Protein AF-H2UI50-F1 (afdb_monomer_lite)

Radius of gyration: 40.64 Å; chains: 1; bounding box: 106×118×84 Å

Structure (mmCIF, N/CA/C/O backbone):
data_AF-H2UI50-F1
#
_entry.id   AF-H2UI50-F1
#
loop_
_atom_site.group_PDB
_atom_site.id
_atom_site.type_symbol
_atom_site.label_atom_id
_atom_site.label_alt_id
_atom_site.label_comp_id
_atom_site.label_asym_id
_atom_site.label_entity_id
_atom_site.label_seq_id
_atom_site.pdbx_PDB_ins_code
_atom_site.Cartn_x
_atom_site.Cartn_y
_atom_site.Cartn_z
_atom_site.occupancy
_atom_site.B_iso_or_equiv
_atom_site.auth_seq_id
_atom_site.auth_comp_id
_atom_site.auth_asym_id
_atom_site.auth_atom_id
_atom_site.pdbx_PDB_model_num
ATOM 1 N N . MET A 1 1 ? 18.037 31.441 1.763 1.00 70.19 1 MET A N 1
ATOM 2 C CA . MET A 1 1 ? 17.375 32.249 2.813 1.00 70.19 1 MET A CA 1
ATOM 3 C C . MET A 1 1 ? 17.745 33.729 2.710 1.00 70.19 1 MET A C 1
ATOM 5 O O . MET A 1 1 ? 16.862 34.552 2.517 1.00 70.19 1 MET A O 1
ATOM 9 N N . ASP A 1 2 ? 19.029 34.089 2.768 1.00 80.56 2 ASP A N 1
ATOM 10 C CA . ASP A 1 2 ? 19.455 35.487 2.991 1.00 80.56 2 ASP A CA 1
ATOM 11 C C . ASP A 1 2 ? 19.151 36.460 1.846 1.00 80.56 2 ASP A C 1
ATOM 13 O O . ASP A 1 2 ? 19.116 37.669 2.061 1.00 80.56 2 ASP A O 1
ATOM 17 N N . TYR A 1 3 ? 18.939 35.974 0.619 1.00 86.62 3 TYR A N 1
ATOM 18 C CA . TYR A 1 3 ? 18.467 36.820 -0.483 1.00 86.62 3 TYR A CA 1
ATOM 19 C C . TYR A 1 3 ? 17.013 37.271 -0.269 1.00 86.62 3 TYR A C 1
ATOM 21 O O . TYR A 1 3 ? 16.751 38.464 -0.324 1.00 86.62 3 TYR A O 1
ATOM 29 N N . TRP A 1 4 ? 16.105 36.358 0.096 1.00 88.62 4 TRP A N 1
ATOM 30 C CA . TRP A 1 4 ? 14.697 36.667 0.398 1.00 88.62 4 TRP A CA 1
ATOM 31 C C . TRP A 1 4 ? 14.557 37.700 1.524 1.00 88.62 4 TRP A C 1
ATOM 33 O O . TRP A 1 4 ? 13.857 38.699 1.372 1.00 88.62 4 TRP A O 1
ATOM 43 N N . ILE A 1 5 ? 15.293 37.513 2.627 1.00 87.94 5 ILE A N 1
ATOM 44 C CA . ILE A 1 5 ? 15.286 38.450 3.764 1.00 87.94 5 ILE A CA 1
ATOM 45 C C . ILE A 1 5 ? 15.822 39.828 3.350 1.00 87.94 5 ILE A C 1
ATOM 47 O O . ILE A 1 5 ? 15.271 40.847 3.764 1.00 87.94 5 ILE A O 1
ATOM 51 N N . ARG A 1 6 ? 16.892 39.880 2.543 1.00 90.25 6 ARG A N 1
ATOM 52 C CA . ARG A 1 6 ? 17.422 41.148 2.021 1.00 90.25 6 ARG A CA 1
ATOM 53 C C . ARG A 1 6 ? 16.429 41.829 1.083 1.00 90.25 6 ARG A C 1
ATOM 55 O O . ARG A 1 6 ? 16.256 43.031 1.206 1.00 90.25 6 ARG A O 1
ATOM 62 N N . LEU A 1 7 ? 15.748 41.075 0.222 1.00 90.88 7 LEU A N 1
ATOM 63 C CA . LEU A 1 7 ? 14.790 41.606 -0.746 1.00 90.88 7 LEU A CA 1
ATOM 64 C C . LEU A 1 7 ? 13.578 42.261 -0.067 1.00 90.88 7 LEU A C 1
ATOM 66 O O . LEU A 1 7 ? 13.226 43.382 -0.419 1.00 90.88 7 LEU A O 1
ATOM 70 N N . ASN A 1 8 ? 13.019 41.615 0.964 1.00 90.19 8 ASN A N 1
ATOM 71 C CA . ASN A 1 8 ? 11.962 42.197 1.800 1.00 90.19 8 ASN A CA 1
ATOM 72 C C . ASN A 1 8 ? 12.456 43.492 2.481 1.00 90.19 8 ASN A C 1
ATOM 74 O O . ASN A 1 8 ? 11.876 44.553 2.288 1.00 90.19 8 ASN A O 1
ATOM 78 N N . LYS A 1 9 ? 13.617 43.460 3.152 1.00 90.38 9 LYS A N 1
ATOM 79 C CA . LYS A 1 9 ? 14.201 44.670 3.769 1.00 90.38 9 LYS A CA 1
ATOM 80 C C . LYS A 1 9 ? 14.483 45.796 2.765 1.00 90.38 9 LYS A C 1
ATOM 82 O O . LYS A 1 9 ? 14.439 46.968 3.133 1.00 90.38 9 LYS A O 1
ATOM 87 N N . SER A 1 10 ? 14.805 45.456 1.518 1.00 90.38 10 SER A N 1
ATOM 88 C CA . SER A 1 10 ? 15.000 46.425 0.441 1.00 90.38 10 SER A CA 1
ATOM 89 C C . SER A 1 10 ? 13.685 47.042 -0.035 1.00 90.38 10 SER A C 1
ATOM 91 O O . SER A 1 10 ? 13.678 48.253 -0.242 1.00 90.38 10 SER A O 1
ATOM 93 N N . ILE A 1 11 ? 12.585 46.283 -0.166 1.00 89.88 11 ILE A N 1
ATOM 94 C CA . ILE A 1 11 ? 11.289 46.885 -0.528 1.00 89.88 11 ILE A CA 1
ATOM 95 C C . ILE A 1 11 ? 10.764 47.780 0.594 1.00 89.88 11 ILE A C 1
ATOM 97 O O . ILE A 1 11 ? 10.331 48.890 0.305 1.00 89.88 11 ILE A O 1
ATOM 101 N N . ASP A 1 12 ? 10.903 47.364 1.858 1.00 88.94 12 ASP A N 1
ATOM 102 C CA . ASP A 1 12 ? 10.481 48.156 3.021 1.00 88.94 12 ASP A CA 1
ATOM 103 C C . ASP A 1 12 ? 11.197 49.519 3.046 1.00 88.94 12 ASP A C 1
ATOM 105 O O . ASP A 1 12 ? 10.581 50.569 3.239 1.00 88.94 12 ASP A O 1
ATOM 109 N N . ALA A 1 13 ? 12.511 49.519 2.788 1.00 88.75 13 ALA A N 1
ATOM 110 C CA . ALA A 1 13 ? 13.315 50.736 2.711 1.00 88.75 13 ALA A CA 1
ATOM 111 C C . ALA A 1 13 ? 12.975 51.609 1.487 1.00 88.75 13 ALA A C 1
ATOM 113 O O . ALA A 1 13 ? 12.995 52.839 1.587 1.00 88.75 13 ALA A O 1
ATOM 114 N N . VAL A 1 14 ? 12.671 50.997 0.336 1.00 89.19 14 VAL A N 1
ATOM 115 C CA . VAL A 1 14 ? 12.252 51.706 -0.885 1.00 89.19 14 VAL A CA 1
ATOM 116 C C . VAL A 1 14 ? 10.882 52.352 -0.702 1.00 89.19 14 VAL A C 1
ATOM 118 O O . VAL A 1 14 ? 10.738 53.531 -1.023 1.00 89.19 14 VAL A O 1
ATOM 121 N N . ASP A 1 15 ? 9.903 51.636 -0.150 1.00 87.06 15 ASP A N 1
ATOM 122 C CA . ASP A 1 15 ? 8.561 52.164 0.092 1.00 87.06 15 ASP A CA 1
ATOM 123 C C . ASP A 1 15 ? 8.589 53.305 1.121 1.00 87.06 15 ASP A C 1
ATOM 125 O O . ASP A 1 15 ? 8.050 54.378 0.862 1.00 87.06 15 ASP A O 1
ATOM 129 N N . GLU A 1 16 ? 9.345 53.172 2.216 1.00 88.38 16 GLU A N 1
ATOM 130 C CA . GLU A 1 16 ? 9.589 54.270 3.167 1.00 88.38 16 GLU A CA 1
ATOM 131 C C . GLU A 1 16 ? 10.227 55.507 2.493 1.00 88.38 16 GLU A C 1
ATOM 133 O O . GLU A 1 16 ? 9.849 56.651 2.768 1.00 88.38 16 GLU A O 1
ATOM 138 N N . CYS A 1 17 ? 11.152 55.315 1.546 1.00 84.94 17 CYS A N 1
ATOM 139 C CA . CYS A 1 17 ? 11.734 56.420 0.774 1.00 84.94 17 CYS A CA 1
ATOM 140 C C . CYS A 1 17 ? 10.757 57.034 -0.246 1.00 84.94 17 CYS A C 1
ATOM 142 O O . CYS A 1 17 ? 10.857 58.228 -0.547 1.00 84.94 17 CYS A O 1
ATOM 144 N N . LEU A 1 18 ? 9.813 56.252 -0.776 1.00 88.06 18 LEU A N 1
ATOM 145 C CA . LEU A 1 18 ? 8.750 56.731 -1.662 1.00 88.06 18 LEU A CA 1
ATOM 146 C C . LEU A 1 18 ? 7.681 57.511 -0.886 1.00 88.06 18 LEU A C 1
ATOM 148 O O . LEU A 1 18 ? 7.289 58.590 -1.345 1.00 88.06 18 LEU A O 1
ATOM 152 N N . ARG A 1 19 ? 7.292 57.054 0.315 1.00 87.25 19 ARG A N 1
ATOM 153 C CA . ARG A 1 19 ? 6.314 57.728 1.192 1.00 87.25 19 ARG A CA 1
ATOM 154 C C . ARG A 1 19 ? 6.737 59.155 1.518 1.00 87.25 19 ARG A C 1
ATOM 156 O O . ARG A 1 19 ? 5.941 60.082 1.382 1.00 87.25 19 ARG A O 1
ATOM 163 N N . ARG A 1 20 ? 8.026 59.368 1.814 1.00 87.88 20 ARG A N 1
ATOM 164 C CA . ARG A 1 20 ? 8.626 60.707 2.025 1.00 87.88 20 ARG A CA 1
ATOM 165 C C . ARG A 1 20 ? 8.530 61.639 0.809 1.00 87.88 20 ARG A C 1
ATOM 167 O O . ARG A 1 20 ? 8.737 62.840 0.946 1.00 87.88 20 ARG A O 1
ATOM 174 N N . ARG A 1 21 ? 8.234 61.101 -0.378 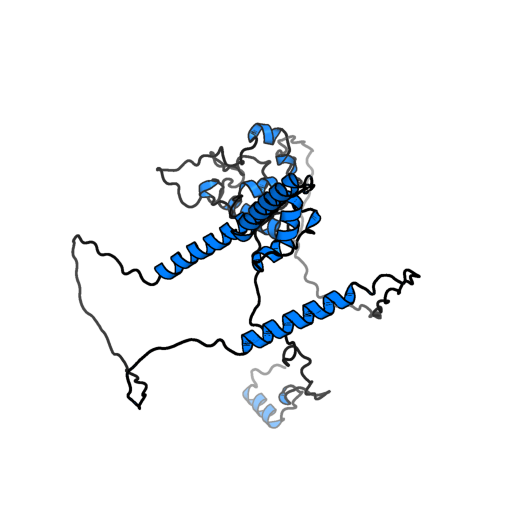1.00 87.94 21 ARG A N 1
ATOM 175 C CA . ARG A 1 21 ? 8.060 61.829 -1.647 1.00 87.94 21 ARG A CA 1
ATOM 176 C C . ARG A 1 21 ? 6.600 61.842 -2.125 1.00 87.94 21 ARG A C 1
ATOM 178 O O . ARG A 1 21 ? 6.355 62.201 -3.275 1.00 87.94 21 ARG A O 1
ATOM 185 N N . GLY A 1 22 ? 5.648 61.440 -1.276 1.00 84.62 22 GLY A N 1
ATOM 186 C CA . GLY A 1 22 ? 4.219 61.392 -1.602 1.00 84.62 22 GLY A CA 1
ATOM 187 C C . GLY A 1 22 ? 3.828 60.278 -2.580 1.00 84.62 22 GLY A C 1
ATOM 188 O O . GLY A 1 22 ? 2.826 60.407 -3.277 1.00 84.62 22 GLY A O 1
ATOM 189 N N . LYS A 1 23 ? 4.627 59.209 -2.673 1.00 86.00 23 LYS A N 1
ATOM 190 C CA . LYS A 1 23 ? 4.353 58.015 -3.491 1.00 86.00 23 LYS A CA 1
ATOM 191 C C . LYS A 1 23 ? 4.354 56.770 -2.601 1.00 86.00 23 LYS A C 1
ATOM 193 O O . LYS A 1 23 ? 4.889 56.813 -1.503 1.00 86.00 23 LYS A O 1
ATOM 198 N N . HIS A 1 24 ? 3.781 55.670 -3.065 1.00 84.12 24 HIS A N 1
ATOM 199 C CA . HIS A 1 24 ? 3.846 54.378 -2.377 1.00 84.12 24 HIS A CA 1
ATOM 200 C C . HIS A 1 24 ? 3.871 53.249 -3.410 1.00 84.12 24 HIS A C 1
ATOM 202 O O . HIS A 1 24 ? 3.593 53.501 -4.585 1.00 84.12 24 HIS A O 1
ATOM 208 N N . VAL A 1 25 ? 4.247 52.047 -2.983 1.00 82.44 25 VAL A N 1
ATOM 209 C CA . VAL A 1 25 ? 4.081 50.814 -3.764 1.00 82.44 25 VAL A CA 1
ATOM 210 C C . VAL A 1 25 ? 2.714 50.216 -3.424 1.00 82.44 25 VAL A C 1
ATOM 212 O O . VAL A 1 25 ? 2.416 50.036 -2.245 1.00 82.44 25 VAL A O 1
ATOM 215 N N . ASP A 1 26 ? 1.885 49.919 -4.431 1.00 74.94 26 ASP A N 1
ATOM 216 C CA . ASP A 1 26 ? 0.502 49.457 -4.214 1.00 74.94 26 ASP A CA 1
ATOM 217 C C . ASP A 1 26 ? 0.432 48.064 -3.545 1.00 74.94 26 ASP A C 1
ATOM 219 O O . ASP A 1 26 ? -0.367 47.860 -2.633 1.00 74.94 26 ASP A O 1
ATOM 223 N N . ASP A 1 27 ? 1.304 47.123 -3.939 1.00 85.44 27 ASP A N 1
ATOM 224 C CA . ASP A 1 27 ? 1.528 45.855 -3.221 1.00 85.44 27 ASP A CA 1
ATOM 225 C C . ASP A 1 27 ? 3.031 45.497 -3.162 1.00 85.44 27 ASP A C 1
ATOM 227 O O . ASP A 1 27 ? 3.554 44.800 -4.039 1.00 85.44 27 ASP A O 1
ATOM 231 N N . PRO A 1 28 ? 3.761 45.930 -2.114 1.00 85.75 28 PRO A N 1
ATOM 232 C CA . PRO A 1 28 ? 5.177 45.597 -1.958 1.00 85.75 28 PRO A CA 1
ATOM 233 C C . PRO A 1 28 ? 5.423 44.099 -1.708 1.00 85.75 28 PRO A C 1
ATOM 235 O O . PRO A 1 28 ? 6.542 43.624 -1.903 1.00 85.75 28 PRO A O 1
ATOM 238 N N . THR A 1 29 ? 4.403 43.336 -1.297 1.00 85.00 29 THR A N 1
ATOM 239 C CA . THR A 1 29 ? 4.532 41.898 -1.026 1.00 85.00 29 THR A CA 1
ATOM 240 C C . THR A 1 29 ? 4.518 41.102 -2.329 1.00 85.00 29 THR A C 1
ATOM 242 O O . THR A 1 29 ? 5.373 40.233 -2.519 1.00 85.00 29 THR A O 1
ATOM 245 N N . ALA A 1 30 ? 3.595 41.414 -3.245 1.00 87.31 30 ALA A N 1
ATOM 246 C CA . ALA A 1 30 ? 3.541 40.796 -4.570 1.00 87.31 30 ALA A CA 1
ATOM 247 C C . ALA A 1 30 ? 4.793 41.113 -5.406 1.00 87.31 30 ALA A C 1
ATOM 249 O O . ALA A 1 30 ? 5.379 40.202 -5.992 1.00 87.31 30 ALA A O 1
ATOM 250 N N . GLU A 1 31 ? 5.266 42.363 -5.391 1.00 87.75 31 GLU A N 1
ATOM 251 C CA . GLU A 1 31 ? 6.494 42.777 -6.090 1.00 87.75 31 GLU A CA 1
ATOM 252 C C . GLU A 1 31 ? 7.729 41.992 -5.612 1.00 87.75 31 GLU A C 1
ATOM 254 O O . GLU A 1 31 ? 8.511 41.478 -6.416 1.00 87.75 31 GLU A O 1
ATOM 259 N N . VAL A 1 32 ? 7.888 41.811 -4.295 1.00 90.62 32 VAL A N 1
ATOM 260 C CA . VAL A 1 32 ? 8.990 41.013 -3.731 1.00 90.62 32 VAL A CA 1
ATOM 261 C C . VAL A 1 32 ? 8.876 39.531 -4.085 1.00 90.62 32 VAL A C 1
ATOM 263 O O . VAL A 1 32 ? 9.896 38.903 -4.376 1.00 90.62 32 VAL A O 1
ATOM 266 N N . VAL A 1 33 ? 7.666 38.964 -4.106 1.00 91.38 33 VAL A N 1
ATOM 267 C CA . VAL A 1 33 ? 7.432 37.584 -4.565 1.00 91.38 33 VAL A CA 1
ATOM 268 C C . VAL A 1 33 ? 7.820 37.424 -6.036 1.00 91.38 33 VAL A C 1
ATOM 270 O O . VAL A 1 33 ? 8.611 36.537 -6.365 1.00 91.38 33 VAL A O 1
ATOM 273 N N . MET A 1 34 ? 7.326 38.305 -6.908 1.00 88.75 34 MET A N 1
ATOM 274 C CA . MET A 1 34 ? 7.579 38.262 -8.348 1.00 88.75 34 MET A CA 1
ATOM 275 C C . MET A 1 34 ? 9.073 38.420 -8.660 1.00 88.75 34 MET A C 1
ATOM 277 O O . MET A 1 34 ? 9.644 37.627 -9.417 1.00 88.75 34 MET A O 1
ATOM 281 N N . MET A 1 35 ? 9.737 39.389 -8.023 1.00 88.06 35 MET A N 1
ATOM 282 C CA . MET A 1 35 ? 11.175 39.626 -8.166 1.00 88.06 35 MET A CA 1
ATOM 283 C C . MET A 1 35 ? 12.012 38.452 -7.630 1.00 88.06 35 MET A C 1
ATOM 285 O O . MET A 1 35 ? 12.991 38.063 -8.266 1.00 88.06 35 MET A O 1
ATOM 289 N N . PHE A 1 36 ? 11.616 37.831 -6.511 1.00 90.81 36 PHE A N 1
ATOM 290 C CA . PHE A 1 36 ? 12.321 36.668 -5.960 1.00 90.81 36 PHE A CA 1
ATOM 291 C C . PHE A 1 36 ? 12.197 35.415 -6.833 1.00 90.81 36 PHE A C 1
ATOM 293 O O . PHE A 1 36 ? 13.172 34.677 -6.967 1.00 90.81 36 PHE A O 1
ATOM 300 N N . ILE A 1 37 ? 11.021 35.159 -7.414 1.00 90.12 37 ILE A N 1
ATOM 301 C CA . ILE A 1 37 ? 10.793 33.990 -8.276 1.00 90.12 37 ILE A CA 1
ATOM 302 C C . ILE A 1 37 ? 11.544 34.146 -9.600 1.00 90.12 37 ILE A C 1
ATOM 304 O O . ILE A 1 37 ? 12.232 33.220 -10.026 1.00 90.12 37 ILE A O 1
ATOM 308 N N . SER A 1 38 ? 11.462 35.325 -10.221 1.00 86.69 38 SER A N 1
ATOM 309 C CA . SER A 1 38 ? 12.140 35.619 -11.491 1.00 86.69 38 SER A CA 1
ATOM 310 C C . SER A 1 38 ? 13.670 35.652 -11.376 1.00 86.69 38 SER A C 1
ATOM 312 O O . SER A 1 38 ? 14.355 35.246 -12.312 1.00 86.69 38 SER A O 1
ATOM 314 N N . HIS A 1 39 ? 14.214 36.078 -10.230 1.00 87.06 39 HIS A N 1
ATOM 315 C CA . HIS A 1 39 ? 15.657 36.236 -10.004 1.00 87.06 39 HIS A CA 1
ATOM 316 C C . HIS A 1 39 ? 16.172 35.360 -8.850 1.00 87.06 39 HIS A C 1
ATOM 318 O O . HIS A 1 39 ? 17.040 35.770 -8.074 1.00 87.06 39 HIS A O 1
ATOM 324 N N . CYS A 1 40 ? 15.635 34.144 -8.708 1.00 87.62 40 CYS A N 1
ATOM 325 C CA . CYS A 1 40 ? 16.033 33.239 -7.633 1.00 87.62 40 CYS A CA 1
ATOM 326 C C . CYS A 1 40 ? 17.516 32.821 -7.792 1.00 87.62 40 CYS A C 1
ATOM 328 O O . CYS A 1 40 ? 17.862 32.199 -8.797 1.00 87.62 40 CYS A O 1
ATOM 330 N N . PRO A 1 41 ? 18.406 33.115 -6.820 1.00 85.44 41 PRO A N 1
ATOM 331 C CA . PRO A 1 41 ? 19.854 32.914 -6.966 1.00 85.44 41 PRO A CA 1
ATOM 332 C C . PRO A 1 41 ? 20.306 31.459 -6.767 1.00 85.44 41 PRO A C 1
ATOM 334 O O . PRO A 1 41 ? 21.489 31.161 -6.904 1.00 85.44 41 PRO A O 1
ATOM 337 N N . ASP A 1 42 ? 19.389 30.566 -6.395 1.00 85.38 42 ASP A N 1
ATOM 338 C CA . ASP A 1 42 ? 19.635 29.139 -6.196 1.00 85.38 42 ASP A CA 1
ATOM 339 C C . ASP A 1 42 ? 18.919 28.360 -7.317 1.00 85.38 42 ASP A C 1
ATOM 341 O O . ASP A 1 42 ? 17.682 28.329 -7.333 1.00 85.38 42 ASP A O 1
ATOM 345 N N . PRO A 1 43 ? 19.656 27.734 -8.258 1.00 83.62 43 PRO A N 1
ATOM 346 C CA . PRO A 1 43 ? 19.059 27.005 -9.376 1.00 83.62 43 PRO A CA 1
ATOM 347 C C . PRO A 1 43 ? 18.150 25.846 -8.947 1.00 83.62 43 PRO A C 1
ATOM 349 O O . PRO A 1 43 ? 17.132 25.601 -9.592 1.00 83.62 43 PRO A O 1
ATOM 352 N N . ALA A 1 44 ? 18.473 25.156 -7.848 1.00 84.19 44 ALA A N 1
ATOM 353 C CA . ALA A 1 44 ? 17.688 24.022 -7.364 1.00 84.19 44 ALA A CA 1
ATOM 354 C C . ALA A 1 44 ? 16.363 24.485 -6.741 1.00 84.19 44 ALA A C 1
ATOM 356 O O . ALA A 1 44 ? 15.313 23.885 -6.979 1.00 84.19 44 ALA A O 1
ATOM 357 N N . LEU A 1 45 ? 16.387 25.596 -5.998 1.00 86.12 45 LEU A N 1
ATOM 358 C CA . LEU A 1 45 ? 15.173 26.213 -5.461 1.00 86.12 45 LEU A CA 1
ATOM 359 C C . LEU A 1 45 ? 14.300 26.829 -6.571 1.00 86.12 45 LEU A C 1
ATOM 361 O O . LEU A 1 45 ? 13.073 26.703 -6.520 1.00 86.12 45 LEU A O 1
ATOM 365 N N . SER A 1 46 ? 14.927 27.448 -7.579 1.00 88.38 46 SER A N 1
ATOM 366 C CA . SER A 1 46 ? 14.268 28.084 -8.732 1.00 88.38 46 SER A CA 1
ATOM 367 C C . SER A 1 46 ? 13.350 27.118 -9.491 1.00 88.38 46 SER A C 1
ATOM 369 O O . SER A 1 46 ? 12.187 27.435 -9.753 1.00 88.38 46 SER A O 1
ATOM 371 N N . LEU A 1 47 ? 13.813 25.885 -9.737 1.00 87.00 47 LEU A N 1
ATOM 372 C CA . LEU A 1 47 ? 13.016 24.818 -10.361 1.00 87.00 47 LEU A CA 1
ATOM 373 C C . LEU A 1 47 ? 11.694 24.550 -9.619 1.00 87.00 47 LEU A C 1
ATOM 375 O O . LEU A 1 47 ? 10.675 24.265 -10.246 1.00 87.00 47 LEU A O 1
ATOM 379 N N . SER A 1 48 ? 11.671 24.696 -8.289 1.00 85.62 48 SER A N 1
ATOM 380 C CA . SER A 1 48 ? 10.461 24.460 -7.493 1.00 85.62 48 SER A CA 1
ATOM 381 C C . SER A 1 48 ? 9.353 25.496 -7.744 1.00 85.62 48 SER A C 1
ATOM 383 O O . SER A 1 48 ? 8.176 25.192 -7.516 1.00 85.62 48 SER A O 1
ATOM 385 N N . PHE A 1 49 ? 9.699 26.693 -8.230 1.00 87.44 49 PHE A N 1
ATOM 386 C CA . PHE A 1 49 ? 8.738 27.759 -8.519 1.00 87.44 49 PHE A CA 1
ATOM 387 C C . PHE A 1 49 ? 8.113 27.656 -9.917 1.00 87.44 49 PHE A C 1
ATOM 389 O O . PHE A 1 49 ? 7.034 28.197 -10.127 1.00 87.44 49 PHE A O 1
ATOM 396 N N . GLN A 1 50 ? 8.691 26.872 -10.836 1.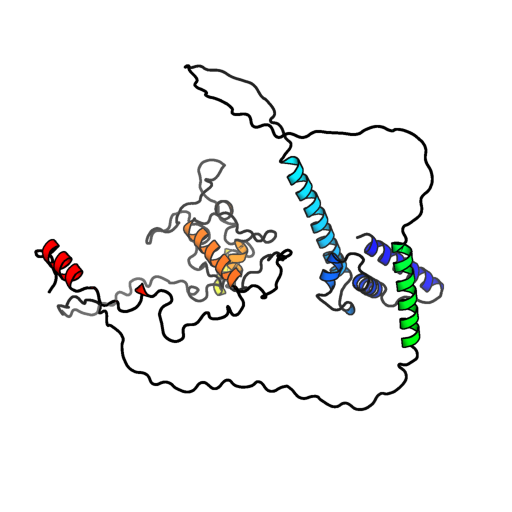00 84.56 50 GLN A N 1
ATOM 397 C CA . GLN A 1 50 ? 8.173 26.681 -12.205 1.00 84.56 50 GLN A CA 1
ATOM 398 C C . GLN A 1 50 ? 6.825 25.935 -12.279 1.00 84.56 50 GLN A C 1
ATOM 400 O O . GLN A 1 50 ? 6.214 25.848 -13.339 1.00 84.56 50 GLN A O 1
ATOM 405 N N . ILE A 1 51 ? 6.341 25.404 -11.152 1.00 84.12 51 ILE A N 1
ATOM 406 C CA . ILE A 1 51 ? 5.068 24.671 -11.035 1.00 84.12 51 ILE A CA 1
ATOM 407 C C . ILE A 1 51 ? 3.849 25.589 -11.273 1.00 84.12 51 ILE A C 1
ATOM 409 O O . ILE A 1 51 ? 2.759 25.099 -11.562 1.00 84.12 51 ILE A O 1
ATOM 413 N N . LYS A 1 52 ? 4.013 26.909 -11.124 1.00 87.19 52 LYS A N 1
ATOM 414 C CA . LYS A 1 52 ? 2.934 27.907 -11.132 1.00 87.19 52 LYS A CA 1
ATOM 415 C C . LYS A 1 52 ? 3.493 29.266 -11.598 1.00 87.19 52 LYS A C 1
ATOM 417 O O . LYS A 1 52 ? 4.606 29.593 -11.184 1.00 87.19 52 LYS A O 1
ATOM 422 N N . PRO A 1 53 ? 2.786 30.046 -12.438 1.00 85.38 53 PRO A N 1
ATOM 423 C CA . PRO A 1 53 ? 3.280 31.341 -12.918 1.00 85.38 53 PRO A CA 1
ATOM 424 C C . PRO A 1 53 ? 3.494 32.338 -11.758 1.00 85.38 53 PRO A C 1
ATOM 426 O O . PRO A 1 53 ? 2.784 32.249 -10.750 1.00 85.38 53 PRO A O 1
ATOM 429 N N . PRO A 1 54 ? 4.496 33.239 -11.846 1.00 81.69 54 PRO A N 1
ATOM 430 C CA . PRO A 1 54 ? 4.981 34.034 -10.712 1.00 81.69 54 PRO A CA 1
ATOM 431 C C . PRO A 1 54 ? 3.920 34.951 -10.086 1.00 81.69 54 PRO A C 1
ATOM 433 O O . PRO A 1 54 ? 3.999 35.225 -8.892 1.00 81.69 54 PRO A O 1
ATOM 436 N N . GLU A 1 55 ? 2.925 35.385 -10.859 1.00 83.50 55 GLU A N 1
ATOM 437 C CA . GLU A 1 55 ? 1.902 36.361 -10.469 1.00 83.50 55 GLU A CA 1
ATOM 438 C C . GLU A 1 55 ? 0.918 35.839 -9.414 1.00 83.50 55 GLU A C 1
ATOM 440 O O . GLU A 1 55 ? 0.371 36.624 -8.645 1.00 83.50 55 GLU A O 1
ATOM 445 N N . GLU A 1 56 ? 0.672 34.527 -9.359 1.00 86.19 56 GLU A N 1
ATOM 446 C CA . GLU A 1 56 ? -0.292 33.942 -8.414 1.00 86.19 56 GLU A CA 1
ATOM 447 C C . GLU A 1 56 ? 0.369 33.349 -7.155 1.00 86.19 56 GLU A C 1
ATOM 449 O O . GLU A 1 56 ? -0.330 32.825 -6.281 1.00 86.19 56 GLU A O 1
ATOM 454 N N . TRP A 1 57 ? 1.700 33.407 -7.019 1.00 89.25 57 TRP A N 1
ATOM 455 C CA . TRP A 1 57 ? 2.390 32.985 -5.793 1.00 89.25 57 TRP A CA 1
ATOM 456 C C . TRP A 1 57 ? 2.154 33.959 -4.637 1.00 89.25 57 TRP A C 1
ATOM 458 O O . TRP A 1 57 ? 2.203 35.173 -4.791 1.00 89.25 57 TRP A O 1
ATOM 468 N N . THR A 1 58 ? 1.984 33.417 -3.432 1.00 90.31 58 THR A N 1
ATOM 469 C CA . THR A 1 58 ? 1.902 34.215 -2.200 1.00 90.31 58 THR A CA 1
ATOM 470 C C . THR A 1 58 ? 3.209 34.165 -1.407 1.00 90.31 58 THR A C 1
ATOM 472 O O . THR A 1 58 ? 3.906 33.147 -1.390 1.00 90.31 58 THR A O 1
ATOM 475 N N . ALA A 1 59 ? 3.525 35.226 -0.655 1.00 87.38 59 ALA A N 1
ATOM 476 C CA . ALA A 1 59 ? 4.722 35.262 0.197 1.00 87.38 59 ALA A CA 1
ATOM 477 C C . ALA A 1 59 ? 4.763 34.108 1.221 1.00 87.38 59 ALA A C 1
ATOM 479 O O . ALA A 1 59 ? 5.830 33.564 1.504 1.00 87.38 59 ALA A O 1
ATOM 480 N N . ALA A 1 60 ? 3.602 33.663 1.715 1.00 87.88 60 ALA A N 1
ATOM 481 C CA . ALA A 1 60 ? 3.496 32.499 2.594 1.00 87.88 60 ALA A CA 1
ATOM 482 C C . ALA A 1 60 ? 3.834 31.171 1.883 1.00 87.88 60 ALA A C 1
ATOM 484 O O . ALA A 1 60 ? 4.409 30.273 2.497 1.00 87.88 60 ALA A O 1
ATOM 485 N N . GLU A 1 61 ? 3.503 31.018 0.597 1.00 89.44 61 GLU A N 1
ATOM 486 C CA . GLU A 1 61 ? 3.908 29.852 -0.202 1.00 89.44 61 GLU A CA 1
ATOM 487 C C . GLU A 1 61 ? 5.410 29.859 -0.494 1.00 89.44 61 GLU A C 1
ATOM 489 O O . GLU A 1 61 ? 6.062 28.825 -0.331 1.00 89.44 61 GLU A O 1
ATOM 494 N N . VAL A 1 62 ? 5.964 31.022 -0.854 1.00 89.75 62 VAL A N 1
ATOM 495 C CA . VAL A 1 62 ? 7.407 31.207 -1.079 1.00 89.75 62 VAL A CA 1
ATOM 496 C C . VAL A 1 62 ? 8.199 30.905 0.195 1.00 89.75 62 VAL A C 1
ATOM 498 O O . VAL A 1 62 ? 9.156 30.130 0.147 1.00 89.75 62 VAL A O 1
ATOM 501 N N . GLN A 1 63 ? 7.753 31.412 1.350 1.00 88.19 63 GLN A N 1
ATOM 502 C CA . GLN A 1 63 ? 8.374 31.125 2.645 1.00 88.19 63 GLN A CA 1
ATOM 503 C C . GLN A 1 63 ? 8.338 29.624 2.977 1.00 88.19 63 GLN A C 1
ATOM 505 O O . GLN A 1 63 ? 9.374 29.050 3.304 1.00 88.19 63 GLN A O 1
ATOM 510 N N . ARG A 1 64 ? 7.197 28.939 2.786 1.00 88.31 64 ARG A N 1
ATOM 511 C CA . ARG A 1 64 ? 7.107 27.479 2.995 1.00 88.31 64 ARG A CA 1
ATOM 512 C C . ARG A 1 64 ? 8.067 26.684 2.101 1.00 88.31 64 ARG A C 1
ATOM 514 O O . ARG A 1 64 ? 8.613 25.675 2.546 1.00 88.31 64 ARG A O 1
ATOM 521 N N . ARG A 1 65 ? 8.285 27.109 0.849 1.00 88.56 65 ARG A N 1
ATOM 522 C CA . ARG A 1 65 ? 9.256 26.464 -0.057 1.00 88.56 65 ARG A CA 1
ATOM 523 C C . ARG A 1 65 ? 10.699 26.718 0.374 1.00 88.56 65 ARG A C 1
ATOM 525 O O . ARG A 1 65 ? 11.484 25.772 0.401 1.00 88.56 65 ARG A O 1
ATOM 532 N N . LEU A 1 66 ? 11.021 27.944 0.785 1.00 88.44 66 LEU A N 1
ATOM 533 C CA . LEU A 1 66 ? 12.313 28.299 1.379 1.00 88.44 66 LEU A CA 1
ATOM 534 C C . LEU A 1 66 ? 12.627 27.462 2.626 1.00 88.44 66 LEU A C 1
ATOM 536 O O . LEU A 1 66 ? 13.715 26.894 2.717 1.00 88.44 66 LEU A O 1
ATOM 540 N N . ASP A 1 67 ? 11.677 27.337 3.551 1.00 86.94 67 ASP A N 1
ATOM 541 C CA . ASP A 1 67 ? 11.860 26.589 4.799 1.00 86.94 67 ASP A CA 1
ATOM 542 C C . ASP A 1 67 ? 12.063 25.088 4.533 1.00 86.94 67 ASP A C 1
ATOM 544 O O . ASP A 1 67 ? 12.950 24.464 5.119 1.00 86.94 67 ASP A O 1
ATOM 548 N N . SER A 1 68 ? 11.303 24.521 3.587 1.00 86.50 68 SER A N 1
ATOM 549 C CA . SER A 1 68 ? 11.460 23.135 3.122 1.00 86.50 68 SER A CA 1
ATOM 550 C C . SER A 1 68 ? 12.846 22.885 2.511 1.00 86.50 68 SER A C 1
ATOM 552 O O . SER A 1 68 ? 13.502 21.900 2.848 1.00 86.50 68 SER A O 1
ATOM 554 N N . HIS A 1 69 ? 13.324 23.791 1.653 1.00 84.75 69 HIS A N 1
ATOM 555 C CA . HIS A 1 69 ? 14.634 23.692 0.994 1.00 84.75 69 HIS A CA 1
ATOM 556 C C . HIS A 1 69 ? 15.802 23.821 1.981 1.00 84.75 69 HIS A C 1
ATOM 558 O O . HIS A 1 69 ? 16.733 23.016 1.974 1.00 84.75 69 HIS A O 1
ATOM 564 N N . VAL A 1 70 ? 15.721 24.775 2.916 1.00 82.50 70 VAL A N 1
ATOM 565 C CA . VAL A 1 70 ? 16.699 24.916 4.011 1.00 82.50 70 VAL A CA 1
ATOM 566 C C . VAL A 1 70 ? 16.684 23.685 4.927 1.00 82.50 70 VAL A C 1
ATOM 568 O O . VAL A 1 70 ? 17.742 23.253 5.389 1.00 82.50 70 VAL A O 1
ATOM 571 N N . GLY A 1 71 ? 15.512 23.089 5.167 1.00 79.62 71 GLY A N 1
ATOM 572 C CA . GLY A 1 71 ? 15.372 21.824 5.890 1.00 79.62 71 GLY A CA 1
ATOM 573 C C . GLY A 1 71 ? 16.072 20.657 5.187 1.00 79.62 71 GLY A C 1
ATOM 574 O O . GLY A 1 71 ? 16.818 19.919 5.831 1.00 79.62 71 GLY A O 1
ATOM 575 N N . GLN A 1 72 ? 15.903 20.527 3.868 1.00 77.94 72 GLN A N 1
ATOM 576 C CA . GLN A 1 72 ? 16.575 19.505 3.057 1.00 77.94 72 GLN A CA 1
ATOM 577 C C . GLN A 1 72 ? 18.102 19.682 3.063 1.00 77.94 72 GLN A C 1
ATOM 579 O O . GLN A 1 72 ? 18.819 18.730 3.368 1.00 77.94 72 GLN A O 1
ATOM 584 N N . MET A 1 73 ? 18.605 20.901 2.840 1.00 71.44 73 MET A N 1
ATOM 585 C CA . MET A 1 73 ? 20.044 21.208 2.893 1.00 71.44 73 MET A CA 1
ATOM 586 C C . MET A 1 73 ? 20.673 20.866 4.257 1.00 71.44 73 MET A C 1
ATOM 588 O O . MET A 1 73 ? 21.743 20.256 4.317 1.00 71.44 73 MET A O 1
ATOM 592 N N . LYS A 1 74 ? 19.993 21.188 5.368 1.00 69.38 74 LYS A N 1
ATOM 593 C CA . LYS A 1 74 ? 20.444 20.821 6.724 1.00 69.38 74 LYS A CA 1
ATOM 594 C C . LYS A 1 74 ? 20.384 19.311 6.977 1.00 69.38 74 LYS A C 1
ATOM 596 O O . LYS A 1 74 ? 21.278 18.772 7.627 1.00 69.38 74 LYS A O 1
ATOM 601 N N . GLY A 1 75 ? 19.367 18.628 6.449 1.00 57.06 75 GLY A N 1
ATOM 602 C CA . GLY A 1 75 ? 19.233 17.172 6.530 1.00 57.06 75 GLY A CA 1
ATOM 603 C C . GLY A 1 75 ? 20.367 16.433 5.818 1.00 57.06 75 GLY A C 1
ATOM 604 O O . GLY A 1 75 ? 20.913 15.483 6.374 1.00 57.06 75 GLY A O 1
ATOM 605 N N . VAL A 1 76 ? 20.781 16.906 4.637 1.00 57.44 76 VAL A N 1
ATOM 606 C CA . VAL A 1 76 ? 21.931 16.349 3.902 1.00 57.44 76 VAL A CA 1
ATOM 607 C C . VAL A 1 76 ? 23.225 16.517 4.704 1.00 57.44 76 VAL A C 1
ATOM 609 O O . VAL A 1 76 ? 23.935 15.535 4.904 1.00 57.44 76 VAL A O 1
ATOM 612 N N . ALA A 1 77 ? 23.496 17.708 5.252 1.00 50.16 77 ALA A N 1
ATOM 613 C CA . ALA A 1 77 ? 24.696 17.957 6.059 1.00 50.16 77 ALA A CA 1
ATOM 614 C C . ALA A 1 77 ? 24.779 17.069 7.320 1.00 50.16 77 ALA A C 1
ATOM 616 O O . ALA A 1 77 ? 25.848 16.546 7.641 1.00 50.16 77 ALA A O 1
ATOM 617 N N . ALA A 1 78 ? 23.652 16.849 8.008 1.00 51.16 78 ALA A N 1
ATOM 618 C CA . ALA A 1 78 ? 23.580 15.940 9.153 1.00 51.16 78 ALA A CA 1
ATOM 619 C C . ALA A 1 78 ? 23.820 14.471 8.756 1.00 51.16 78 ALA A C 1
ATOM 621 O O . ALA A 1 78 ? 24.437 13.721 9.511 1.00 51.16 78 ALA A O 1
ATOM 622 N N . ASN A 1 79 ? 23.372 14.067 7.563 1.00 47.31 79 ASN A N 1
ATOM 623 C CA . ASN A 1 79 ? 23.575 12.714 7.055 1.00 47.31 79 ASN A CA 1
ATOM 624 C C . ASN A 1 79 ? 25.052 12.476 6.689 1.00 47.31 79 ASN A C 1
ATOM 626 O O . ASN A 1 79 ? 25.627 11.475 7.107 1.00 47.31 79 ASN A O 1
ATOM 630 N N . THR A 1 80 ? 25.711 13.429 6.017 1.00 47.31 80 THR A N 1
ATOM 631 C CA . THR A 1 80 ? 27.147 13.345 5.678 1.00 47.31 80 THR A CA 1
ATOM 632 C C . THR A 1 80 ? 28.027 13.150 6.918 1.00 47.31 80 THR A C 1
ATOM 634 O O . THR A 1 80 ? 28.958 12.347 6.888 1.00 47.31 80 THR A O 1
ATOM 637 N N . HIS A 1 81 ? 27.696 13.814 8.031 1.00 41.09 81 HIS A N 1
ATOM 638 C CA . HIS A 1 81 ? 28.446 13.721 9.291 1.00 41.09 81 HIS A CA 1
ATOM 639 C C . HIS A 1 81 ? 28.271 12.375 10.033 1.00 41.09 81 HIS A C 1
ATOM 641 O O . HIS A 1 81 ? 29.054 12.055 10.933 1.00 41.09 81 HIS A O 1
ATOM 647 N N . LEU A 1 82 ? 27.265 11.573 9.661 1.00 47.25 82 LEU A N 1
ATOM 648 C CA . LEU A 1 82 ? 27.096 10.192 10.125 1.00 47.25 82 LEU A CA 1
ATOM 649 C C . LEU A 1 82 ? 27.909 9.197 9.284 1.00 47.25 82 LEU A C 1
ATOM 651 O O . LEU A 1 82 ? 28.414 8.222 9.837 1.00 47.25 82 LEU A O 1
ATOM 655 N N . VAL A 1 83 ? 28.089 9.444 7.978 1.00 42.44 83 VAL A N 1
ATOM 656 C CA . VAL A 1 83 ? 28.847 8.529 7.101 1.00 42.44 83 VAL A CA 1
ATOM 657 C C . VAL A 1 83 ? 30.354 8.584 7.380 1.00 42.44 83 VAL A C 1
ATOM 659 O O . VAL A 1 83 ? 31.010 7.546 7.387 1.00 42.44 83 VAL A O 1
ATOM 662 N N . THR A 1 84 ? 30.917 9.761 7.678 1.00 37.75 84 THR A N 1
ATOM 663 C CA . THR A 1 84 ? 32.353 9.904 8.004 1.00 37.75 84 THR A CA 1
ATOM 664 C C . THR A 1 84 ? 32.744 9.324 9.365 1.00 37.75 84 THR A C 1
ATOM 666 O O . THR A 1 84 ? 33.859 8.826 9.511 1.00 37.75 84 THR A O 1
ATOM 669 N N . ASN A 1 85 ? 31.840 9.321 10.349 1.00 39.97 85 ASN A N 1
ATOM 670 C CA . ASN A 1 85 ? 32.111 8.758 11.680 1.00 39.97 85 ASN A CA 1
ATOM 671 C C . ASN A 1 85 ? 31.960 7.224 11.748 1.00 39.97 85 ASN A C 1
ATOM 673 O O . ASN A 1 85 ? 32.390 6.611 12.723 1.00 39.97 85 ASN A O 1
ATOM 677 N N . ALA A 1 86 ? 31.389 6.583 10.722 1.00 39.94 86 ALA A N 1
ATOM 678 C CA . ALA A 1 86 ? 31.210 5.128 10.669 1.00 39.94 86 ALA A CA 1
ATOM 679 C C . ALA A 1 86 ? 32.475 4.346 10.240 1.00 39.94 86 ALA A C 1
ATOM 681 O O . ALA A 1 86 ? 32.464 3.117 10.259 1.00 39.94 86 ALA A O 1
ATOM 682 N N . LEU A 1 87 ? 33.556 5.038 9.856 1.00 41.44 87 LEU A N 1
ATOM 683 C CA . LEU A 1 87 ? 34.789 4.448 9.305 1.00 41.44 87 LEU A CA 1
ATOM 684 C C . LEU A 1 87 ? 36.049 4.689 10.163 1.00 41.44 87 LEU A C 1
ATOM 686 O O . LEU A 1 87 ? 37.148 4.342 9.738 1.00 41.44 87 LEU A O 1
ATOM 690 N N . SER A 1 88 ? 35.916 5.278 11.358 1.00 41.78 88 SER A N 1
ATOM 691 C CA . SER A 1 88 ? 37.064 5.768 12.149 1.00 41.78 88 SER A CA 1
ATOM 692 C C . SER A 1 88 ? 37.004 5.508 13.666 1.00 41.78 88 SER A C 1
ATOM 694 O O . SER A 1 88 ? 37.933 5.884 14.380 1.00 41.78 88 SER A O 1
ATOM 696 N N . ALA A 1 89 ? 35.967 4.837 14.181 1.00 33.50 89 ALA A N 1
ATOM 697 C CA . ALA A 1 89 ? 35.817 4.571 15.616 1.00 33.50 89 ALA A CA 1
ATOM 698 C C . ALA A 1 89 ? 36.403 3.207 16.035 1.00 33.50 89 ALA A C 1
ATOM 700 O O . ALA A 1 89 ? 35.804 2.154 15.818 1.00 33.50 89 ALA A O 1
ATOM 701 N N . GLN A 1 90 ? 37.574 3.240 16.677 1.00 35.00 90 GLN A N 1
ATOM 702 C CA . GLN A 1 90 ? 38.170 2.091 17.367 1.00 35.00 90 GLN A CA 1
ATOM 703 C C . GLN A 1 90 ? 37.340 1.703 18.606 1.00 35.00 90 GLN A C 1
ATOM 705 O O . GLN A 1 90 ? 36.726 2.554 19.249 1.00 35.00 90 GLN A O 1
ATOM 710 N N . ALA A 1 91 ? 37.320 0.411 18.946 1.00 28.75 91 ALA A N 1
ATOM 711 C CA . ALA A 1 91 ? 36.522 -0.113 20.053 1.00 28.75 91 ALA A CA 1
ATOM 712 C C . ALA A 1 91 ? 37.080 0.302 21.436 1.00 28.75 91 ALA A C 1
ATOM 714 O O . ALA A 1 91 ? 38.280 0.143 21.667 1.00 28.75 91 ALA A O 1
ATOM 715 N N . PRO A 1 92 ? 36.238 0.765 22.382 1.00 33.03 92 PRO A N 1
ATOM 716 C CA . PRO A 1 92 ? 36.643 0.976 23.767 1.00 33.03 92 PRO A CA 1
ATOM 717 C C . PRO A 1 92 ? 36.613 -0.329 24.580 1.00 33.03 92 PRO A C 1
ATOM 719 O O . PRO A 1 92 ? 35.768 -1.202 24.383 1.00 33.03 92 PRO A O 1
ATOM 722 N N . VAL A 1 93 ? 37.552 -0.430 25.519 1.00 28.39 93 VAL A N 1
ATOM 723 C CA . VAL A 1 93 ? 37.834 -1.606 26.358 1.00 28.39 93 VAL A CA 1
ATOM 724 C C . VAL A 1 93 ? 37.056 -1.543 27.675 1.00 28.39 93 VAL A C 1
ATOM 726 O O . VAL A 1 93 ? 37.017 -0.481 28.289 1.00 28.39 93 VAL A O 1
ATOM 729 N N . TYR A 1 94 ? 36.543 -2.679 28.167 1.00 28.23 94 TYR A N 1
ATOM 730 C CA . TYR A 1 94 ? 36.238 -2.882 29.593 1.00 28.23 94 TYR A CA 1
ATOM 731 C C . TYR A 1 94 ? 36.505 -4.337 30.039 1.00 28.23 94 TYR A C 1
ATOM 733 O O . TYR A 1 94 ? 35.973 -5.282 29.460 1.00 28.23 94 TYR A O 1
ATOM 741 N N . SER A 1 95 ? 37.328 -4.484 31.083 1.00 23.69 95 SER A N 1
ATOM 742 C CA . SER A 1 95 ? 37.497 -5.679 31.944 1.00 23.69 95 SER A CA 1
ATOM 743 C C . SER A 1 95 ? 36.304 -5.831 32.909 1.00 23.69 95 SER A C 1
ATOM 745 O O . SER A 1 95 ? 35.584 -4.856 33.107 1.00 23.69 95 SER A O 1
ATOM 747 N N . CYS A 1 96 ? 36.043 -6.945 33.606 1.00 23.56 96 CYS A N 1
ATOM 748 C CA . CYS A 1 96 ? 36.610 -8.306 33.697 1.00 23.56 96 CYS A CA 1
ATOM 749 C C . CYS A 1 96 ? 35.486 -9.224 34.247 1.00 23.56 96 CYS A C 1
ATOM 751 O O . CYS A 1 96 ? 34.610 -8.706 34.932 1.00 23.56 96 CYS A O 1
ATOM 753 N N . ASP A 1 97 ? 35.507 -10.544 34.005 1.00 24.72 97 ASP A N 1
ATOM 754 C CA . ASP A 1 97 ? 35.749 -11.551 35.067 1.00 24.72 97 ASP A CA 1
ATOM 755 C C . ASP A 1 97 ? 35.713 -13.017 34.572 1.00 24.72 97 ASP A C 1
ATOM 757 O O . ASP A 1 97 ? 35.364 -13.307 33.427 1.00 24.72 97 ASP A O 1
ATOM 761 N N . LEU A 1 98 ? 36.195 -13.916 35.433 1.00 26.83 98 LEU A N 1
ATOM 762 C CA . LEU A 1 98 ? 36.792 -15.229 35.142 1.00 26.83 98 LEU A CA 1
ATOM 763 C C . LEU A 1 98 ? 35.806 -16.424 35.236 1.00 26.83 98 LEU A C 1
ATOM 765 O O . LEU A 1 98 ? 34.940 -16.403 36.104 1.00 26.83 98 LEU A O 1
ATOM 769 N N . GLN A 1 99 ? 35.958 -17.469 34.388 1.00 27.17 99 GLN A N 1
ATOM 770 C CA . GLN A 1 99 ? 36.244 -18.873 34.804 1.00 27.17 99 GLN A CA 1
ATOM 771 C C . GLN A 1 99 ? 36.428 -19.875 33.622 1.00 27.17 99 GLN A C 1
ATOM 773 O O . GLN A 1 99 ? 35.473 -20.273 32.965 1.00 27.17 99 GLN A O 1
ATOM 778 N N . ASP A 1 100 ? 37.686 -20.281 33.407 1.00 26.27 100 ASP A N 1
ATOM 779 C CA . ASP A 1 100 ? 38.213 -21.651 33.173 1.00 26.27 100 ASP A CA 1
ATOM 780 C C . ASP A 1 100 ? 37.539 -22.693 32.230 1.00 26.27 100 ASP A C 1
ATOM 782 O O . ASP A 1 100 ? 36.500 -23.266 32.560 1.00 26.27 100 ASP A O 1
ATOM 786 N N . SER A 1 101 ? 38.237 -23.077 31.140 1.00 27.75 101 SER A N 1
ATOM 787 C CA . SER A 1 101 ? 38.687 -24.473 30.845 1.00 27.75 101 SER A CA 1
ATOM 788 C C . SER A 1 101 ? 39.443 -24.588 29.493 1.00 27.75 101 SER A C 1
ATOM 790 O O . SER A 1 101 ? 39.158 -23.846 28.554 1.00 27.75 101 SER A O 1
ATOM 792 N N . ALA A 1 102 ? 40.426 -25.501 29.400 1.00 29.06 102 ALA A N 1
ATOM 793 C CA . ALA A 1 102 ? 41.433 -25.645 28.314 1.00 29.06 102 ALA A CA 1
ATOM 794 C C . ALA A 1 102 ? 40.941 -26.458 27.068 1.00 29.06 102 ALA A C 1
ATOM 796 O O . ALA A 1 102 ? 39.880 -27.066 27.142 1.00 29.06 102 ALA A O 1
ATOM 797 N N . GLU A 1 103 ? 41.567 -26.503 25.870 1.00 30.36 103 GLU A N 1
ATOM 798 C CA . GLU A 1 103 ? 42.975 -26.803 25.508 1.00 30.36 103 GLU A CA 1
ATOM 799 C C . GLU A 1 103 ? 43.401 -26.357 24.066 1.00 30.36 103 GLU A C 1
ATOM 801 O O . GLU A 1 103 ? 42.604 -26.382 23.132 1.00 30.36 103 GLU A O 1
ATOM 806 N N . LEU A 1 104 ? 44.683 -25.956 23.917 1.00 29.20 104 LEU A N 1
ATOM 807 C CA . LEU A 1 104 ? 45.742 -26.353 22.931 1.00 29.20 104 LEU A CA 1
ATOM 808 C C . LEU A 1 104 ? 45.337 -27.131 21.626 1.00 29.20 104 LEU A C 1
ATOM 810 O O . LEU A 1 104 ? 44.510 -28.025 21.699 1.00 29.20 104 LEU A O 1
ATOM 814 N N . ILE A 1 105 ? 45.880 -26.971 20.390 1.00 33.34 105 ILE A N 1
ATOM 815 C CA . ILE A 1 105 ? 47.165 -26.485 19.785 1.00 33.34 105 ILE A CA 1
ATOM 816 C C . ILE A 1 105 ? 46.907 -25.888 18.358 1.00 33.34 105 ILE A C 1
ATOM 818 O O . ILE A 1 105 ? 45.947 -26.303 17.709 1.00 33.34 105 ILE A O 1
ATOM 822 N N . PRO A 1 106 ? 47.736 -24.957 17.813 1.00 35.28 106 PRO A N 1
ATOM 823 C CA . PRO A 1 106 ? 47.501 -24.297 16.513 1.00 35.28 106 PRO A CA 1
ATOM 824 C C . PRO A 1 106 ? 48.187 -24.948 15.288 1.00 35.28 106 PRO A C 1
ATOM 826 O O . PRO A 1 106 ? 49.209 -25.617 15.414 1.00 35.28 106 PRO A O 1
ATOM 829 N N . PHE A 1 107 ? 47.701 -24.626 14.079 1.00 27.56 107 PHE A N 1
ATOM 830 C CA . PHE A 1 107 ? 48.403 -24.854 12.803 1.00 27.56 107 PHE A CA 1
ATOM 831 C C . PHE A 1 107 ? 48.288 -23.642 11.865 1.00 27.56 107 PHE A C 1
ATOM 833 O O . PHE A 1 107 ? 47.210 -23.078 11.694 1.00 27.56 107 PHE A O 1
ATOM 840 N N . CYS A 1 108 ? 49.403 -23.263 11.234 1.00 33.47 108 CYS A N 1
ATOM 841 C CA . CYS A 1 108 ? 49.495 -22.160 10.276 1.00 33.47 108 CYS A CA 1
ATOM 842 C C . CYS A 1 108 ? 50.553 -22.488 9.204 1.00 33.47 108 CYS A C 1
ATOM 844 O O . CYS A 1 108 ? 51.673 -22.850 9.567 1.00 33.47 108 CYS A O 1
ATOM 846 N N . PRO A 1 109 ? 50.226 -22.388 7.904 1.00 39.88 109 PRO A N 1
ATOM 847 C CA . PRO A 1 109 ? 51.218 -22.261 6.828 1.00 39.88 109 PRO A CA 1
ATOM 848 C C . PRO A 1 109 ? 50.886 -21.034 5.917 1.00 39.88 109 PRO A C 1
ATOM 850 O O . PRO A 1 109 ? 49.919 -20.323 6.193 1.00 39.88 109 PRO A O 1
ATOM 853 N N . PRO A 1 110 ? 51.727 -20.625 4.942 1.00 36.44 110 PRO A N 1
ATOM 854 C CA . PRO A 1 110 ? 52.451 -19.361 5.095 1.00 36.44 110 PRO A CA 1
ATOM 855 C C . PRO A 1 110 ? 52.060 -18.264 4.088 1.00 36.44 110 PRO A C 1
ATOM 857 O O . PRO A 1 110 ? 51.352 -18.485 3.108 1.00 36.44 110 PRO A O 1
ATOM 860 N N . LYS A 1 111 ? 52.592 -17.057 4.322 1.00 27.41 111 LYS A N 1
ATOM 861 C CA . LYS A 1 111 ? 52.487 -15.903 3.415 1.00 27.41 111 LYS A CA 1
ATOM 862 C C . LYS A 1 111 ? 53.328 -16.103 2.148 1.00 27.41 111 LYS A C 1
ATOM 864 O O . LYS A 1 111 ? 54.474 -16.535 2.242 1.00 27.41 111 LYS A O 1
ATOM 869 N N . ALA A 1 112 ? 52.809 -15.657 1.006 1.00 28.34 112 ALA A N 1
ATOM 870 C CA . ALA A 1 112 ? 53.597 -15.383 -0.194 1.00 28.34 112 ALA A CA 1
ATOM 871 C C . ALA A 1 112 ? 53.693 -13.862 -0.404 1.00 28.34 112 ALA A C 1
ATOM 873 O O . ALA A 1 112 ? 52.670 -13.179 -0.455 1.00 28.34 112 ALA A O 1
ATOM 874 N N . ASN A 1 113 ? 54.917 -13.340 -0.512 1.00 27.92 113 ASN A N 1
ATOM 875 C CA . ASN A 1 113 ? 55.173 -11.967 -0.950 1.00 27.92 113 ASN A CA 1
ATOM 876 C C . ASN A 1 113 ? 54.977 -11.863 -2.468 1.00 27.92 113 ASN A C 1
ATOM 878 O O . ASN A 1 113 ? 55.433 -12.736 -3.206 1.00 27.92 113 ASN A O 1
ATOM 882 N N . TYR A 1 114 ? 54.434 -10.739 -2.935 1.00 27.69 114 TYR A N 1
ATOM 883 C CA . TYR A 1 114 ? 54.775 -10.215 -4.254 1.00 27.69 114 TYR A CA 1
ATOM 884 C C . TYR A 1 114 ? 55.012 -8.710 -4.145 1.00 27.69 114 TYR A C 1
ATOM 886 O O . TYR A 1 114 ? 54.171 -7.972 -3.633 1.00 27.69 114 TYR A O 1
ATOM 894 N N . GLU A 1 115 ? 56.188 -8.286 -4.587 1.00 28.70 115 GLU A N 1
ATOM 895 C CA . GLU A 1 115 ? 56.700 -6.927 -4.465 1.00 28.70 115 GLU A CA 1
ATOM 896 C C . GLU A 1 115 ? 56.659 -6.266 -5.846 1.00 28.70 115 GLU A C 1
ATOM 898 O O . GLU A 1 115 ? 57.137 -6.842 -6.823 1.00 28.70 115 GLU A O 1
ATOM 903 N N . SER A 1 116 ? 56.052 -5.081 -5.941 1.00 30.30 116 SER A N 1
ATOM 904 C CA . SER A 1 116 ? 55.943 -4.334 -7.199 1.00 30.30 116 SER A CA 1
ATOM 905 C C . SER A 1 116 ? 56.997 -3.220 -7.230 1.00 30.30 116 SER A C 1
ATOM 907 O O . SER A 1 116 ? 56.990 -2.379 -6.327 1.00 30.30 116 SER A O 1
ATOM 909 N N . PRO A 1 117 ? 57.911 -3.185 -8.217 1.00 35.16 117 PRO A N 1
ATOM 910 C CA . PRO A 1 117 ? 59.015 -2.231 -8.219 1.00 35.16 117 PRO A CA 1
ATOM 911 C C . PRO A 1 117 ? 58.648 -0.864 -8.823 1.00 35.16 117 PRO A C 1
ATOM 913 O O . PRO A 1 117 ? 58.090 -0.774 -9.916 1.00 35.16 117 PRO A O 1
ATOM 916 N N . GLN A 1 118 ? 59.103 0.207 -8.165 1.00 38.09 118 GLN A N 1
ATOM 917 C CA . GLN A 1 118 ? 59.410 1.499 -8.793 1.00 38.09 118 GLN A CA 1
ATOM 918 C C . GLN A 1 118 ? 60.813 1.976 -8.388 1.00 38.09 118 GLN A C 1
ATOM 920 O O . GLN A 1 118 ? 61.158 1.968 -7.207 1.00 38.09 118 GLN A O 1
ATOM 925 N N . PRO A 1 119 ? 61.615 2.407 -9.371 1.00 39.34 119 PRO A N 1
ATOM 926 C CA . PRO A 1 119 ? 62.613 3.485 -9.228 1.00 39.34 119 PRO A CA 1
ATOM 927 C C . PRO A 1 119 ? 62.508 4.485 -10.420 1.00 39.34 119 PRO A C 1
ATOM 929 O O . PRO A 1 119 ? 61.809 4.181 -11.380 1.00 39.34 119 PRO A O 1
ATOM 932 N N . LEU A 1 120 ? 63.178 5.643 -10.573 1.00 30.12 120 LEU A N 1
ATOM 933 C CA . LEU A 1 120 ? 63.989 6.637 -9.815 1.00 30.12 120 LEU A CA 1
ATOM 934 C C . LEU A 1 120 ? 64.256 7.786 -10.850 1.00 30.12 120 LEU A C 1
ATOM 936 O O . LEU A 1 120 ? 64.274 7.494 -12.041 1.00 30.12 120 LEU A O 1
ATOM 940 N N . SER A 1 121 ? 64.537 9.068 -10.571 1.00 30.47 121 SER A N 1
ATOM 941 C CA . SER A 1 121 ? 64.494 9.936 -9.376 1.00 30.47 121 SER A CA 1
ATOM 942 C C . SER A 1 121 ? 64.666 11.415 -9.812 1.00 30.47 121 SER A C 1
ATOM 944 O O . SER A 1 121 ? 65.007 11.660 -10.968 1.00 30.47 121 SER A O 1
ATOM 946 N N . GLY A 1 122 ? 64.549 12.383 -8.889 1.00 26.06 122 GLY A N 1
ATOM 947 C CA . GLY A 1 122 ? 65.114 13.739 -9.047 1.00 26.06 122 GLY A CA 1
ATOM 948 C C . GLY A 1 122 ? 64.186 14.907 -8.660 1.00 26.06 122 GLY A C 1
ATOM 949 O O . GLY A 1 122 ? 63.091 14.995 -9.193 1.00 26.06 122 GLY A O 1
ATOM 950 N N . SER A 1 123 ? 64.513 15.923 -7.854 1.00 28.84 123 SER A N 1
ATOM 951 C CA . SER A 1 123 ? 65.496 16.192 -6.783 1.00 28.84 123 SER A CA 1
ATOM 952 C C . SER A 1 123 ? 65.645 17.723 -6.661 1.00 28.84 123 SER A C 1
ATOM 954 O O . SER A 1 123 ? 66.140 18.347 -7.595 1.00 28.84 123 SER A O 1
ATOM 956 N N . GLY A 1 124 ? 65.337 18.300 -5.491 1.00 25.91 124 GLY A N 1
ATOM 957 C CA . GLY A 1 124 ? 65.970 19.541 -5.000 1.00 25.91 124 GLY A CA 1
ATOM 958 C C . GLY A 1 124 ? 65.279 20.893 -5.264 1.00 25.91 124 GLY A C 1
ATOM 959 O O . GLY A 1 124 ? 65.032 21.259 -6.406 1.00 25.91 124 GLY A O 1
ATOM 960 N N . GLY A 1 125 ? 65.093 21.691 -4.196 1.00 25.86 125 GLY A N 1
ATOM 961 C CA . GLY A 1 125 ? 64.956 23.157 -4.293 1.00 25.86 125 GLY A CA 1
ATOM 962 C C . GLY A 1 125 ? 63.874 23.824 -3.424 1.00 25.86 125 GLY A C 1
ATOM 963 O O . GLY A 1 125 ? 62.713 23.894 -3.807 1.00 25.86 125 GLY A O 1
ATOM 964 N N . GLN A 1 126 ? 64.285 24.420 -2.302 1.00 29.28 126 GLN A N 1
ATOM 965 C CA . GLN A 1 126 ? 63.636 25.558 -1.617 1.00 29.28 126 GLN A CA 1
ATOM 966 C C . GLN A 1 126 ? 64.698 26.678 -1.475 1.00 29.28 126 GLN A C 1
ATOM 968 O O . GLN A 1 126 ? 65.875 26.360 -1.675 1.00 29.28 126 GLN A O 1
ATOM 973 N N . PRO A 1 127 ? 64.389 27.918 -1.022 1.00 45.62 127 PRO A N 1
ATOM 974 C CA . PRO A 1 127 ? 63.093 28.608 -0.836 1.00 45.62 127 PRO A CA 1
ATOM 975 C C . PRO A 1 127 ? 63.044 30.014 -1.516 1.00 45.62 127 PRO A C 1
ATOM 977 O O . PRO A 1 127 ? 64.012 30.420 -2.146 1.00 45.62 127 PRO A O 1
ATOM 980 N N . HIS A 1 128 ? 61.938 30.767 -1.329 1.00 25.44 128 HIS A N 1
ATOM 981 C CA . HIS A 1 128 ? 61.873 32.209 -0.944 1.00 25.44 128 HIS A CA 1
ATOM 982 C C . HIS A 1 128 ? 60.797 33.086 -1.640 1.00 25.44 128 HIS A C 1
ATOM 984 O O . HIS A 1 128 ? 60.718 33.183 -2.859 1.00 25.44 128 HIS A O 1
ATOM 990 N N . THR A 1 129 ? 60.119 33.888 -0.801 1.00 25.38 129 THR A N 1
ATOM 991 C CA . THR A 1 129 ? 59.461 35.194 -1.071 1.00 25.38 129 THR A CA 1
ATOM 992 C C . THR A 1 129 ? 58.158 35.283 -1.888 1.00 25.38 129 THR A C 1
ATOM 994 O O . THR A 1 129 ? 57.767 34.401 -2.638 1.00 25.38 129 THR A O 1
ATOM 997 N N . SER A 1 130 ? 57.445 36.385 -1.633 1.00 28.44 130 SER A N 1
ATOM 998 C CA . SER A 1 130 ? 56.022 36.649 -1.880 1.00 28.44 130 SER A CA 1
ATOM 999 C C . SER A 1 130 ? 55.788 37.868 -2.783 1.00 28.44 130 SER A C 1
ATOM 1001 O O . SER A 1 130 ? 56.423 38.887 -2.521 1.00 28.44 130 SER A O 1
ATOM 1003 N N . ALA A 1 131 ? 54.803 37.841 -3.699 1.00 27.45 131 ALA A N 1
ATOM 1004 C CA . ALA A 1 131 ? 54.052 39.038 -4.138 1.00 27.45 131 ALA A CA 1
ATOM 1005 C C . ALA A 1 131 ? 52.837 38.735 -5.054 1.00 27.45 131 ALA A C 1
ATOM 1007 O O . ALA A 1 131 ? 52.911 37.863 -5.908 1.00 27.45 131 ALA A O 1
ATOM 1008 N N . SER A 1 132 ? 51.776 39.541 -4.876 1.00 29.94 132 SER A N 1
ATOM 1009 C CA . SER A 1 132 ? 50.727 39.997 -5.827 1.00 29.94 132 SER A CA 1
ATOM 1010 C C . SER A 1 132 ? 50.054 39.049 -6.840 1.00 29.94 132 SER A C 1
ATOM 1012 O O . SER A 1 132 ? 50.691 38.404 -7.663 1.00 29.94 132 SER A O 1
ATOM 1014 N N . ALA A 1 133 ? 48.719 39.126 -6.882 1.00 38.78 133 ALA A N 1
ATOM 1015 C CA . ALA A 1 133 ? 47.852 38.430 -7.832 1.00 38.78 133 ALA A CA 1
ATOM 1016 C C . ALA A 1 133 ? 47.637 39.178 -9.165 1.00 38.78 133 ALA A C 1
ATOM 1018 O O . ALA A 1 133 ? 47.576 40.407 -9.197 1.00 38.78 133 ALA A O 1
ATOM 1019 N N . THR A 1 134 ? 47.360 38.414 -10.225 1.00 35.44 134 THR A N 1
ATOM 1020 C CA . THR A 1 134 ? 46.671 38.854 -11.453 1.00 35.44 134 THR A CA 1
ATOM 1021 C C . THR A 1 134 ? 45.572 37.843 -11.806 1.00 35.44 134 THR A C 1
ATOM 1023 O O . THR A 1 134 ? 45.838 36.644 -11.722 1.00 35.44 134 THR A O 1
ATOM 1026 N N . PRO A 1 135 ? 44.351 38.271 -12.180 1.00 40.59 135 PRO A N 1
ATOM 1027 C CA . PRO A 1 135 ? 43.274 37.359 -12.562 1.00 40.59 135 PRO A CA 1
ATOM 1028 C C . PRO A 1 135 ? 43.387 36.869 -14.018 1.00 40.59 135 PRO A C 1
ATOM 1030 O O . PRO A 1 135 ? 43.770 37.611 -14.918 1.00 40.59 135 PRO A O 1
ATOM 1033 N N . GLU A 1 136 ? 43.003 35.610 -14.227 1.00 46.59 136 GLU A N 1
ATOM 1034 C CA . GLU A 1 136 ? 43.068 34.865 -15.494 1.00 46.59 136 GLU A CA 1
ATOM 1035 C C . GLU A 1 136 ? 42.178 35.442 -16.628 1.00 46.59 136 GLU A C 1
ATOM 1037 O O . GLU A 1 136 ? 41.067 35.934 -16.367 1.00 46.59 136 GLU A O 1
ATOM 1042 N N . PRO A 1 137 ? 42.589 35.296 -17.911 1.00 53.41 137 PRO A N 1
ATOM 1043 C CA . PRO A 1 137 ? 41.938 35.918 -19.077 1.00 53.41 137 PRO A CA 1
ATOM 1044 C C . PRO A 1 137 ? 40.498 35.447 -19.344 1.00 53.41 137 PRO A C 1
ATOM 1046 O O . PRO A 1 137 ? 39.745 36.119 -20.051 1.00 53.41 137 PRO A O 1
ATOM 1049 N N . VAL A 1 138 ? 40.077 34.326 -18.751 1.00 51.50 138 VAL A N 1
ATOM 1050 C CA . VAL A 1 138 ? 38.706 33.795 -18.864 1.00 51.50 138 VAL A CA 1
ATOM 1051 C C . VAL A 1 138 ? 37.669 34.764 -18.273 1.00 51.50 138 VAL A C 1
ATOM 1053 O O . VAL A 1 138 ? 36.542 34.846 -18.761 1.00 51.50 138 VAL A O 1
ATOM 1056 N N . THR A 1 139 ? 38.047 35.551 -17.259 1.00 52.75 139 THR A N 1
ATOM 1057 C CA . THR A 1 139 ? 37.143 36.523 -16.617 1.00 52.75 139 THR A CA 1
ATOM 1058 C C . THR A 1 139 ? 36.840 37.724 -17.523 1.00 52.75 139 THR A C 1
ATOM 1060 O O . THR A 1 139 ? 35.683 38.134 -17.636 1.00 52.75 139 THR A O 1
ATOM 1063 N N . GLN A 1 140 ? 37.842 38.217 -18.260 1.00 49.47 140 GLN A N 1
ATOM 1064 C CA . GLN A 1 140 ? 37.702 39.300 -19.243 1.00 49.47 140 GLN A CA 1
ATOM 1065 C C . GLN A 1 140 ? 36.740 38.915 -20.384 1.00 49.47 140 GLN A C 1
ATOM 1067 O O . GLN A 1 140 ? 35.932 39.732 -20.830 1.00 49.47 140 GLN A O 1
ATOM 1072 N N . GLN A 1 141 ? 36.795 37.651 -20.826 1.00 55.62 141 GLN A N 1
ATOM 1073 C CA . GLN A 1 141 ? 35.949 37.118 -21.898 1.00 55.62 141 GLN A CA 1
ATOM 1074 C C . GLN A 1 141 ? 34.459 37.128 -21.520 1.00 55.62 141 GLN A C 1
ATOM 1076 O O . GLN A 1 141 ? 33.621 37.444 -22.362 1.00 55.62 141 GLN A O 1
ATOM 1081 N N . MET A 1 142 ? 34.113 36.812 -20.265 1.00 47.12 142 MET A N 1
ATOM 1082 C CA . MET A 1 142 ? 32.714 36.819 -19.816 1.00 47.12 142 MET A CA 1
ATOM 1083 C C . MET A 1 142 ? 32.149 38.240 -19.728 1.00 47.12 142 MET A C 1
ATOM 1085 O O . MET A 1 142 ? 31.059 38.486 -20.242 1.00 47.12 142 MET A O 1
ATOM 1089 N N . VAL A 1 143 ? 32.900 39.192 -19.160 1.00 57.03 143 VAL A N 1
ATOM 1090 C CA . VAL A 1 143 ? 32.477 40.604 -19.065 1.00 57.03 143 VAL A CA 1
ATOM 1091 C C . VAL A 1 143 ? 32.189 41.183 -20.459 1.00 57.03 143 VAL A C 1
ATOM 1093 O O . VAL A 1 143 ? 31.113 41.731 -20.690 1.00 57.03 143 VAL A O 1
ATOM 1096 N N . ALA A 1 144 ? 33.075 40.937 -21.431 1.00 57.34 144 ALA A N 1
ATOM 1097 C CA . ALA A 1 144 ? 32.895 41.382 -22.816 1.00 57.34 144 ALA A CA 1
ATOM 1098 C C . ALA A 1 144 ? 31.717 40.712 -23.564 1.00 57.34 144 ALA A C 1
ATOM 1100 O O . ALA A 1 144 ? 31.279 41.220 -24.602 1.00 57.34 144 ALA A O 1
ATOM 1101 N N . MET A 1 145 ? 31.201 39.577 -23.075 1.00 55.19 145 MET A N 1
ATOM 1102 C CA . MET A 1 145 ? 29.978 38.958 -23.604 1.00 55.19 145 MET A CA 1
ATOM 1103 C C . MET A 1 145 ? 28.712 39.576 -22.996 1.00 55.19 145 MET A C 1
ATOM 1105 O O . MET A 1 145 ? 27.743 39.781 -23.727 1.00 55.19 145 MET A O 1
ATOM 1109 N N . PHE A 1 146 ? 28.722 39.945 -21.710 1.00 52.75 146 PHE A N 1
ATOM 1110 C CA . PHE A 1 146 ? 27.565 40.579 -21.065 1.00 52.75 146 PHE A CA 1
ATOM 1111 C C . PHE A 1 146 ? 27.253 41.975 -21.633 1.00 52.75 146 PHE A C 1
ATOM 1113 O O . PHE A 1 146 ? 26.090 42.248 -21.938 1.00 52.75 146 PHE A O 1
ATOM 1120 N N . ASP A 1 147 ? 28.264 42.811 -21.900 1.00 53.06 147 ASP A N 1
ATOM 1121 C CA . ASP A 1 147 ? 28.053 44.134 -22.519 1.00 53.06 147 ASP A CA 1
ATOM 1122 C C . ASP A 1 147 ? 27.440 44.046 -23.932 1.00 53.06 147 ASP A C 1
ATOM 1124 O O . ASP A 1 147 ? 26.607 44.870 -24.324 1.00 53.06 147 ASP A O 1
ATOM 1128 N N . LYS A 1 148 ? 27.788 43.005 -24.705 1.00 53.31 148 LYS A N 1
ATOM 1129 C CA . LYS A 1 148 ? 27.209 42.769 -26.041 1.00 53.31 148 LYS A CA 1
ATOM 1130 C C . LYS A 1 148 ? 25.736 42.363 -25.983 1.00 53.31 148 LYS A C 1
ATOM 1132 O O . LYS A 1 148 ? 24.964 42.789 -26.840 1.00 53.31 148 LYS A O 1
ATOM 1137 N N . VAL A 1 149 ? 25.334 41.581 -24.981 1.00 60.53 149 VAL A N 1
ATOM 1138 C CA . VAL A 1 149 ? 23.924 41.201 -24.781 1.00 60.53 149 VAL A CA 1
ATOM 1139 C C . VAL A 1 149 ? 23.092 42.416 -24.356 1.00 60.53 149 VAL A C 1
ATOM 1141 O O . VAL A 1 149 ? 22.024 42.650 -24.920 1.00 60.53 149 VAL A O 1
ATOM 1144 N N . LEU A 1 150 ? 23.609 43.253 -23.450 1.00 52.53 150 LEU A N 1
ATOM 1145 C CA . LEU A 1 150 ? 22.916 44.462 -22.987 1.00 52.53 150 LEU A CA 1
ATOM 1146 C C . LEU A 1 150 ? 22.695 45.492 -24.123 1.00 52.53 150 LEU A C 1
ATOM 1148 O O . LEU A 1 150 ? 21.642 46.133 -24.207 1.00 52.53 150 LEU A O 1
ATOM 1152 N N . SER A 1 151 ? 23.652 45.589 -25.052 1.00 50.50 151 SER A N 1
ATOM 1153 C CA . SER A 1 151 ? 23.562 46.422 -26.263 1.00 50.50 151 SER A CA 1
ATOM 1154 C C . SER A 1 151 ? 22.486 45.944 -27.260 1.00 50.50 151 SER A C 1
ATOM 1156 O O . SER A 1 151 ? 21.737 46.747 -27.817 1.00 50.50 151 SER A O 1
ATOM 1158 N N . LEU A 1 152 ? 22.319 44.629 -27.441 1.00 48.69 152 LEU A N 1
ATOM 1159 C CA . LEU A 1 152 ? 21.291 44.074 -28.338 1.00 48.69 152 LEU A CA 1
ATOM 1160 C C . LEU A 1 152 ? 19.863 44.215 -27.776 1.00 48.69 152 LEU A C 1
ATOM 1162 O O . LEU A 1 152 ? 18.911 44.457 -28.528 1.00 48.69 152 LEU A O 1
ATOM 1166 N N . CYS A 1 153 ? 19.699 44.120 -26.454 1.00 45.28 153 CYS A N 1
ATOM 1167 C CA . CYS A 1 153 ? 18.397 44.289 -25.804 1.00 45.28 153 CYS A CA 1
ATOM 1168 C C . CYS A 1 153 ? 17.877 45.733 -25.895 1.00 45.28 153 CYS A C 1
ATOM 1170 O O . CYS A 1 153 ? 16.684 45.942 -26.116 1.00 45.28 153 CYS A O 1
ATOM 1172 N N . THR A 1 154 ? 18.757 46.734 -25.799 1.00 50.72 154 THR A N 1
ATOM 1173 C CA . THR A 1 154 ? 18.373 48.155 -25.904 1.00 50.72 154 THR A CA 1
ATOM 1174 C C . THR A 1 154 ? 17.980 48.571 -27.328 1.00 50.72 154 THR A C 1
ATOM 1176 O O . THR A 1 154 ? 17.062 49.374 -27.492 1.00 50.72 154 THR A O 1
ATOM 1179 N N . ALA A 1 155 ? 18.569 47.960 -28.362 1.00 46.91 155 ALA A N 1
ATOM 1180 C CA . ALA A 1 155 ? 18.172 48.174 -29.759 1.00 46.91 155 ALA A CA 1
ATOM 1181 C C . ALA A 1 155 ? 16.790 47.584 -30.124 1.00 46.91 155 ALA A C 1
ATOM 1183 O O . ALA A 1 155 ? 16.162 48.022 -31.086 1.00 46.91 155 ALA A O 1
ATOM 1184 N N . SER A 1 156 ? 16.294 46.604 -29.360 1.00 44.59 156 SER A N 1
ATOM 1185 C CA . SER A 1 156 ? 15.049 45.884 -29.680 1.00 44.59 156 SER A CA 1
ATOM 1186 C C . SER A 1 156 ? 13.773 46.607 -29.217 1.00 44.59 156 SER A C 1
ATOM 1188 O O . SER A 1 156 ? 12.691 46.362 -29.749 1.00 44.59 156 SER A O 1
ATOM 1190 N N . VAL A 1 157 ? 13.876 47.530 -28.254 1.00 46.06 157 VAL A N 1
ATOM 1191 C CA . VAL A 1 157 ? 12.716 48.211 -27.638 1.00 46.06 157 VAL A CA 1
ATOM 1192 C C . VAL A 1 157 ? 12.122 49.312 -28.534 1.00 46.06 157 VAL A C 1
ATOM 1194 O O . VAL A 1 157 ? 10.952 49.665 -28.391 1.00 46.06 157 VAL A O 1
ATOM 1197 N N . THR A 1 158 ? 12.878 49.838 -29.500 1.00 43.81 158 THR A N 1
ATOM 1198 C CA . THR A 1 158 ? 12.433 50.956 -30.355 1.00 43.81 158 THR A CA 1
ATOM 1199 C C . THR A 1 158 ? 11.616 50.532 -31.580 1.00 43.81 158 THR A C 1
ATOM 1201 O O . THR A 1 158 ? 10.906 51.365 -32.142 1.00 43.81 158 THR A O 1
ATOM 1204 N N . ASN A 1 159 ? 11.663 49.257 -31.989 1.00 43.88 159 ASN A N 1
ATOM 1205 C CA . ASN A 1 159 ? 11.121 48.807 -33.282 1.00 43.88 159 ASN A CA 1
ATOM 1206 C C . ASN A 1 159 ? 9.733 48.128 -33.203 1.00 43.88 159 ASN A C 1
ATOM 1208 O O . ASN A 1 159 ? 9.120 47.829 -34.224 1.00 43.88 159 ASN A O 1
ATOM 1212 N N . SER A 1 160 ? 9.185 47.921 -32.000 1.00 35.44 160 SER A N 1
ATOM 1213 C CA . SER A 1 160 ? 7.898 47.222 -31.795 1.00 35.44 160 SER A CA 1
ATOM 1214 C C . SER A 1 160 ? 6.648 48.105 -31.957 1.00 35.44 160 SER A C 1
ATOM 1216 O O . SER A 1 160 ? 5.529 47.648 -31.730 1.00 35.44 160 SER A O 1
ATOM 1218 N N . ARG A 1 161 ? 6.798 49.377 -32.359 1.00 41.69 161 ARG A N 1
ATOM 1219 C CA . ARG A 1 161 ? 5.684 50.313 -32.617 1.00 41.69 161 ARG A CA 1
ATOM 1220 C C . ARG A 1 161 ? 5.268 50.377 -34.092 1.00 41.69 161 ARG A C 1
ATOM 1222 O O . ARG A 1 161 ? 5.035 51.460 -34.620 1.00 41.69 161 ARG A O 1
ATOM 1229 N N . GLN A 1 162 ? 5.098 49.230 -34.750 1.00 41.84 162 GLN A N 1
ATOM 1230 C CA . GLN A 1 162 ? 4.289 49.142 -35.973 1.00 41.84 162 GLN A CA 1
ATOM 1231 C C . GLN A 1 162 ? 3.855 47.703 -36.288 1.00 41.84 162 GLN A C 1
ATOM 1233 O O . GLN A 1 162 ? 4.538 46.744 -35.949 1.00 41.84 162 GLN A O 1
ATOM 1238 N N . ARG A 1 163 ? 2.735 47.590 -37.021 1.00 32.31 163 ARG A N 1
ATOM 1239 C CA . ARG A 1 163 ? 2.215 46.366 -37.664 1.00 32.31 163 ARG A CA 1
ATOM 1240 C C . ARG A 1 163 ? 1.454 45.357 -36.787 1.00 32.31 163 ARG A C 1
ATOM 1242 O O . ARG A 1 163 ? 1.753 44.168 -36.760 1.00 32.31 163 ARG A O 1
ATOM 1249 N N . ALA A 1 164 ? 0.327 45.808 -36.239 1.00 35.94 164 ALA A N 1
ATOM 1250 C CA . ALA A 1 164 ? -0.844 44.933 -36.154 1.00 35.94 164 ALA A CA 1
ATOM 1251 C C . ALA A 1 164 ? -1.356 44.603 -37.575 1.00 35.94 164 ALA A C 1
ATOM 1253 O O . ALA A 1 164 ? -1.378 45.490 -38.431 1.00 35.94 164 ALA A O 1
ATOM 1254 N N . GLY A 1 165 ? -1.808 43.368 -37.832 1.00 31.14 165 GLY A N 1
ATOM 1255 C CA . GLY A 1 165 ? -2.589 43.061 -39.040 1.00 31.14 165 GLY A CA 1
ATOM 1256 C C . GLY A 1 165 ? -2.514 41.627 -39.581 1.00 31.14 165 GLY A C 1
ATOM 1257 O O . GLY A 1 165 ? -1.469 41.201 -40.054 1.00 31.14 165 GLY A O 1
ATOM 1258 N N . ARG A 1 166 ? -3.694 40.986 -39.654 1.00 32.28 166 ARG A N 1
ATOM 1259 C CA . ARG A 1 166 ? -4.049 39.731 -40.362 1.00 32.28 166 ARG A CA 1
ATOM 1260 C C . ARG A 1 166 ? -3.443 38.418 -39.840 1.00 32.28 166 ARG A C 1
ATOM 1262 O O . ARG A 1 166 ? -2.266 38.137 -40.010 1.00 32.28 166 ARG A O 1
ATOM 1269 N N . GLY A 1 167 ? -4.322 37.555 -39.326 1.00 35.28 167 GLY A N 1
ATOM 1270 C CA . GLY A 1 167 ? -4.028 36.139 -39.099 1.00 35.28 167 GLY A CA 1
ATOM 1271 C C . GLY A 1 167 ? -4.290 35.266 -40.332 1.00 35.28 167 GLY A C 1
ATOM 1272 O O . GLY A 1 167 ? -5.060 35.636 -41.219 1.00 35.28 167 GLY A O 1
ATOM 1273 N N . GLN A 1 168 ? -3.679 34.081 -40.337 1.00 31.80 168 GLN A N 1
ATOM 1274 C CA . GLN A 1 168 ? -4.023 32.918 -41.161 1.00 31.80 168 GLN A CA 1
ATOM 1275 C C . GLN A 1 168 ? -3.706 31.651 -40.351 1.00 31.80 168 GLN A C 1
ATOM 1277 O O . GLN A 1 168 ? -2.661 31.572 -39.709 1.00 31.80 168 GLN A O 1
ATOM 1282 N N . PHE A 1 169 ? -4.616 30.674 -40.362 1.00 36.53 169 PHE A N 1
ATOM 1283 C CA . PHE A 1 169 ? -4.440 29.375 -39.702 1.00 36.53 169 PHE A CA 1
ATOM 1284 C C . PHE A 1 169 ? -3.586 28.425 -40.563 1.00 36.53 169 PHE A C 1
ATOM 1286 O O . PHE A 1 169 ? -3.930 28.222 -41.729 1.00 36.53 169 PHE A O 1
ATOM 1293 N N . PRO A 1 170 ? -2.572 27.742 -40.001 1.00 32.78 170 PRO A N 1
ATOM 1294 C CA . PRO A 1 170 ? -2.003 26.530 -40.589 1.00 32.78 170 PRO A CA 1
ATOM 1295 C C . PRO A 1 170 ? -2.816 25.289 -40.183 1.00 32.78 170 PRO A C 1
ATOM 1297 O O . PRO A 1 170 ? -3.274 25.174 -39.045 1.00 32.78 170 PRO A O 1
ATOM 1300 N N . GLN A 1 171 ? -2.990 24.343 -41.109 1.00 34.78 171 GLN A N 1
ATOM 1301 C CA . GLN A 1 171 ? -3.743 23.109 -40.865 1.00 34.78 171 GLN A CA 1
ATOM 1302 C C . GLN A 1 171 ? -2.916 22.000 -40.190 1.00 34.78 171 GLN A C 1
ATOM 1304 O O . GLN A 1 171 ? -1.687 21.972 -40.225 1.00 34.78 171 GLN A O 1
ATOM 1309 N N . ARG A 1 172 ? -3.643 21.047 -39.602 1.00 34.66 172 ARG A N 1
ATOM 1310 C CA . ARG A 1 172 ? -3.154 19.847 -38.911 1.00 34.66 172 ARG A CA 1
ATOM 1311 C C . ARG A 1 172 ? -2.583 18.819 -39.913 1.00 34.66 172 ARG A C 1
ATOM 1313 O O . ARG A 1 172 ? -3.282 18.507 -40.879 1.00 34.66 172 ARG A O 1
ATOM 1320 N N . PRO A 1 173 ? -1.394 18.223 -39.691 1.00 33.72 173 PRO A N 1
ATOM 1321 C CA . PRO A 1 173 ? -0.913 17.116 -40.518 1.00 33.72 173 PRO A CA 1
ATOM 1322 C C . PRO A 1 173 ? -1.787 15.866 -40.348 1.00 33.72 173 PRO A C 1
ATOM 1324 O O . PRO A 1 173 ? -2.192 15.524 -39.236 1.00 33.72 173 PRO A O 1
ATOM 1327 N N . GLN A 1 174 ? -2.070 15.175 -41.452 1.00 36.28 174 GLN A N 1
ATOM 1328 C CA . GLN A 1 174 ? -2.880 13.954 -41.462 1.00 36.28 174 GLN A CA 1
ATOM 1329 C C . GLN A 1 174 ? -2.021 12.726 -41.128 1.00 36.28 174 GLN A C 1
ATOM 1331 O O . GLN A 1 174 ? -0.969 12.513 -41.732 1.00 36.28 174 GLN A O 1
ATOM 1336 N N . GLY A 1 175 ? -2.484 11.887 -40.199 1.00 32.16 175 GLY A N 1
ATOM 1337 C CA . GLY A 1 175 ? -1.857 10.595 -39.918 1.00 32.16 175 GLY A CA 1
ATOM 1338 C C . GLY A 1 175 ? -2.126 9.590 -41.041 1.00 32.16 175 GLY A C 1
ATOM 1339 O O . GLY A 1 175 ? -3.274 9.398 -41.439 1.00 32.16 175 GLY A O 1
ATOM 1340 N N . ARG A 1 176 ? -1.079 8.925 -41.545 1.00 33.62 176 ARG A N 1
ATOM 1341 C CA . ARG A 1 176 ? -1.230 7.814 -42.497 1.00 33.62 176 ARG A CA 1
ATOM 1342 C C . ARG A 1 176 ? -1.717 6.558 -41.774 1.00 33.62 176 ARG A C 1
ATOM 1344 O O . ARG A 1 176 ? -1.111 6.134 -40.796 1.00 33.62 176 ARG A O 1
ATOM 1351 N N . ALA A 1 177 ? -2.773 5.941 -42.296 1.00 33.06 177 ALA A N 1
ATOM 1352 C CA . ALA A 1 177 ? -3.247 4.641 -41.836 1.00 33.06 177 ALA A CA 1
ATOM 1353 C C . ALA A 1 177 ? -2.398 3.503 -42.428 1.00 33.06 177 ALA A C 1
ATOM 1355 O O . ALA A 1 177 ? -2.198 3.440 -43.643 1.00 33.06 177 ALA A O 1
ATOM 1356 N N . CYS A 1 178 ? -1.950 2.573 -41.584 1.00 32.34 178 CYS A N 1
ATOM 1357 C CA . CYS A 1 178 ? -1.355 1.314 -42.029 1.00 32.34 178 CYS A CA 1
ATOM 1358 C C . CYS A 1 178 ? -2.468 0.315 -42.373 1.00 32.34 178 CYS A C 1
ATOM 1360 O O . CYS A 1 178 ? -3.294 -0.016 -41.523 1.00 32.34 178 CYS A O 1
ATOM 1362 N N . GLN A 1 179 ? -2.490 -0.173 -43.613 1.00 33.66 179 GLN A N 1
ATOM 1363 C CA . GLN A 1 179 ? -3.442 -1.194 -44.050 1.00 33.66 179 GLN A CA 1
ATOM 1364 C C . GLN A 1 179 ? -2.950 -2.588 -43.638 1.00 33.66 179 GLN A C 1
ATOM 1366 O O . GLN A 1 179 ? -1.825 -2.965 -43.962 1.00 33.66 179 GLN A O 1
ATOM 1371 N N . LEU A 1 180 ? -3.805 -3.376 -42.982 1.00 33.72 180 LEU A N 1
ATOM 1372 C CA . LEU A 1 180 ? -3.592 -4.808 -42.764 1.00 33.72 180 LEU A CA 1
ATOM 1373 C C . LEU A 1 180 ? -4.645 -5.599 -43.547 1.00 33.72 180 LEU A C 1
ATOM 1375 O O . LEU A 1 180 ? -5.840 -5.496 -43.278 1.00 33.72 180 LEU A O 1
ATOM 1379 N N . GLY A 1 181 ? -4.187 -6.375 -44.532 1.00 31.23 181 GLY A N 1
ATOM 1380 C CA . GLY A 1 181 ? -5.026 -7.285 -45.313 1.00 31.23 181 GLY A CA 1
ATOM 1381 C C . GLY A 1 181 ? -5.328 -8.600 -44.572 1.00 31.23 181 GLY A C 1
ATOM 1382 O O . GLY A 1 181 ? -4.580 -8.989 -43.672 1.00 31.23 181 GLY A O 1
ATOM 1383 N N . PRO A 1 182 ? -6.408 -9.313 -44.936 1.00 39.25 182 PRO A N 1
ATOM 1384 C CA . PRO A 1 182 ? -6.915 -10.442 -44.161 1.00 39.25 182 PRO A CA 1
ATOM 1385 C C . PRO A 1 182 ? -6.159 -11.750 -44.440 1.00 39.25 182 PRO A C 1
ATOM 1387 O O . PRO A 1 182 ? -5.830 -12.064 -45.586 1.00 39.25 182 PRO A O 1
ATOM 1390 N N . ARG A 1 183 ? -5.986 -12.590 -43.410 1.00 31.36 183 ARG A N 1
ATOM 1391 C CA . ARG A 1 183 ? -5.628 -14.011 -43.571 1.00 31.36 183 ARG A CA 1
ATOM 1392 C C . ARG A 1 183 ? -6.669 -14.920 -42.923 1.00 31.36 183 ARG A C 1
ATOM 1394 O O . ARG A 1 183 ? -7.188 -14.634 -41.849 1.00 31.36 183 ARG A O 1
ATOM 1401 N N . ARG A 1 184 ? -6.998 -15.998 -43.640 1.00 32.22 184 ARG A N 1
ATOM 1402 C CA . ARG A 1 184 ? -8.057 -16.959 -43.304 1.00 32.22 184 ARG A CA 1
ATOM 1403 C C . ARG A 1 184 ? -7.634 -17.855 -42.139 1.00 32.22 184 ARG A C 1
ATOM 1405 O O . ARG A 1 184 ? -6.478 -18.258 -42.055 1.00 32.22 184 ARG A O 1
ATOM 1412 N N . LEU A 1 185 ? -8.602 -18.210 -41.299 1.00 31.97 185 LEU A N 1
ATOM 1413 C CA . LEU A 1 185 ? -8.467 -19.218 -40.250 1.00 31.97 185 LEU A CA 1
ATOM 1414 C C . LEU A 1 185 ? -8.530 -20.628 -40.850 1.00 31.97 185 LEU A C 1
ATOM 1416 O O . LEU A 1 185 ? -9.462 -20.915 -41.595 1.00 31.97 185 LEU A O 1
ATOM 1420 N N . HIS A 1 186 ? -7.620 -21.517 -40.446 1.00 30.61 186 HIS A N 1
ATOM 1421 C CA . HIS A 1 186 ? -7.839 -22.966 -40.495 1.00 30.61 186 HIS A CA 1
ATOM 1422 C C . HIS A 1 186 ? -7.149 -23.677 -39.315 1.00 30.61 186 HIS A C 1
ATOM 1424 O O . HIS A 1 186 ? -5.930 -23.772 -39.254 1.00 30.61 186 HIS A O 1
ATOM 1430 N N . THR A 1 187 ? -7.988 -24.164 -38.392 1.00 33.09 187 THR A N 1
ATOM 1431 C CA . THR A 1 187 ? -7.921 -25.475 -37.703 1.00 33.09 187 THR A CA 1
ATOM 1432 C C . THR A 1 187 ? -6.585 -26.004 -37.148 1.00 33.09 187 THR A C 1
ATOM 1434 O O . THR A 1 187 ? -5.728 -26.429 -37.917 1.00 33.09 187 THR A O 1
ATOM 1437 N N . GLY A 1 188 ? -6.496 -26.195 -35.817 1.00 29.94 188 GLY A N 1
ATOM 1438 C CA . GLY A 1 188 ? -5.466 -27.071 -35.226 1.00 29.94 188 GLY A CA 1
ATOM 1439 C C . GLY A 1 188 ? -5.190 -26.971 -33.714 1.00 29.94 188 GLY A C 1
ATOM 1440 O O . G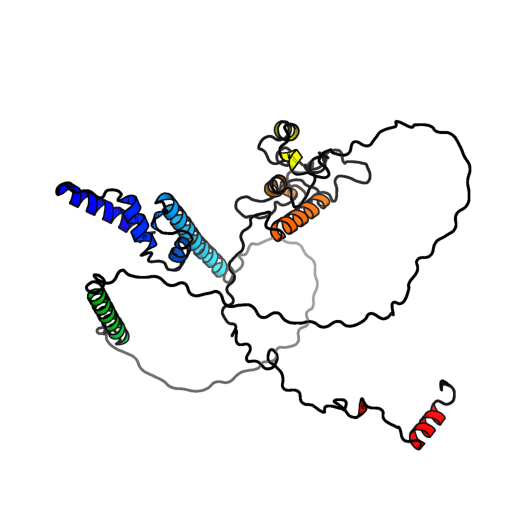LY A 1 188 ? -4.035 -26.807 -33.342 1.00 29.94 188 GLY A O 1
ATOM 1441 N N . CYS A 1 189 ? -6.188 -27.094 -32.825 1.00 31.89 189 CYS A N 1
ATOM 1442 C CA . CYS A 1 189 ? -5.934 -27.213 -31.373 1.00 31.89 189 CYS A CA 1
ATOM 1443 C C . CYS A 1 189 ? -5.948 -28.681 -30.896 1.00 31.89 189 CYS A C 1
ATOM 1445 O O . CYS A 1 189 ? -6.943 -29.369 -31.138 1.00 31.89 189 CYS A O 1
ATOM 1447 N N . PRO A 1 190 ? -4.926 -29.160 -30.157 1.00 37.50 190 PRO A N 1
ATOM 1448 C CA . PRO A 1 190 ? -4.990 -30.441 -29.460 1.00 37.50 190 PRO A CA 1
ATOM 1449 C C . PRO A 1 190 ? -5.849 -30.333 -28.190 1.00 37.50 190 PRO A C 1
ATOM 1451 O O . PRO A 1 190 ? -5.817 -29.341 -27.463 1.00 37.50 190 PRO A O 1
ATOM 1454 N N . ARG A 1 191 ? -6.639 -31.378 -27.929 1.00 30.36 191 ARG A N 1
ATOM 1455 C CA . ARG A 1 191 ? -7.661 -31.435 -26.876 1.00 30.36 191 ARG A CA 1
ATOM 1456 C C . ARG A 1 191 ? -7.142 -32.207 -25.661 1.00 30.36 191 ARG A C 1
ATOM 1458 O O . ARG A 1 191 ? -6.886 -33.402 -25.775 1.00 30.36 191 ARG A O 1
ATOM 1465 N N . TRP A 1 192 ? -7.102 -31.573 -24.491 1.00 30.59 192 TRP A N 1
ATOM 1466 C CA . TRP A 1 192 ? -7.011 -32.274 -23.205 1.00 30.59 192 TRP A CA 1
ATOM 1467 C C . TRP A 1 192 ? -8.361 -32.200 -22.490 1.00 30.59 192 TRP A C 1
ATOM 1469 O O . TRP A 1 192 ? -8.943 -31.126 -22.359 1.00 30.59 192 TRP A O 1
ATOM 1479 N N . ALA A 1 193 ? -8.889 -33.358 -22.090 1.00 35.38 193 ALA A N 1
ATOM 1480 C CA . ALA A 1 193 ? -10.209 -33.496 -21.481 1.00 35.38 193 ALA A CA 1
ATOM 1481 C C . ALA A 1 193 ? -10.091 -33.841 -19.984 1.00 35.38 193 ALA A C 1
ATOM 1483 O O . ALA A 1 193 ? -9.230 -34.647 -19.626 1.00 35.38 193 ALA A O 1
ATOM 1484 N N . PRO A 1 194 ? -10.951 -33.284 -19.111 1.00 36.50 194 PRO A N 1
ATOM 1485 C CA . PRO A 1 194 ? -11.042 -33.702 -17.717 1.00 36.50 194 PRO A CA 1
ATOM 1486 C C . PRO A 1 194 ? -11.872 -34.988 -17.571 1.00 36.50 194 PRO A C 1
ATOM 1488 O O . PRO A 1 194 ? -12.830 -35.219 -18.310 1.00 36.50 194 PRO A O 1
ATOM 1491 N N . ILE A 1 195 ? -11.508 -35.816 -16.591 1.00 31.89 195 ILE A N 1
ATOM 1492 C CA . ILE A 1 195 ? -12.193 -37.073 -16.257 1.00 31.89 195 ILE A CA 1
ATOM 1493 C C . ILE A 1 195 ? -13.373 -36.787 -15.315 1.00 31.89 195 ILE A C 1
ATOM 1495 O O . ILE A 1 195 ? -13.217 -36.075 -14.325 1.00 31.89 195 ILE A O 1
ATOM 1499 N N . ILE A 1 196 ? -14.534 -37.382 -15.603 1.00 35.38 196 ILE A N 1
ATOM 1500 C CA . ILE A 1 196 ? -15.749 -37.338 -14.773 1.00 35.38 196 ILE A CA 1
ATOM 1501 C C . ILE A 1 196 ? -15.990 -38.736 -14.169 1.00 35.38 196 ILE A C 1
ATOM 1503 O O . ILE A 1 196 ? -16.038 -39.700 -14.936 1.00 35.38 196 ILE A O 1
ATOM 1507 N N . PRO A 1 197 ? -16.185 -38.884 -12.844 1.00 38.09 197 PRO A N 1
ATOM 1508 C CA . PRO A 1 197 ? -16.738 -40.100 -12.246 1.00 38.09 197 PRO A CA 1
ATOM 1509 C C . PRO A 1 197 ? -18.288 -40.087 -12.261 1.00 38.09 197 PRO A C 1
ATOM 1511 O O . PRO A 1 197 ? -18.892 -39.013 -12.237 1.00 38.09 197 PRO A O 1
ATOM 1514 N N . PRO A 1 198 ? -18.957 -41.256 -12.322 1.00 41.94 198 PRO A N 1
ATOM 1515 C CA . PRO A 1 198 ? -20.380 -41.349 -12.655 1.00 41.94 198 PRO A CA 1
ATOM 1516 C C . PRO A 1 198 ? -21.336 -41.149 -11.469 1.00 41.94 198 PRO A C 1
ATOM 1518 O O . PRO A 1 198 ? -20.990 -41.351 -10.308 1.00 41.94 198 PRO A O 1
ATOM 1521 N N . ASN A 1 199 ? -22.584 -40.817 -11.806 1.00 35.03 199 ASN A N 1
ATOM 1522 C CA . ASN A 1 199 ? -23.678 -40.528 -10.882 1.00 35.03 199 ASN A CA 1
ATOM 1523 C C . ASN A 1 199 ? -24.604 -41.751 -10.672 1.00 35.03 199 ASN A C 1
ATOM 1525 O O . ASN A 1 199 ? -25.023 -42.379 -11.646 1.00 35.03 199 ASN A O 1
ATOM 1529 N N . LYS A 1 200 ? -24.953 -42.048 -9.414 1.00 33.66 200 LYS A N 1
ATOM 1530 C CA . LYS A 1 200 ? -26.089 -42.869 -8.938 1.00 33.66 200 LYS A CA 1
ATOM 1531 C C . LYS A 1 200 ? -26.401 -42.399 -7.506 1.00 33.66 200 LYS A C 1
ATOM 1533 O O . LYS A 1 200 ? -25.461 -42.184 -6.753 1.00 33.66 200 LYS A O 1
ATOM 1538 N N . GLY A 1 201 ? -27.640 -42.262 -7.048 1.00 28.03 201 GLY A N 1
ATOM 1539 C CA . GLY A 1 201 ? -28.945 -42.365 -7.703 1.00 28.03 201 GLY A CA 1
ATOM 1540 C C . GLY A 1 201 ? -29.983 -41.612 -6.856 1.00 28.03 201 GLY A C 1
ATOM 1541 O O . GLY A 1 201 ? -29.672 -41.164 -5.755 1.00 28.03 201 GLY A O 1
ATOM 1542 N N . SER A 1 202 ? -31.186 -41.417 -7.388 1.00 35.94 202 SER A N 1
ATOM 1543 C CA . SER A 1 202 ? -32.268 -40.658 -6.747 1.00 35.94 202 SER A CA 1
ATOM 1544 C C . SER A 1 202 ? -32.863 -41.348 -5.520 1.00 35.94 202 SER A C 1
ATOM 1546 O O . SER A 1 202 ? -33.116 -42.544 -5.596 1.00 35.94 202 SER A O 1
ATOM 1548 N N . ASP A 1 203 ? -33.265 -40.558 -4.521 1.00 27.97 203 ASP A N 1
ATOM 1549 C CA . ASP A 1 203 ? -34.519 -40.767 -3.787 1.00 27.97 203 ASP A CA 1
ATOM 1550 C C . ASP A 1 203 ? -35.111 -39.412 -3.355 1.00 27.97 203 ASP A C 1
ATOM 1552 O O . ASP A 1 203 ? -34.387 -38.487 -2.983 1.00 27.97 203 ASP A O 1
ATOM 1556 N N . ASN A 1 204 ? -36.437 -39.278 -3.454 1.00 37.78 204 ASN A N 1
ATOM 1557 C CA . ASN A 1 204 ? -37.182 -38.073 -3.076 1.00 37.78 204 ASN A CA 1
ATOM 1558 C C . ASN A 1 204 ? -37.544 -38.111 -1.585 1.00 37.78 204 ASN A C 1
ATOM 1560 O O . ASN A 1 204 ? -38.219 -39.044 -1.154 1.00 37.78 204 ASN A O 1
ATOM 1564 N N . ALA A 1 205 ? -37.246 -37.047 -0.834 1.00 27.84 205 ALA A N 1
ATOM 1565 C CA . ALA A 1 205 ? -37.880 -36.805 0.462 1.00 27.84 205 ALA A CA 1
ATOM 1566 C C . ALA A 1 205 ? -38.044 -35.303 0.755 1.00 27.84 205 ALA A C 1
ATOM 1568 O O . ALA A 1 205 ? -37.070 -34.565 0.834 1.00 27.84 205 ALA A O 1
ATOM 1569 N N . ALA A 1 206 ? -39.311 -34.909 0.897 1.00 28.42 206 ALA A N 1
ATOM 1570 C CA . ALA A 1 206 ? -39.877 -33.744 1.584 1.00 28.42 206 ALA A CA 1
ATOM 1571 C C . ALA A 1 206 ? -39.016 -32.485 1.846 1.00 28.42 206 ALA A C 1
ATOM 1573 O O . ALA A 1 206 ? -38.059 -32.480 2.614 1.00 28.42 206 ALA A O 1
ATOM 1574 N N . SER A 1 207 ? -39.543 -31.359 1.357 1.00 41.78 207 SER A N 1
ATOM 1575 C CA . SER A 1 207 ? -39.297 -30.012 1.882 1.00 41.78 207 SER A CA 1
ATOM 1576 C C . SER A 1 207 ? -39.350 -29.954 3.416 1.00 41.78 207 SER A C 1
ATOM 1578 O O . SER A 1 207 ? -40.426 -30.090 4.000 1.00 41.78 207 SER A O 1
ATOM 1580 N N . VAL A 1 208 ? -38.228 -29.596 4.040 1.00 34.22 208 VAL A N 1
ATOM 1581 C CA . VAL A 1 208 ? -38.205 -28.893 5.327 1.00 34.22 208 VAL A CA 1
ATOM 1582 C C . VAL A 1 208 ? -37.424 -27.601 5.120 1.00 34.22 208 VAL A C 1
ATOM 1584 O O . VAL A 1 208 ? -36.253 -27.624 4.748 1.00 34.22 208 VAL A O 1
ATOM 1587 N N . GLN A 1 209 ? -38.098 -26.472 5.326 1.00 38.31 209 GLN A N 1
ATOM 1588 C CA . GLN A 1 209 ? -37.466 -25.159 5.381 1.00 38.31 209 GLN A CA 1
ATOM 1589 C C . GLN A 1 209 ? -36.755 -25.043 6.731 1.00 38.31 209 GLN A C 1
ATOM 1591 O O . GLN A 1 209 ? -37.409 -24.842 7.752 1.00 38.31 209 GLN A O 1
ATOM 1596 N N . ASP A 1 210 ? -35.431 -25.191 6.743 1.00 31.23 210 ASP A N 1
ATOM 1597 C CA . ASP A 1 210 ? -34.622 -24.836 7.909 1.00 31.23 210 ASP A CA 1
ATOM 1598 C C . ASP A 1 210 ? -34.245 -23.351 7.819 1.00 31.23 210 ASP A C 1
ATOM 1600 O O . ASP A 1 210 ? -33.204 -22.973 7.276 1.00 31.23 210 ASP A O 1
ATOM 1604 N N . GLU A 1 211 ? -35.131 -22.495 8.333 1.00 42.38 211 GLU A N 1
ATOM 1605 C CA . GLU A 1 211 ? -34.857 -21.084 8.645 1.00 42.38 211 GLU A CA 1
ATOM 1606 C C . GLU A 1 211 ? -33.880 -21.014 9.843 1.00 42.38 211 GLU A C 1
ATOM 1608 O O . GLU A 1 211 ? -34.211 -20.591 10.951 1.00 42.38 211 GLU A O 1
ATOM 1613 N N . GLY A 1 212 ? -32.659 -21.508 9.611 1.00 36.50 212 GLY A N 1
ATOM 1614 C CA . GLY A 1 212 ? -31.694 -21.945 10.624 1.00 36.50 212 GLY A CA 1
ATOM 1615 C C . GLY A 1 212 ? -30.375 -21.169 10.615 1.00 36.50 212 GLY A C 1
ATOM 1616 O O . GLY A 1 212 ? -29.301 -21.748 10.757 1.00 36.50 212 GLY A O 1
ATOM 1617 N N . GLY A 1 213 ? -30.433 -19.843 10.456 1.00 32.91 213 GLY A N 1
ATOM 1618 C CA . GLY A 1 213 ? -29.271 -18.967 10.642 1.00 32.91 213 GLY A CA 1
ATOM 1619 C C . GLY A 1 213 ? -28.513 -18.616 9.363 1.00 32.91 213 GLY A C 1
ATOM 1620 O O . GLY A 1 213 ? -27.376 -19.043 9.149 1.00 32.91 213 GLY A O 1
ATOM 1621 N N . ALA A 1 214 ? -29.092 -17.715 8.564 1.00 38.91 214 ALA A N 1
ATOM 1622 C CA . ALA A 1 214 ? -28.340 -16.966 7.565 1.00 38.91 214 ALA A CA 1
ATOM 1623 C C . ALA A 1 214 ? -27.158 -16.250 8.245 1.00 38.91 214 ALA A C 1
ATOM 1625 O O . ALA A 1 214 ? -27.335 -15.290 8.998 1.00 38.91 214 ALA A O 1
ATOM 1626 N N . ALA A 1 215 ? -25.937 -16.735 8.002 1.00 48.88 215 ALA A N 1
ATOM 1627 C CA . ALA A 1 215 ? -24.730 -16.143 8.558 1.00 48.88 215 ALA A CA 1
ATOM 1628 C C . ALA A 1 215 ? -24.614 -14.695 8.068 1.00 48.88 215 ALA A C 1
ATOM 1630 O O . ALA A 1 215 ? -24.281 -14.474 6.905 1.00 48.88 215 ALA A O 1
ATOM 1631 N N . VAL A 1 216 ? -24.895 -13.728 8.953 1.00 57.97 216 VAL A N 1
ATOM 1632 C CA . VAL A 1 216 ? -24.948 -12.294 8.630 1.00 57.97 216 VAL A CA 1
ATOM 1633 C C . VAL A 1 216 ? -23.627 -11.863 7.995 1.00 57.97 216 VAL A C 1
ATOM 1635 O O . VAL A 1 216 ? -22.610 -11.654 8.670 1.00 57.97 216 VAL A O 1
ATOM 1638 N N . LEU A 1 217 ? -23.643 -11.780 6.665 1.00 66.69 217 LEU A N 1
ATOM 1639 C CA . LEU A 1 217 ? -22.568 -11.215 5.872 1.00 66.69 217 LEU A CA 1
ATOM 1640 C C . LEU A 1 217 ? -22.584 -9.707 6.106 1.00 66.69 217 LEU A C 1
ATOM 1642 O O . LEU A 1 217 ? -23.646 -9.092 6.136 1.00 66.69 217 LEU A O 1
ATOM 1646 N N . SER A 1 218 ? -21.402 -9.114 6.277 1.00 75.94 218 SER A N 1
ATOM 1647 C CA . SER A 1 218 ? -21.287 -7.658 6.378 1.00 75.94 218 SER A CA 1
ATOM 1648 C C . SER A 1 218 ? -21.912 -7.011 5.133 1.00 75.94 218 SER A C 1
ATOM 1650 O O . SER A 1 218 ? -21.471 -7.350 4.028 1.00 75.94 218 SER A O 1
ATOM 1652 N N . PRO A 1 219 ? -22.864 -6.066 5.274 1.00 85.62 219 PRO A N 1
ATOM 1653 C CA . PRO A 1 219 ? -23.422 -5.323 4.138 1.00 85.62 219 PRO A CA 1
ATOM 1654 C C . PRO A 1 219 ? -22.345 -4.603 3.315 1.00 85.62 219 PRO A C 1
ATOM 1656 O O . PRO A 1 219 ? -22.489 -4.391 2.116 1.00 85.62 219 PRO A O 1
ATOM 1659 N N . TYR A 1 220 ? -21.219 -4.281 3.953 1.00 89.06 220 TYR A N 1
ATOM 1660 C CA . TYR A 1 220 ? -20.104 -3.534 3.381 1.00 89.06 220 TYR A CA 1
ATOM 1661 C C . TYR A 1 220 ? -19.056 -4.422 2.688 1.00 89.06 220 TYR A C 1
ATOM 1663 O O . TYR A 1 220 ? -17.981 -3.941 2.340 1.00 89.06 220 TYR A O 1
ATOM 1671 N N . LYS A 1 221 ? -19.318 -5.722 2.488 1.00 85.25 221 LYS A N 1
ATOM 1672 C CA . LYS A 1 221 ? -18.334 -6.663 1.923 1.00 85.25 221 LYS A CA 1
ATOM 1673 C C . LYS A 1 221 ? -17.854 -6.268 0.520 1.00 85.25 221 LYS A C 1
ATOM 1675 O O . LYS A 1 221 ? -16.659 -6.378 0.249 1.00 85.25 221 LYS A O 1
ATOM 1680 N N . ASP A 1 222 ? -18.765 -5.796 -0.330 1.00 88.69 222 ASP A N 1
ATOM 1681 C CA . ASP A 1 222 ? -18.467 -5.437 -1.724 1.00 88.69 222 ASP A CA 1
ATOM 1682 C C . ASP A 1 222 ? -17.990 -3.982 -1.865 1.00 88.69 222 ASP A C 1
ATOM 1684 O O . ASP A 1 222 ? -17.186 -3.667 -2.743 1.00 88.69 222 ASP A O 1
ATOM 1688 N N . ARG A 1 223 ? -18.437 -3.096 -0.962 1.00 91.94 223 ARG A N 1
ATOM 1689 C CA . ARG A 1 223 ? -18.064 -1.671 -0.911 1.00 91.94 223 ARG A CA 1
ATOM 1690 C C . ARG A 1 223 ? -17.525 -1.265 0.475 1.00 91.94 223 ARG A C 1
ATOM 1692 O O . ARG A 1 223 ? -18.126 -0.452 1.176 1.00 91.94 223 ARG A O 1
ATOM 1699 N N . PRO A 1 224 ? -16.365 -1.800 0.900 1.00 92.75 224 PRO A N 1
ATOM 1700 C CA . PRO A 1 224 ? -15.878 -1.665 2.279 1.00 92.75 224 PRO A CA 1
ATOM 1701 C C . PRO A 1 224 ? -15.389 -0.269 2.677 1.00 92.75 224 PRO A C 1
ATOM 1703 O O . PRO A 1 224 ? -15.089 -0.028 3.846 1.00 92.75 224 PRO A O 1
ATOM 1706 N N . TRP A 1 225 ? -15.278 0.656 1.724 1.00 93.69 225 TRP A N 1
ATOM 1707 C CA . TRP A 1 225 ? -14.988 2.064 1.997 1.00 93.69 225 TRP A CA 1
ATOM 1708 C C . TRP A 1 225 ? -16.213 2.828 2.521 1.00 93.69 225 TRP A C 1
ATOM 1710 O O . TRP A 1 225 ? -16.023 3.781 3.274 1.00 93.69 225 TRP A O 1
ATOM 1720 N N . ASP A 1 226 ? -17.439 2.395 2.195 1.00 94.88 226 ASP A N 1
ATOM 1721 C CA . ASP A 1 226 ? -18.668 3.063 2.648 1.00 94.88 226 ASP A CA 1
ATOM 1722 C C . ASP A 1 226 ? -18.857 2.916 4.173 1.00 94.88 226 ASP A C 1
ATOM 1724 O O . ASP A 1 226 ? -19.353 3.836 4.825 1.00 94.88 226 ASP A O 1
ATOM 1728 N N . TYR A 1 227 ? -18.367 1.819 4.773 1.00 95.00 227 TYR A N 1
ATOM 1729 C CA . TYR A 1 227 ? -18.385 1.623 6.230 1.00 95.00 227 TYR A CA 1
ATOM 1730 C C . TYR A 1 227 ? -17.602 2.707 6.982 1.00 95.00 227 TYR A C 1
ATOM 1732 O O . TYR A 1 227 ? -18.029 3.160 8.032 1.00 95.00 227 TYR A O 1
ATOM 1740 N N . LEU A 1 228 ? -16.478 3.196 6.444 1.00 94.25 228 LEU A N 1
ATOM 1741 C CA . LEU A 1 228 ? -15.692 4.251 7.107 1.00 94.25 228 LEU A CA 1
ATOM 1742 C C . LEU A 1 228 ? -16.341 5.642 7.018 1.00 94.25 228 LEU A C 1
ATOM 1744 O O . LEU A 1 228 ? -15.802 6.612 7.550 1.00 94.25 228 LEU A O 1
ATOM 1748 N N . THR A 1 229 ? -17.466 5.751 6.314 1.00 93.25 229 THR A N 1
ATOM 1749 C CA . THR A 1 229 ? -18.325 6.940 6.270 1.00 93.25 229 THR A CA 1
ATOM 1750 C C . THR A 1 229 ? -19.662 6.742 6.978 1.00 93.25 229 THR A C 1
ATOM 1752 O O . THR A 1 229 ? -20.426 7.700 7.042 1.00 93.25 229 THR A O 1
ATOM 1755 N N . SER A 1 230 ? -19.956 5.546 7.501 1.00 95.12 230 SER A N 1
ATOM 1756 C CA . SER A 1 230 ? -21.199 5.298 8.230 1.00 95.12 230 SER A CA 1
ATOM 1757 C C . SER A 1 230 ? -21.157 5.892 9.639 1.00 95.12 230 SER A C 1
ATOM 1759 O O . SER A 1 230 ? -20.096 6.020 10.260 1.00 95.12 230 SER A O 1
ATOM 1761 N N . GLU A 1 231 ? -22.336 6.219 10.162 1.00 94.44 231 GLU A N 1
ATOM 1762 C CA . GLU A 1 231 ? -22.519 6.660 11.547 1.00 94.44 231 GLU A CA 1
ATOM 1763 C C . GLU A 1 231 ? -22.018 5.610 12.552 1.00 94.44 231 GLU A C 1
ATOM 1765 O O . GLU A 1 231 ? -21.267 5.960 13.459 1.00 94.44 231 GLU A O 1
ATOM 1770 N N . GLU A 1 232 ? -22.275 4.315 12.309 1.00 93.94 232 GLU A N 1
ATOM 1771 C CA . GLU A 1 232 ? -21.777 3.195 13.128 1.00 93.94 232 GLU A CA 1
ATOM 1772 C C . GLU A 1 232 ? -20.257 3.254 13.373 1.00 93.94 232 GLU A C 1
ATOM 1774 O O . GLU A 1 232 ? -19.771 2.963 14.469 1.00 93.94 232 GLU A O 1
ATOM 1779 N N . TYR A 1 233 ? -19.476 3.593 12.339 1.00 95.31 233 TYR A N 1
ATOM 1780 C CA . TYR A 1 233 ? -18.023 3.699 12.453 1.00 95.31 233 TYR A CA 1
ATOM 1781 C C . TYR A 1 233 ? -17.620 4.942 13.256 1.00 95.31 233 TYR A C 1
ATOM 1783 O O . TYR A 1 233 ? -16.706 4.878 14.085 1.00 95.31 233 TYR A O 1
ATOM 1791 N N . ILE A 1 234 ? -18.306 6.066 13.030 1.00 94.94 234 ILE A N 1
ATOM 1792 C CA . ILE A 1 234 ? -18.033 7.346 13.693 1.00 94.94 234 ILE A CA 1
ATOM 1793 C C . ILE A 1 234 ? -18.364 7.260 15.188 1.00 94.94 234 ILE A C 1
ATOM 1795 O O . ILE A 1 234 ? -17.552 7.689 16.002 1.00 94.94 234 ILE A O 1
ATOM 1799 N N . GLU A 1 235 ? -19.474 6.635 15.577 1.00 95.38 235 GLU A N 1
ATOM 1800 C CA . GLU A 1 235 ? 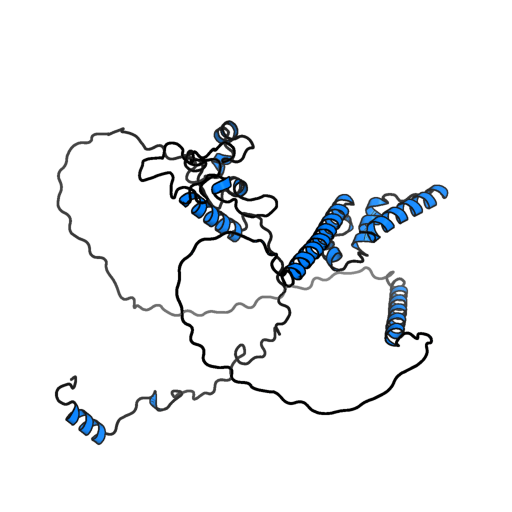-19.806 6.403 16.989 1.00 95.38 235 GLU A CA 1
ATOM 1801 C C . GLU A 1 235 ? -18.806 5.458 17.675 1.00 95.38 235 GLU A C 1
ATOM 1803 O O . GLU A 1 235 ? -18.419 5.669 18.826 1.00 95.38 235 GLU A O 1
ATOM 1808 N N . ARG A 1 236 ? -18.343 4.418 16.967 1.00 94.31 236 ARG A N 1
ATOM 1809 C CA . ARG A 1 236 ? -17.466 3.379 17.533 1.00 94.31 236 ARG A CA 1
ATOM 1810 C C . ARG A 1 236 ? -15.994 3.784 17.652 1.00 94.31 236 ARG A C 1
ATOM 1812 O O . ARG A 1 236 ? -15.311 3.328 18.574 1.00 94.31 236 ARG A O 1
ATOM 1819 N N . TYR A 1 237 ? -15.483 4.564 16.700 1.00 95.00 237 TYR A N 1
ATOM 1820 C CA . TYR A 1 237 ? -14.058 4.911 16.586 1.00 95.00 237 TYR A CA 1
ATOM 1821 C C . TYR A 1 237 ? -13.788 6.422 16.610 1.00 95.00 237 TYR A C 1
ATOM 1823 O O . TYR A 1 237 ? -12.687 6.843 16.983 1.00 95.00 237 TYR A O 1
ATOM 1831 N N . GLY A 1 238 ? -14.770 7.241 16.229 1.00 92.88 238 GLY A N 1
ATOM 1832 C CA . GLY A 1 238 ? -14.621 8.683 16.073 1.00 92.88 238 GLY A CA 1
ATOM 1833 C C . GLY A 1 238 ? -13.512 9.050 15.088 1.00 92.88 238 GLY A C 1
ATOM 1834 O O . GLY A 1 238 ? -13.301 8.397 14.067 1.00 92.88 238 GLY A O 1
ATOM 1835 N N . ALA A 1 239 ? -12.760 10.096 15.429 1.00 92.44 239 ALA A N 1
ATOM 1836 C CA . ALA A 1 239 ? -11.599 10.543 14.661 1.00 92.44 239 ALA A CA 1
ATOM 1837 C C . ALA A 1 239 ? -10.321 9.709 14.908 1.00 92.44 239 ALA A C 1
ATOM 1839 O O . ALA A 1 239 ? -9.286 9.979 14.297 1.00 92.44 239 ALA A O 1
ATOM 1840 N N . MET A 1 240 ? -10.342 8.724 15.816 1.00 94.12 240 MET A N 1
ATOM 1841 C CA . MET A 1 240 ? -9.145 7.950 16.156 1.00 94.12 240 MET A CA 1
ATOM 1842 C C . MET A 1 240 ? -8.916 6.774 15.190 1.00 94.12 240 MET A C 1
ATOM 1844 O O . MET A 1 240 ? -9.872 6.130 14.758 1.00 94.12 240 MET A O 1
ATOM 1848 N N . PRO A 1 241 ? -7.649 6.402 14.913 1.00 95.69 241 PRO A N 1
ATOM 1849 C CA . PRO A 1 241 ? -7.332 5.161 14.212 1.00 95.69 241 PRO A CA 1
ATOM 1850 C C . PRO A 1 241 ? -7.952 3.921 14.874 1.00 95.69 241 PRO A C 1
ATOM 1852 O O . PRO A 1 241 ? -7.928 3.778 16.099 1.00 95.69 241 PRO A O 1
ATOM 1855 N N . VAL A 1 242 ? -8.408 2.955 14.066 1.00 96.56 242 VAL A N 1
ATOM 1856 C CA . VAL A 1 242 ? -9.093 1.727 14.535 1.00 96.56 242 VAL A CA 1
ATOM 1857 C C . VAL A 1 242 ? -8.295 0.897 15.548 1.00 96.56 242 VAL A C 1
ATOM 1859 O O . VAL A 1 242 ? -8.867 0.073 16.269 1.00 96.56 242 VAL A O 1
ATOM 1862 N N . TRP A 1 243 ? -6.972 1.076 15.589 1.00 95.81 243 TRP A N 1
ATOM 1863 C CA . TRP A 1 243 ? -6.045 0.363 16.465 1.00 95.81 243 TRP A CA 1
ATOM 1864 C C . TRP A 1 243 ? -5.725 1.091 17.780 1.00 95.81 243 TRP A C 1
ATOM 1866 O O . TRP A 1 243 ? -5.175 0.460 18.677 1.00 95.81 243 TRP A O 1
ATOM 1876 N N . THR A 1 244 ? -6.114 2.359 17.955 1.00 95.56 244 THR A N 1
ATOM 1877 C CA . THR A 1 244 ? -5.786 3.150 19.159 1.00 95.56 244 THR A CA 1
ATOM 1878 C C . THR A 1 244 ? -6.396 2.568 20.437 1.00 95.56 244 THR A C 1
ATOM 1880 O O . THR A 1 244 ? -5.735 2.519 21.469 1.00 95.56 244 THR A O 1
ATOM 1883 N N . SER A 1 245 ? -7.629 2.048 20.378 1.00 92.88 245 SER A N 1
ATOM 1884 C CA . SER A 1 245 ? -8.305 1.440 21.541 1.00 92.88 245 SER A CA 1
ATOM 1885 C C . SER A 1 245 ? -7.866 -0.000 21.854 1.00 92.88 245 SER A C 1
ATOM 1887 O O . SER A 1 245 ? -8.546 -0.707 22.598 1.00 92.88 245 SER A O 1
ATOM 1889 N N . TYR A 1 246 ? -6.772 -0.486 21.257 1.00 96.19 246 TYR A N 1
ATOM 1890 C CA . TYR A 1 246 ? -6.367 -1.888 21.337 1.00 96.19 246 TYR A CA 1
ATOM 1891 C C . TYR A 1 246 ? -5.111 -2.113 22.179 1.00 96.19 246 TYR A C 1
ATOM 1893 O O . TYR A 1 246 ? -4.031 -1.625 21.858 1.00 96.19 246 TYR A O 1
ATOM 1901 N N . ARG A 1 247 ? -5.226 -2.960 23.210 1.00 95.81 247 ARG A N 1
ATOM 1902 C CA . ARG A 1 247 ? -4.100 -3.385 24.052 1.00 95.81 247 ARG A CA 1
ATOM 1903 C C . ARG A 1 247 ? -3.869 -4.895 23.943 1.00 95.81 247 ARG A C 1
ATOM 1905 O O . ARG A 1 247 ? -4.784 -5.703 24.111 1.00 95.81 247 ARG A O 1
ATOM 1912 N N . ARG A 1 248 ? -2.620 -5.286 23.666 1.00 95.31 248 ARG A N 1
ATOM 1913 C CA . ARG A 1 248 ? -2.192 -6.694 23.599 1.00 95.31 248 ARG A CA 1
ATOM 1914 C C . ARG A 1 248 ? -1.876 -7.240 24.987 1.00 95.31 248 ARG A C 1
ATOM 1916 O O . ARG A 1 248 ? -0.960 -6.750 25.641 1.00 95.31 248 ARG A O 1
ATOM 1923 N N . ASN A 1 249 ? -2.514 -8.345 25.356 1.00 95.00 249 ASN A N 1
ATOM 1924 C CA . ASN A 1 249 ? -2.135 -9.116 26.540 1.00 95.00 249 ASN A CA 1
ATOM 1925 C C . ASN A 1 249 ? -0.847 -9.907 26.240 1.00 95.00 249 ASN A C 1
ATOM 1927 O O . ASN A 1 249 ? -0.793 -10.658 25.262 1.00 95.00 249 ASN A O 1
ATOM 1931 N N . HIS A 1 250 ? 0.191 -9.712 27.051 1.00 94.69 250 HIS A N 1
ATOM 1932 C CA . HIS A 1 250 ? 1.485 -10.394 26.967 1.00 94.69 250 HIS A CA 1
ATOM 1933 C C . HIS A 1 250 ? 2.141 -10.453 28.358 1.00 94.69 250 HIS A C 1
ATOM 1935 O O . HIS A 1 250 ? 1.708 -9.752 29.269 1.00 94.69 250 HIS A O 1
ATOM 1941 N N . LYS A 1 251 ? 3.148 -11.318 28.535 1.00 96.25 251 LYS A N 1
ATOM 1942 C CA . LYS A 1 251 ? 3.892 -11.457 29.796 1.00 96.25 251 LYS A CA 1
ATOM 1943 C C . LYS A 1 251 ? 5.047 -10.449 29.833 1.00 96.25 251 LYS A C 1
ATOM 1945 O O . LYS A 1 251 ? 5.800 -10.375 28.868 1.00 96.25 251 LYS A O 1
ATOM 1950 N N . GLY A 1 252 ? 5.214 -9.754 30.960 1.00 95.62 252 GLY A N 1
ATOM 1951 C CA . GLY A 1 252 ? 6.259 -8.741 31.151 1.00 95.62 252 GLY A CA 1
ATOM 1952 C C . GLY A 1 252 ? 5.932 -7.392 30.498 1.00 95.62 252 GLY A C 1
ATOM 1953 O O . GLY A 1 252 ? 4.881 -7.234 29.883 1.00 95.62 252 GLY A O 1
ATOM 1954 N N . GLY A 1 253 ? 6.831 -6.415 30.656 1.00 95.75 253 GLY A N 1
ATOM 1955 C CA . GLY A 1 253 ? 6.662 -5.064 30.099 1.00 95.75 253 GLY A CA 1
ATOM 1956 C C . GLY A 1 253 ? 7.056 -4.919 28.623 1.00 95.75 253 GLY A C 1
ATOM 1957 O O . GLY A 1 253 ? 6.626 -3.970 27.974 1.00 95.75 253 GLY A O 1
ATOM 1958 N N . ILE A 1 254 ? 7.856 -5.847 28.085 1.00 94.88 254 ILE A N 1
ATOM 1959 C CA . ILE A 1 254 ? 8.305 -5.828 26.685 1.00 94.88 254 ILE A CA 1
ATOM 1960 C C . ILE A 1 254 ? 7.457 -6.823 25.874 1.00 94.88 254 ILE A C 1
ATOM 1962 O O . ILE A 1 254 ? 7.470 -8.022 26.174 1.00 94.88 254 ILE A O 1
ATOM 1966 N N . PRO A 1 255 ? 6.734 -6.382 24.828 1.00 95.19 255 PRO A N 1
ATOM 1967 C CA . PRO A 1 255 ? 5.941 -7.278 24.001 1.00 95.19 255 PRO A CA 1
ATOM 1968 C C . PRO A 1 255 ? 6.819 -8.172 23.113 1.00 95.19 255 PRO A C 1
ATOM 1970 O O . PRO A 1 255 ? 7.869 -7.742 22.631 1.00 95.19 255 PRO A O 1
ATOM 1973 N N . PRO A 1 256 ? 6.356 -9.393 22.777 1.00 95.50 256 PRO A N 1
ATOM 1974 C CA . PRO A 1 256 ? 6.973 -10.189 21.727 1.00 95.50 256 PRO A CA 1
ATOM 1975 C C . PRO A 1 256 ? 6.994 -9.423 20.398 1.00 95.50 256 PRO A C 1
ATOM 1977 O O . PRO A 1 256 ? 5.940 -8.968 19.927 1.00 95.50 256 PRO A O 1
ATOM 1980 N N . GLN A 1 257 ? 8.185 -9.360 19.792 1.00 93.62 257 GLN A N 1
ATOM 1981 C CA . GLN A 1 257 ? 8.510 -8.622 18.558 1.00 93.62 257 GLN A CA 1
ATOM 1982 C C . GLN A 1 257 ? 7.770 -9.125 17.306 1.00 93.62 257 GLN A C 1
ATOM 1984 O O . GLN A 1 257 ? 7.810 -8.503 16.254 1.00 93.62 257 GLN A O 1
ATOM 1989 N N . LYS A 1 258 ? 7.066 -10.258 17.403 1.00 94.69 258 LYS A N 1
ATOM 1990 C CA . LYS A 1 258 ? 6.138 -10.741 16.376 1.00 94.69 258 LYS A CA 1
ATOM 1991 C C . LYS A 1 258 ? 4.764 -10.935 17.004 1.00 94.69 258 LYS A C 1
ATOM 1993 O O . LYS A 1 258 ? 4.637 -11.466 18.111 1.00 94.69 258 LYS A O 1
ATOM 1998 N N . THR A 1 259 ? 3.714 -10.506 16.308 1.00 96.25 259 THR A N 1
ATOM 1999 C CA . THR A 1 259 ? 2.337 -10.789 16.729 1.00 96.25 259 THR A CA 1
ATOM 2000 C C . THR A 1 259 ? 1.948 -12.226 16.377 1.00 96.25 259 THR A C 1
ATOM 2002 O O . THR A 1 259 ? 2.656 -12.948 15.671 1.00 96.25 259 THR A O 1
ATOM 2005 N N . ARG A 1 260 ? 0.799 -12.687 16.886 1.00 95.56 260 ARG A N 1
ATOM 2006 C CA . ARG A 1 260 ? 0.267 -14.018 16.548 1.00 95.56 260 ARG A CA 1
ATOM 2007 C C . ARG A 1 260 ? 0.038 -14.159 15.037 1.00 95.56 260 ARG A C 1
ATOM 2009 O O . ARG A 1 260 ? -0.349 -13.201 14.371 1.00 95.56 260 ARG A O 1
ATOM 2016 N N . LYS A 1 261 ? 0.174 -15.385 14.515 1.00 97.06 261 LYS A N 1
ATOM 2017 C CA . LYS A 1 261 ? -0.016 -15.697 13.084 1.00 97.06 261 LYS A CA 1
ATOM 2018 C C . LYS A 1 261 ? -1.404 -15.279 12.558 1.00 97.06 261 LYS A C 1
ATOM 2020 O O . LYS A 1 261 ? -1.494 -14.607 11.538 1.00 97.06 261 LYS A O 1
ATOM 2025 N N . THR A 1 262 ? -2.479 -15.635 13.266 1.00 97.06 262 THR A N 1
ATOM 2026 C CA . THR A 1 262 ? -3.875 -15.291 12.925 1.00 97.06 262 THR A CA 1
ATOM 2027 C C . THR A 1 262 ? -4.718 -15.114 14.194 1.00 97.06 262 THR A C 1
ATOM 2029 O O . THR A 1 262 ? -4.387 -15.689 15.232 1.00 97.06 262 THR A O 1
ATOM 2032 N N . CYS A 1 263 ? -5.795 -14.324 14.115 1.00 96.44 263 CYS A N 1
ATOM 2033 C CA . CYS A 1 263 ? -6.822 -14.206 15.165 1.00 96.44 263 CYS A CA 1
ATOM 2034 C C . CYS A 1 263 ? -7.954 -15.230 15.004 1.00 96.44 263 CYS A C 1
ATOM 2036 O O . CYS A 1 263 ? -8.586 -15.605 15.984 1.00 96.44 263 CYS A O 1
ATOM 2038 N N . ILE A 1 264 ? -8.216 -15.641 13.762 1.00 95.38 264 ILE A N 1
ATOM 2039 C CA . ILE A 1 264 ? -9.341 -16.492 13.370 1.00 95.38 264 ILE A CA 1
ATOM 2040 C C . ILE A 1 264 ? -8.761 -17.837 12.914 1.00 95.38 264 ILE A C 1
ATOM 2042 O O . ILE A 1 264 ? -7.793 -17.854 12.139 1.00 95.38 264 ILE A O 1
ATOM 2046 N N . ARG A 1 265 ? -9.299 -18.945 13.433 1.00 94.50 265 ARG A N 1
ATOM 2047 C CA . ARG A 1 265 ? -8.870 -20.325 13.148 1.00 94.50 265 ARG A CA 1
ATOM 2048 C C . ARG A 1 265 ? -10.108 -21.178 12.866 1.00 94.50 265 ARG A C 1
ATOM 2050 O O . ARG A 1 265 ? -10.845 -21.507 13.792 1.00 94.50 265 ARG A O 1
ATOM 2057 N N . GLY A 1 266 ? -10.337 -21.510 11.594 1.00 91.06 266 GLY A N 1
ATOM 2058 C CA . GLY A 1 266 ? -11.655 -21.979 11.161 1.00 91.06 266 GLY A CA 1
ATOM 2059 C C . GLY A 1 266 ? -12.697 -20.908 11.483 1.00 91.06 266 GLY A C 1
ATOM 2060 O O . GLY A 1 266 ? -12.443 -19.729 11.244 1.00 91.06 266 GLY A O 1
ATOM 2061 N N . ASP A 1 267 ? -13.800 -21.310 12.104 1.00 90.31 267 ASP A N 1
ATOM 2062 C CA . ASP A 1 267 ? -14.872 -20.406 12.538 1.00 90.31 267 ASP A CA 1
ATOM 2063 C C . ASP A 1 267 ? -14.612 -19.745 13.915 1.00 90.31 267 ASP A C 1
ATOM 2065 O O . ASP A 1 267 ? -15.265 -18.785 14.316 1.00 90.31 267 ASP A O 1
ATOM 2069 N N . LYS A 1 268 ? -13.603 -20.213 14.667 1.00 93.56 268 LYS A N 1
ATOM 2070 C CA . LYS A 1 268 ? -13.342 -19.738 16.036 1.00 93.56 268 LYS A CA 1
ATOM 2071 C C . LYS A 1 268 ? -12.438 -18.500 16.046 1.00 93.56 268 LYS A C 1
ATOM 2073 O O . LYS A 1 268 ? -11.304 -18.522 15.552 1.00 93.56 268 LYS A O 1
ATOM 2078 N N . ILE A 1 269 ? -12.924 -17.427 16.671 1.00 94.50 269 ILE A N 1
ATOM 2079 C CA . ILE A 1 269 ? -12.185 -16.182 16.928 1.00 94.50 269 ILE A CA 1
ATOM 2080 C C . ILE A 1 269 ? -11.493 -16.278 18.300 1.00 94.50 269 ILE A C 1
ATOM 2082 O O . ILE A 1 269 ? -12.071 -16.758 19.270 1.00 94.50 269 ILE A O 1
ATOM 2086 N N . CYS A 1 270 ? -10.237 -15.835 18.408 1.00 92.75 270 CYS A N 1
ATOM 2087 C CA . CYS A 1 270 ? -9.536 -15.769 19.694 1.00 92.75 270 CYS A CA 1
ATOM 2088 C C . CYS A 1 270 ? -10.121 -14.684 20.623 1.00 92.75 270 CYS A C 1
ATOM 2090 O O . CYS A 1 270 ? -10.438 -13.600 20.147 1.00 92.75 270 CYS A O 1
ATOM 2092 N N . GL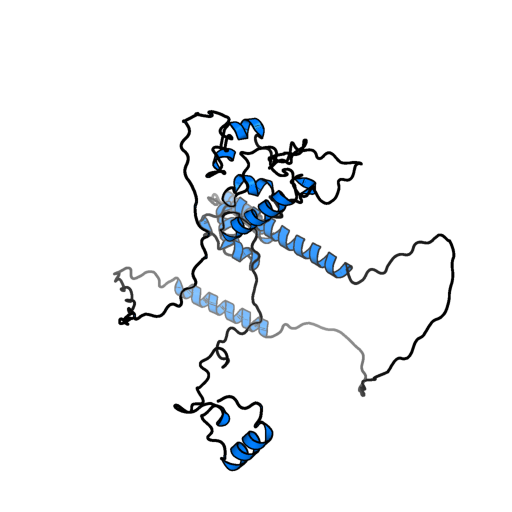Y A 1 271 ? -10.142 -14.915 21.943 1.00 94.06 271 GLY A N 1
ATOM 2093 C CA . GLY A 1 271 ? -10.845 -14.046 22.909 1.00 94.06 271 GLY A CA 1
ATOM 2094 C C . GLY A 1 271 ? -10.422 -12.567 22.976 1.00 94.06 271 GLY A C 1
ATOM 2095 O O . GLY A 1 271 ? -11.241 -11.724 23.309 1.00 94.06 271 GLY A O 1
ATOM 2096 N N . ASN A 1 272 ? -9.183 -12.218 22.609 1.00 95.75 272 ASN A N 1
ATOM 2097 C CA . ASN A 1 272 ? -8.756 -10.820 22.421 1.00 95.75 272 ASN A CA 1
ATOM 2098 C C . ASN A 1 272 ? -8.313 -10.615 20.951 1.00 95.75 272 ASN A C 1
ATOM 2100 O O . ASN A 1 272 ? -7.107 -10.672 20.674 1.00 95.75 272 ASN A O 1
ATOM 2104 N N . PRO A 1 273 ? -9.246 -10.480 19.984 1.00 96.75 273 PRO A N 1
ATOM 2105 C CA . PRO A 1 273 ? -8.949 -10.353 18.554 1.00 96.75 273 PRO A CA 1
ATOM 2106 C C . PRO A 1 273 ? -8.359 -8.979 18.208 1.00 96.75 273 PRO A C 1
ATOM 2108 O O . PRO A 1 273 ? -8.571 -8.006 18.915 1.00 96.75 273 PRO A O 1
ATOM 2111 N N . CYS A 1 274 ? -7.567 -8.892 17.134 1.00 96.75 274 CYS A N 1
ATOM 2112 C CA . CYS A 1 274 ? -6.887 -7.639 16.774 1.00 96.75 274 CYS A CA 1
ATOM 2113 C C . CYS A 1 274 ? -7.860 -6.612 16.157 1.00 96.75 274 CYS A C 1
ATOM 2115 O O . CYS A 1 274 ? -8.943 -7.020 15.740 1.00 96.75 274 CYS A O 1
ATOM 2117 N N . PRO A 1 275 ? -7.475 -5.329 15.996 1.00 96.19 275 PRO A N 1
ATOM 2118 C CA . PRO A 1 275 ? -8.370 -4.251 15.550 1.00 96.19 275 PRO A CA 1
ATOM 2119 C C . PRO A 1 275 ? -9.194 -4.547 14.293 1.00 96.19 275 PRO A C 1
ATOM 2121 O O . PRO A 1 275 ? -10.361 -4.188 14.240 1.00 96.19 275 PRO A O 1
ATOM 2124 N N . ILE A 1 276 ? -8.596 -5.256 13.331 1.00 96.44 276 ILE A N 1
ATOM 2125 C CA . ILE A 1 276 ? -9.212 -5.655 12.053 1.00 96.44 276 ILE A CA 1
ATOM 2126 C C . ILE A 1 276 ? -10.000 -6.977 12.153 1.00 96.44 276 ILE A C 1
ATOM 2128 O O . ILE A 1 276 ? -10.852 -7.252 11.329 1.00 96.44 276 ILE A O 1
ATOM 2132 N N . CYS A 1 277 ? -9.713 -7.839 13.135 1.00 95.38 277 CYS A N 1
ATOM 2133 C CA . CYS A 1 277 ? -10.400 -9.134 13.284 1.00 95.38 277 CYS A CA 1
ATOM 2134 C C . CYS A 1 277 ? -11.500 -9.130 14.353 1.00 95.38 277 CYS A C 1
ATOM 2136 O O . CYS A 1 277 ? -12.178 -10.143 14.501 1.00 95.38 277 CYS A O 1
ATOM 2138 N N . ARG A 1 278 ? -11.619 -8.055 15.145 1.00 94.12 278 ARG A N 1
ATOM 2139 C CA . ARG A 1 278 ? -12.718 -7.864 16.108 1.00 94.12 278 ARG A CA 1
ATOM 2140 C C . ARG A 1 278 ? -14.002 -7.378 15.439 1.00 94.12 278 ARG A C 1
ATOM 2142 O O . ARG A 1 278 ? -15.077 -7.587 15.982 1.00 94.12 278 ARG A O 1
ATOM 2149 N N . ASP A 1 279 ? -13.864 -6.739 14.284 1.00 93.06 279 ASP A N 1
ATOM 2150 C CA . ASP A 1 279 ? -14.952 -6.179 13.498 1.00 93.06 279 ASP A CA 1
ATOM 2151 C C . ASP A 1 279 ? -14.993 -6.882 12.134 1.00 93.06 279 ASP A C 1
ATOM 2153 O O . ASP A 1 279 ? -13.947 -7.096 11.521 1.00 93.06 279 ASP A O 1
ATOM 2157 N N . ARG A 1 280 ? -16.184 -7.286 11.678 1.00 91.38 280 ARG A N 1
ATOM 2158 C CA . ARG A 1 280 ? -16.375 -7.931 10.367 1.00 91.38 280 ARG A CA 1
ATOM 2159 C C . ARG A 1 280 ? -16.547 -6.913 9.234 1.00 91.38 280 ARG A C 1
ATOM 2161 O O . ARG A 1 280 ? -16.325 -7.282 8.084 1.00 91.38 280 ARG A O 1
ATOM 2168 N N . ASN A 1 281 ? -16.901 -5.667 9.550 1.00 93.12 281 ASN A N 1
ATOM 2169 C CA . ASN A 1 281 ? -17.125 -4.595 8.578 1.00 93.12 281 ASN A CA 1
ATOM 2170 C C . ASN A 1 281 ? -15.804 -3.936 8.131 1.00 93.12 281 ASN A C 1
ATOM 2172 O O . ASN A 1 281 ? -15.716 -3.388 7.034 1.00 93.12 281 ASN A O 1
ATOM 2176 N N . ILE A 1 282 ? -14.732 -4.050 8.929 1.00 94.50 282 ILE A N 1
ATOM 2177 C CA . ILE A 1 282 ? -13.387 -3.569 8.569 1.00 94.50 282 ILE A CA 1
ATOM 2178 C C . ILE A 1 282 ? -12.708 -4.561 7.609 1.00 94.50 282 ILE A C 1
ATOM 2180 O O . ILE A 1 282 ? -11.900 -5.408 8.001 1.00 94.50 282 ILE A O 1
ATOM 2184 N N . VAL A 1 283 ? -13.014 -4.439 6.317 1.00 94.50 283 VAL A N 1
ATOM 2185 C CA . VAL A 1 283 ? -12.373 -5.228 5.255 1.00 94.50 283 VAL A CA 1
ATOM 2186 C C . VAL A 1 283 ? -11.171 -4.474 4.676 1.00 94.50 283 VAL A C 1
ATOM 2188 O O . VAL A 1 283 ? -11.281 -3.341 4.204 1.00 94.50 283 VAL A O 1
ATOM 2191 N N . ILE A 1 284 ? -10.004 -5.127 4.670 1.00 96.44 284 ILE A N 1
ATOM 2192 C CA . ILE A 1 284 ? -8.802 -4.621 3.993 1.00 96.44 284 ILE A CA 1
ATOM 2193 C C . ILE A 1 284 ? -9.011 -4.721 2.478 1.00 96.44 284 ILE A C 1
ATOM 2195 O O . ILE A 1 284 ? -9.087 -5.826 1.940 1.00 96.44 284 ILE A O 1
ATOM 2199 N N . HIS A 1 285 ? -9.043 -3.577 1.795 1.00 96.44 285 HIS A N 1
ATOM 2200 C CA . HIS A 1 285 ? -9.113 -3.488 0.337 1.00 96.44 285 HIS A CA 1
ATOM 2201 C C . HIS A 1 285 ? -8.253 -2.324 -0.173 1.00 96.44 285 HIS A C 1
ATOM 2203 O O . HIS A 1 285 ? -8.144 -1.304 0.504 1.00 96.44 285 HIS A O 1
ATOM 2209 N N . HIS A 1 286 ? -7.668 -2.449 -1.369 1.00 96.56 286 HIS A N 1
ATOM 2210 C CA . HIS A 1 286 ? -6.769 -1.432 -1.938 1.00 96.56 286 HIS A CA 1
ATOM 2211 C C . HIS A 1 286 ? -7.479 -0.092 -2.220 1.00 96.56 286 HIS A C 1
ATOM 2213 O O . HIS A 1 286 ? -6.869 0.964 -2.109 1.00 96.56 286 HIS A O 1
ATOM 2219 N N . GLN A 1 287 ? -8.786 -0.120 -2.509 1.00 96.12 287 GLN A N 1
ATOM 2220 C CA . GLN A 1 287 ? -9.600 1.092 -2.702 1.00 96.12 287 GLN A CA 1
ATOM 2221 C C . GLN A 1 287 ? -9.972 1.790 -1.383 1.00 96.12 287 GLN A C 1
ATOM 2223 O O . GLN A 1 287 ? -10.388 2.945 -1.394 1.00 96.12 287 GLN A O 1
ATOM 2228 N N . ASN A 1 288 ? -9.815 1.127 -0.231 1.00 95.94 288 ASN A N 1
ATOM 2229 C CA . ASN A 1 288 ? -10.169 1.700 1.067 1.00 95.94 288 ASN A CA 1
ATOM 2230 C C . ASN A 1 288 ? -9.030 2.578 1.618 1.00 95.94 288 ASN A C 1
ATOM 2232 O O . ASN A 1 288 ? -8.422 2.282 2.649 1.00 95.94 288 ASN A O 1
ATOM 2236 N N . VAL A 1 289 ? -8.731 3.666 0.902 1.00 95.44 289 VAL A N 1
ATOM 2237 C CA . VAL A 1 289 ? -7.641 4.607 1.213 1.00 95.44 289 VAL A CA 1
ATOM 2238 C C . VAL A 1 289 ? -7.751 5.132 2.650 1.00 95.44 289 VAL A C 1
ATOM 2240 O O . VAL A 1 289 ? -6.760 5.119 3.379 1.00 95.44 289 VAL A O 1
ATOM 2243 N N . LYS A 1 290 ? -8.969 5.482 3.095 1.00 95.44 290 LYS A N 1
ATOM 2244 C CA . LYS A 1 290 ? -9.260 5.957 4.462 1.00 95.44 290 LYS A CA 1
ATOM 2245 C C . LYS A 1 290 ? -8.859 4.955 5.549 1.00 95.44 290 LYS A C 1
ATOM 2247 O O . LYS A 1 290 ? -8.409 5.372 6.613 1.00 95.44 290 LYS A O 1
ATOM 2252 N N . LEU A 1 291 ? -9.000 3.649 5.300 1.00 96.56 291 LEU A N 1
ATOM 2253 C CA . LEU A 1 291 ? -8.549 2.611 6.229 1.00 96.56 291 LEU A CA 1
ATOM 2254 C C . LEU A 1 291 ? -7.030 2.451 6.167 1.00 96.56 291 LEU A C 1
ATOM 2256 O O . LEU A 1 291 ? -6.368 2.458 7.201 1.00 96.56 291 LEU A O 1
ATOM 2260 N N . LEU A 1 292 ? -6.474 2.309 4.960 1.00 97.12 292 LEU A N 1
ATOM 2261 C CA . LEU A 1 292 ? -5.050 2.028 4.766 1.00 97.12 292 LEU A CA 1
ATOM 2262 C C . LEU A 1 292 ? -4.157 3.151 5.311 1.00 97.12 292 LEU A C 1
ATOM 2264 O O . LEU A 1 292 ? -3.131 2.867 5.929 1.00 97.12 292 LEU A O 1
ATOM 2268 N N . GLN A 1 293 ? -4.573 4.410 5.160 1.00 96.44 293 GLN A N 1
ATOM 2269 C CA . GLN A 1 293 ? -3.842 5.580 5.649 1.00 96.44 293 GLN A CA 1
ATOM 2270 C C . GLN A 1 293 ? -3.658 5.575 7.179 1.00 96.44 293 GLN A C 1
ATOM 2272 O O . GLN A 1 293 ? -2.632 6.039 7.665 1.00 96.44 293 GLN A O 1
ATOM 2277 N N . GLN A 1 294 ? -4.569 4.961 7.947 1.00 96.38 294 GLN A N 1
ATOM 2278 C CA . GLN A 1 294 ? -4.436 4.817 9.409 1.00 96.38 294 GLN A CA 1
ATOM 2279 C C . GLN A 1 294 ? -3.289 3.884 9.836 1.00 96.38 294 GLN A C 1
ATOM 2281 O O . GLN A 1 294 ? -2.851 3.924 10.989 1.00 96.38 294 GLN A O 1
ATOM 2286 N N . PHE A 1 295 ? -2.820 3.020 8.932 1.00 97.19 295 PHE A N 1
ATOM 2287 C CA . PHE A 1 295 ? -1.705 2.094 9.156 1.00 97.19 295 PHE A CA 1
ATOM 2288 C C . PHE A 1 295 ? -0.376 2.624 8.594 1.00 97.19 295 PHE A C 1
ATOM 2290 O O . PHE A 1 295 ? 0.629 1.914 8.642 1.00 97.19 295 PHE A O 1
ATOM 2297 N N . ILE A 1 296 ? -0.356 3.856 8.080 1.00 97.12 296 ILE A N 1
ATOM 2298 C CA . ILE A 1 296 ? 0.811 4.512 7.485 1.00 97.12 296 ILE A CA 1
ATOM 2299 C C . ILE A 1 296 ? 1.189 5.729 8.339 1.00 97.12 296 ILE A C 1
ATOM 2301 O O . ILE A 1 296 ? 0.333 6.452 8.845 1.00 97.12 296 ILE A O 1
ATOM 2305 N N . SER A 1 297 ? 2.489 5.964 8.505 1.00 95.00 297 SER A N 1
ATOM 2306 C CA . SER A 1 297 ? 3.021 7.182 9.116 1.00 95.00 297 SER A CA 1
ATOM 2307 C C . SER A 1 297 ? 2.755 8.404 8.226 1.00 95.00 297 SER A C 1
ATOM 2309 O O . SER A 1 297 ? 3.269 8.424 7.105 1.00 95.00 297 SER A O 1
ATOM 2311 N N . PRO A 1 298 ? 2.033 9.446 8.693 1.00 92.81 298 PRO A N 1
ATOM 2312 C CA . PRO A 1 298 ? 1.764 10.640 7.886 1.00 92.81 298 PRO A CA 1
ATOM 2313 C C . PRO A 1 298 ? 3.026 11.401 7.461 1.00 92.81 298 PRO A C 1
ATOM 2315 O O . PRO A 1 298 ? 3.019 12.059 6.430 1.00 92.81 298 PRO A O 1
ATOM 2318 N N . GLN A 1 299 ? 4.102 11.312 8.251 1.00 91.75 299 GLN A N 1
ATOM 2319 C CA . GLN A 1 299 ? 5.355 12.033 8.006 1.00 91.75 299 GLN A CA 1
ATOM 2320 C C . GLN A 1 299 ? 6.344 11.236 7.149 1.00 91.75 299 GLN A C 1
ATOM 2322 O O . GLN A 1 299 ? 6.970 11.797 6.258 1.00 91.75 299 GLN A O 1
ATOM 2327 N N . SER A 1 300 ? 6.503 9.934 7.413 1.00 92.94 300 SER A N 1
ATOM 2328 C CA . SER A 1 300 ? 7.522 9.111 6.741 1.00 92.94 300 SER A CA 1
ATOM 2329 C C . SER A 1 300 ? 6.979 8.215 5.626 1.00 92.94 300 SER A C 1
ATOM 2331 O O . SER A 1 300 ? 7.761 7.594 4.914 1.00 92.94 300 SER A O 1
ATOM 2333 N N . GLY A 1 301 ? 5.657 8.071 5.484 1.00 92.75 301 GLY A N 1
ATOM 2334 C CA . GLY A 1 301 ? 5.048 7.150 4.515 1.00 92.75 301 GLY A CA 1
ATOM 2335 C C . GLY A 1 301 ? 5.318 5.661 4.794 1.00 92.75 301 GLY A C 1
ATOM 2336 O O . GLY A 1 301 ? 4.942 4.801 3.994 1.00 92.75 301 GLY A O 1
ATOM 2337 N N . ILE A 1 302 ? 5.957 5.327 5.919 1.00 94.69 302 ILE A N 1
ATOM 2338 C CA . ILE A 1 302 ? 6.283 3.952 6.318 1.00 94.69 302 ILE A CA 1
ATOM 2339 C C . ILE A 1 302 ? 5.050 3.297 6.956 1.00 94.69 302 ILE A C 1
ATOM 2341 O O . ILE A 1 302 ? 4.352 3.917 7.760 1.00 94.69 302 ILE A O 1
ATOM 2345 N N . VAL A 1 303 ? 4.781 2.037 6.603 1.00 97.00 303 VAL A N 1
ATOM 2346 C CA . VAL A 1 303 ? 3.708 1.229 7.207 1.00 97.00 303 VAL A CA 1
ATOM 2347 C C . VAL A 1 303 ? 4.092 0.867 8.641 1.00 97.00 303 VAL A C 1
ATOM 2349 O O . VAL A 1 303 ? 5.207 0.411 8.886 1.00 97.00 303 VAL A O 1
ATOM 2352 N N . TYR A 1 304 ? 3.181 1.042 9.596 1.00 97.06 304 TYR A N 1
ATOM 2353 C CA . TYR A 1 304 ? 3.456 0.725 10.994 1.00 97.06 304 TYR A CA 1
ATOM 2354 C C . TYR A 1 304 ? 3.669 -0.778 11.228 1.00 97.06 304 TYR A C 1
ATOM 2356 O O . TYR A 1 304 ? 2.953 -1.631 10.693 1.00 97.06 304 TYR A O 1
ATOM 2364 N N . ASP A 1 305 ? 4.630 -1.086 12.099 1.00 96.31 305 ASP A N 1
ATOM 2365 C CA . ASP A 1 305 ? 4.920 -2.446 12.547 1.00 96.31 305 ASP A CA 1
ATOM 2366 C C . ASP A 1 305 ? 3.741 -3.044 13.356 1.00 96.31 305 ASP A C 1
ATOM 2368 O O . ASP A 1 305 ? 3.095 -2.329 14.139 1.00 96.31 305 ASP A O 1
ATOM 2372 N N . PRO A 1 306 ? 3.435 -4.351 13.218 1.00 96.50 306 PRO A N 1
ATOM 2373 C CA . PRO A 1 306 ? 2.345 -4.997 13.947 1.00 96.50 306 PRO A CA 1
ATOM 2374 C C . PRO A 1 306 ? 2.519 -5.003 15.477 1.00 96.50 306 PRO A C 1
ATOM 2376 O O . PRO A 1 306 ? 1.535 -5.206 16.190 1.00 96.50 306 PRO A O 1
ATOM 2379 N N . THR A 1 307 ? 3.713 -4.759 16.026 1.00 95.12 307 THR A N 1
ATOM 2380 C CA . THR A 1 307 ? 3.896 -4.518 17.469 1.00 95.12 307 THR A CA 1
ATOM 2381 C C . THR A 1 307 ? 3.196 -3.240 17.936 1.00 95.12 307 THR A C 1
ATOM 2383 O O . THR A 1 307 ? 2.593 -3.270 19.009 1.00 95.12 307 THR A O 1
ATOM 2386 N N . ARG A 1 308 ? 3.190 -2.177 17.112 1.00 94.69 308 ARG A N 1
ATOM 2387 C CA . ARG A 1 308 ? 2.527 -0.886 17.374 1.00 94.69 308 ARG A CA 1
ATOM 2388 C C . ARG A 1 308 ? 1.018 -0.942 17.139 1.00 94.69 308 ARG A C 1
ATOM 2390 O O . ARG A 1 308 ? 0.257 -0.457 17.966 1.00 94.69 308 ARG A O 1
ATOM 2397 N N . THR A 1 309 ? 0.573 -1.526 16.026 1.00 96.75 309 THR A N 1
ATOM 2398 C CA . THR A 1 309 ? -0.861 -1.561 15.647 1.00 96.75 309 THR A CA 1
ATOM 2399 C C . THR A 1 309 ? -1.615 -2.762 16.223 1.00 96.75 309 THR A C 1
ATOM 2401 O O . THR A 1 309 ? -2.843 -2.826 16.187 1.00 96.75 309 THR A O 1
ATOM 2404 N N . GLY A 1 310 ? -0.892 -3.762 16.730 1.00 96.25 310 GLY A N 1
ATOM 2405 C CA . GLY A 1 310 ? -1.445 -4.964 17.346 1.00 96.25 310 GLY A CA 1
ATOM 2406 C C . GLY A 1 310 ? -2.136 -5.946 16.393 1.00 96.25 310 GLY A C 1
ATOM 2407 O O . GLY A 1 310 ? -2.739 -6.920 16.858 1.00 96.25 310 GLY A O 1
ATOM 2408 N N . VAL A 1 311 ? -2.062 -5.736 15.075 1.00 97.69 311 VAL A N 1
ATOM 2409 C CA . VAL A 1 311 ? -2.662 -6.637 14.076 1.00 97.69 311 VAL A CA 1
ATOM 2410 C C . VAL A 1 311 ? -1.935 -7.984 14.014 1.00 97.69 311 VAL A C 1
ATOM 2412 O O . VAL A 1 311 ? -0.734 -8.081 14.261 1.00 97.69 311 VAL A O 1
ATOM 2415 N N . CYS A 1 312 ? -2.653 -9.067 13.698 1.00 97.38 312 CYS A N 1
ATOM 2416 C CA . CYS A 1 312 ? -2.014 -10.373 13.502 1.00 97.38 312 CYS A CA 1
ATOM 2417 C C . CYS A 1 312 ? -1.270 -10.438 12.162 1.00 97.38 312 CYS A C 1
ATOM 2419 O O . CYS A 1 312 ? -1.662 -9.779 11.199 1.00 97.38 312 CYS A O 1
ATOM 2421 N N . MET A 1 313 ? -0.235 -11.278 12.074 1.00 97.56 313 MET A N 1
ATOM 2422 C CA . MET A 1 313 ? 0.647 -11.342 10.898 1.00 97.56 313 MET A CA 1
ATOM 2423 C C . MET A 1 313 ? -0.101 -11.616 9.581 1.00 97.56 313 MET A C 1
ATOM 2425 O O . MET A 1 313 ? 0.264 -11.060 8.548 1.00 97.56 313 MET A O 1
ATOM 2429 N N . LYS A 1 314 ? -1.183 -12.413 9.605 1.00 97.50 314 LYS A N 1
ATOM 2430 C CA . LYS A 1 314 ? -2.056 -12.642 8.437 1.00 97.50 314 LYS A CA 1
ATOM 2431 C C . LYS A 1 314 ? -2.686 -11.345 7.913 1.00 97.50 314 LYS A C 1
ATOM 2433 O O . LYS A 1 314 ? -2.748 -11.164 6.702 1.00 97.50 314 LYS A O 1
ATOM 2438 N N . GLN A 1 315 ? -3.139 -10.459 8.804 1.00 97.50 315 GLN A N 1
ATOM 2439 C CA . GLN A 1 315 ? -3.703 -9.166 8.405 1.00 97.50 315 GLN A CA 1
ATOM 2440 C C . GLN A 1 315 ? -2.612 -8.139 8.092 1.00 97.50 315 GLN A C 1
ATOM 2442 O O . GLN A 1 315 ? -2.796 -7.372 7.158 1.00 97.50 315 GLN A O 1
ATOM 2447 N N . GLN A 1 316 ? -1.454 -8.170 8.770 1.00 98.06 316 GLN A N 1
ATOM 2448 C CA . GLN A 1 316 ? -0.306 -7.334 8.389 1.00 98.06 316 GLN A CA 1
ATOM 2449 C C . GLN A 1 316 ? 0.115 -7.608 6.940 1.00 98.06 316 GLN A C 1
ATOM 2451 O O . GLN A 1 316 ? 0.252 -6.669 6.168 1.00 98.06 316 GLN A O 1
ATOM 2456 N N . LYS A 1 317 ? 0.247 -8.885 6.540 1.00 98.25 317 LYS A N 1
ATOM 2457 C CA . LYS A 1 317 ? 0.584 -9.239 5.152 1.00 98.25 317 LYS A CA 1
ATOM 2458 C C . LYS A 1 317 ? -0.439 -8.664 4.164 1.00 98.25 317 LYS A C 1
ATOM 2460 O O . LYS A 1 317 ? -0.040 -8.038 3.190 1.00 98.25 317 LYS A O 1
ATOM 2465 N N . LYS A 1 318 ? -1.738 -8.815 4.454 1.00 98.00 318 LYS A N 1
ATOM 2466 C CA . LYS A 1 318 ? -2.825 -8.251 3.636 1.00 98.00 318 LYS A CA 1
ATOM 2467 C C . LYS A 1 318 ? -2.812 -6.721 3.579 1.00 98.00 318 LYS A C 1
ATOM 2469 O O . LYS A 1 318 ? -3.096 -6.172 2.523 1.00 98.00 318 LYS A O 1
ATOM 2474 N N . LEU A 1 319 ? -2.489 -6.035 4.679 1.00 97.94 319 LEU A N 1
ATOM 2475 C CA . LEU A 1 319 ? -2.315 -4.578 4.696 1.00 97.94 319 LEU A CA 1
ATOM 2476 C C . LEU A 1 319 ? -1.156 -4.164 3.789 1.00 97.94 319 LEU A C 1
ATOM 2478 O O . LEU A 1 319 ? -1.343 -3.310 2.935 1.00 97.94 319 LEU A O 1
ATOM 2482 N N . THR A 1 320 ? 0.022 -4.777 3.939 1.00 97.88 320 THR A N 1
ATOM 2483 C CA . THR A 1 320 ? 1.199 -4.465 3.113 1.00 97.88 320 THR A CA 1
ATOM 2484 C C . THR A 1 320 ? 0.928 -4.707 1.627 1.00 97.88 320 THR A C 1
ATOM 2486 O O . THR A 1 320 ? 1.270 -3.865 0.802 1.00 97.88 320 THR A O 1
ATOM 2489 N N . GLU A 1 321 ? 0.265 -5.814 1.291 1.00 98.31 321 GLU A N 1
ATOM 2490 C CA . GLU A 1 321 ? -0.168 -6.144 -0.070 1.00 98.31 321 GLU A CA 1
ATOM 2491 C C . GLU A 1 321 ? -1.153 -5.098 -0.618 1.00 98.31 321 GLU A C 1
ATOM 2493 O O . GLU A 1 321 ? -0.876 -4.483 -1.643 1.00 98.31 321 GLU A O 1
ATOM 2498 N N . ALA A 1 322 ? -2.235 -4.794 0.109 1.00 98.06 322 ALA A N 1
ATOM 2499 C CA . ALA A 1 322 ? -3.228 -3.802 -0.308 1.00 98.06 322 ALA A CA 1
ATOM 2500 C C . ALA A 1 322 ? -2.660 -2.374 -0.417 1.00 98.06 322 ALA A C 1
ATOM 2502 O O . ALA A 1 322 ? -3.059 -1.637 -1.314 1.00 98.06 322 ALA A O 1
ATOM 2503 N N . ILE A 1 323 ? -1.720 -1.989 0.455 1.00 98.00 323 ILE A N 1
ATOM 2504 C CA . ILE A 1 323 ? -0.997 -0.707 0.382 1.00 98.00 323 ILE A CA 1
ATOM 2505 C C . ILE A 1 323 ? -0.097 -0.672 -0.856 1.00 98.00 323 ILE A C 1
ATOM 2507 O O . ILE A 1 323 ? -0.067 0.345 -1.543 1.00 98.00 323 ILE A O 1
ATOM 2511 N N . SER A 1 324 ? 0.598 -1.770 -1.172 1.00 97.19 324 SER A N 1
ATOM 2512 C CA . SER A 1 324 ? 1.406 -1.883 -2.392 1.00 97.19 324 SER A CA 1
ATOM 2513 C C . SER A 1 324 ? 0.535 -1.751 -3.647 1.00 97.19 324 SER A C 1
ATOM 2515 O O . SER A 1 324 ? 0.795 -0.898 -4.490 1.00 97.19 324 SER A O 1
ATOM 2517 N N . THR A 1 325 ? -0.579 -2.489 -3.727 1.00 98.06 325 THR A N 1
ATOM 2518 C CA . THR A 1 325 ? -1.551 -2.372 -4.828 1.00 98.06 325 THR A CA 1
ATOM 2519 C C . THR A 1 325 ? -2.123 -0.956 -4.941 1.00 98.06 325 THR A C 1
ATOM 2521 O O . THR A 1 325 ? -2.183 -0.407 -6.036 1.00 98.06 325 THR A O 1
ATOM 2524 N N . ALA A 1 326 ? -2.495 -0.326 -3.824 1.00 97.88 326 ALA A N 1
ATOM 2525 C CA . ALA A 1 326 ? -3.026 1.037 -3.815 1.00 97.88 326 ALA A CA 1
ATOM 2526 C C . ALA A 1 326 ? -1.995 2.087 -4.269 1.00 97.88 326 ALA A C 1
ATOM 2528 O O . ALA A 1 326 ? -2.372 3.041 -4.945 1.00 97.88 326 ALA A O 1
ATOM 2529 N N . ARG A 1 327 ? -0.705 1.907 -3.951 1.00 96.56 327 ARG A N 1
ATOM 2530 C CA . ARG A 1 327 ? 0.391 2.740 -4.481 1.00 96.56 327 ARG A CA 1
ATOM 2531 C C . ARG A 1 327 ? 0.586 2.525 -5.979 1.00 96.56 327 ARG A C 1
ATOM 2533 O O . ARG A 1 327 ? 0.640 3.500 -6.718 1.00 96.56 327 ARG A O 1
ATOM 2540 N N . ASN A 1 328 ? 0.602 1.271 -6.432 1.00 97.12 328 ASN A N 1
ATOM 2541 C CA . ASN A 1 328 ? 0.736 0.924 -7.851 1.00 97.12 328 ASN A CA 1
ATOM 2542 C C . ASN A 1 328 ? -0.434 1.457 -8.698 1.00 97.12 328 ASN A C 1
ATOM 2544 O O . ASN A 1 328 ? -0.245 1.799 -9.858 1.00 97.12 328 ASN A O 1
ATOM 2548 N N . HIS A 1 329 ? -1.637 1.548 -8.120 1.00 97.25 329 HIS A N 1
ATOM 2549 C CA . HIS A 1 329 ? -2.823 2.128 -8.763 1.00 97.25 329 HIS A CA 1
ATOM 2550 C C . HIS A 1 329 ? -2.916 3.663 -8.610 1.00 97.25 329 HIS A C 1
ATOM 2552 O O . HIS A 1 329 ? -3.900 4.251 -9.050 1.00 97.25 329 HIS A O 1
ATOM 2558 N N . GLY A 1 330 ? -1.957 4.322 -7.946 1.00 96.12 330 GLY A N 1
ATOM 2559 C CA . GLY A 1 330 ? -1.982 5.771 -7.698 1.00 96.12 330 GLY A CA 1
ATOM 2560 C C . GLY A 1 330 ? -3.040 6.255 -6.692 1.00 96.12 330 GLY A C 1
ATOM 2561 O O . GLY A 1 330 ? -3.252 7.456 -6.563 1.00 96.12 330 GLY A O 1
ATOM 2562 N N . LEU A 1 331 ? -3.699 5.348 -5.961 1.00 96.56 331 LEU A N 1
ATOM 2563 C CA . LEU A 1 331 ? -4.744 5.670 -4.974 1.00 96.56 331 LEU A CA 1
ATOM 2564 C C . LEU A 1 331 ? -4.176 6.167 -3.635 1.00 96.56 331 LEU A C 1
ATOM 2566 O O . LEU A 1 331 ? -4.854 6.881 -2.898 1.00 96.56 331 LEU A O 1
ATOM 2570 N N . LEU A 1 332 ? -2.947 5.766 -3.298 1.00 95.50 332 LEU A N 1
ATOM 2571 C CA . LEU A 1 332 ? -2.214 6.250 -2.129 1.00 95.50 332 LEU A CA 1
ATOM 2572 C C . LEU A 1 332 ? -1.023 7.094 -2.572 1.00 95.50 332 LEU A C 1
ATOM 2574 O O . LEU A 1 332 ? -0.123 6.587 -3.238 1.00 95.50 332 LEU A O 1
ATOM 2578 N N . LEU A 1 333 ? -0.980 8.347 -2.117 1.00 92.00 333 LEU A N 1
ATOM 2579 C CA . LEU A 1 333 ? 0.180 9.218 -2.283 1.00 92.00 333 LEU A CA 1
ATOM 2580 C C . LEU A 1 333 ? 1.364 8.707 -1.445 1.00 92.00 333 LEU A C 1
ATOM 2582 O O . LEU A 1 333 ? 1.211 8.338 -0.278 1.00 92.00 333 LEU A O 1
ATOM 2586 N N . PHE A 1 334 ? 2.555 8.706 -2.037 1.00 93.56 334 PHE A N 1
ATOM 2587 C CA . PHE A 1 334 ? 3.822 8.410 -1.371 1.00 93.56 334 PHE A CA 1
ATOM 2588 C C . PHE A 1 334 ? 4.956 9.195 -2.040 1.00 93.56 334 PHE A C 1
ATOM 2590 O O . PHE A 1 334 ? 4.809 9.671 -3.163 1.00 93.56 334 PHE A O 1
ATOM 2597 N N . HIS A 1 335 ? 6.084 9.346 -1.345 1.00 91.50 335 HIS A N 1
ATOM 2598 C CA . HIS A 1 335 ? 7.255 10.017 -1.902 1.00 91.50 335 HIS A CA 1
ATOM 2599 C C . HIS A 1 335 ? 7.937 9.126 -2.948 1.00 91.50 335 HIS A C 1
ATOM 2601 O O . HIS A 1 335 ? 8.443 8.052 -2.612 1.00 91.50 335 HIS A O 1
ATOM 2607 N N . ILE A 1 336 ? 7.983 9.595 -4.193 1.00 93.19 336 ILE A N 1
ATOM 2608 C CA . ILE A 1 336 ? 8.759 8.994 -5.279 1.00 93.19 336 ILE A CA 1
ATOM 2609 C C . ILE A 1 336 ? 10.019 9.855 -5.441 1.00 93.19 336 ILE A C 1
ATOM 2611 O O . ILE A 1 336 ? 9.886 11.026 -5.799 1.00 93.19 336 ILE A O 1
ATOM 2615 N N . PRO A 1 337 ? 11.226 9.342 -5.137 1.00 93.19 337 PRO A N 1
ATOM 2616 C CA . PRO A 1 337 ? 12.449 10.091 -5.390 1.00 93.19 337 PRO A CA 1
ATOM 2617 C C . PRO A 1 337 ? 12.650 10.256 -6.898 1.00 93.19 337 PRO A C 1
ATOM 2619 O O . PRO A 1 337 ? 12.425 9.318 -7.664 1.00 93.19 337 PRO A O 1
ATOM 2622 N N . PHE A 1 338 ? 13.110 11.433 -7.317 1.00 94.19 338 PHE A N 1
ATOM 2623 C CA . PHE A 1 338 ? 13.684 11.584 -8.648 1.00 94.19 338 PHE A CA 1
ATOM 2624 C C . PHE A 1 338 ? 14.990 10.783 -8.707 1.00 94.19 338 PHE A C 1
ATOM 2626 O O . PHE A 1 338 ? 15.814 10.878 -7.797 1.00 94.19 338 PHE A O 1
ATOM 2633 N N . VAL A 1 339 ? 15.152 9.980 -9.756 1.00 92.88 339 VAL A N 1
ATOM 2634 C CA . VAL A 1 339 ? 16.366 9.204 -10.023 1.00 92.88 339 VAL A CA 1
ATOM 2635 C C . VAL A 1 339 ? 16.947 9.735 -11.321 1.00 92.88 339 VAL A C 1
ATOM 2637 O O . VAL A 1 339 ? 16.287 9.691 -12.358 1.00 92.88 339 VAL A O 1
ATOM 2640 N N . GLU A 1 340 ? 18.161 10.267 -11.244 1.00 90.50 340 GLU A N 1
ATOM 2641 C CA . GLU A 1 340 ? 18.911 10.710 -12.411 1.00 90.50 340 GLU A CA 1
ATOM 2642 C C . GLU A 1 340 ? 19.729 9.541 -12.969 1.00 90.50 340 GLU A C 1
ATOM 2644 O O . GLU A 1 340 ? 20.361 8.799 -12.219 1.00 90.50 340 GLU A O 1
ATOM 2649 N N . PHE A 1 341 ? 19.714 9.392 -14.290 1.00 85.88 341 PHE A N 1
ATOM 2650 C CA . PHE A 1 341 ? 20.441 8.358 -15.026 1.00 85.88 341 PHE A CA 1
ATOM 2651 C C . PHE A 1 341 ? 21.648 8.993 -15.744 1.00 85.88 341 PHE A C 1
ATOM 2653 O O . PHE A 1 341 ? 21.784 8.938 -16.968 1.00 85.88 341 PHE A O 1
ATOM 2660 N N . SER A 1 342 ? 22.486 9.701 -14.985 1.00 80.44 342 SER A N 1
ATOM 2661 C CA . SER A 1 342 ? 23.684 10.366 -15.500 1.00 80.44 342 SER A CA 1
ATOM 2662 C C . SER A 1 342 ? 24.854 9.377 -15.585 1.00 80.44 342 SER A C 1
ATOM 2664 O O . SER A 1 342 ? 25.210 8.728 -14.605 1.00 80.44 342 SER A O 1
ATOM 2666 N N . GLY A 1 343 ? 25.447 9.255 -16.779 1.00 75.19 343 GLY A N 1
ATOM 2667 C CA . GLY A 1 343 ? 26.558 8.333 -17.064 1.00 75.19 343 GLY A CA 1
ATOM 2668 C C . GLY A 1 343 ? 26.297 7.304 -18.172 1.00 75.19 343 GLY A C 1
ATOM 2669 O O . GLY A 1 343 ? 27.218 6.575 -18.527 1.00 75.19 343 GLY A O 1
ATOM 2670 N N . GLU A 1 344 ? 25.087 7.252 -18.736 1.00 81.00 344 GLU A N 1
ATOM 2671 C CA . GLU A 1 344 ? 24.764 6.408 -19.895 1.00 81.00 344 GLU A CA 1
ATOM 2672 C C . GLU A 1 344 ? 24.741 7.231 -21.193 1.00 81.00 344 GLU A C 1
ATOM 2674 O O . GLU A 1 344 ? 24.058 8.254 -21.285 1.00 81.00 344 GLU A O 1
ATOM 2679 N N . ASP A 1 345 ? 25.458 6.767 -22.219 1.00 85.38 345 ASP A N 1
ATOM 2680 C CA . ASP A 1 345 ? 25.339 7.301 -23.575 1.00 85.38 345 ASP A CA 1
ATOM 2681 C C . ASP A 1 345 ? 24.055 6.754 -24.218 1.00 85.38 345 ASP A C 1
ATOM 2683 O O . ASP A 1 345 ? 24.013 5.615 -24.683 1.00 85.38 345 ASP A O 1
ATOM 2687 N N . TYR A 1 346 ? 23.008 7.578 -24.309 1.00 84.12 346 TYR A N 1
ATOM 2688 C CA . TYR A 1 346 ? 21.709 7.233 -24.923 1.00 84.12 346 TYR A CA 1
ATOM 2689 C C . TYR A 1 346 ? 21.752 7.054 -26.458 1.00 84.12 346 TYR A C 1
ATOM 2691 O O . TYR A 1 346 ? 20.757 7.265 -27.158 1.00 84.12 346 TYR A O 1
ATOM 2699 N N . SER A 1 347 ? 22.910 6.693 -27.012 1.00 88.00 347 SER A N 1
ATOM 2700 C CA . SER A 1 347 ? 23.105 6.483 -28.440 1.00 88.00 347 SER A CA 1
ATOM 2701 C C . SER A 1 347 ? 22.753 5.052 -28.835 1.00 88.00 347 SER A C 1
ATOM 2703 O O . SER A 1 347 ? 23.490 4.107 -28.558 1.00 88.00 347 SER A O 1
ATOM 2705 N N . ASN A 1 348 ? 21.680 4.890 -29.611 1.00 89.06 348 ASN A N 1
ATOM 2706 C CA . ASN A 1 348 ? 21.320 3.614 -30.243 1.00 89.06 348 ASN A CA 1
ATOM 2707 C C . ASN A 1 348 ? 22.225 3.260 -31.450 1.00 89.06 348 ASN A C 1
ATOM 2709 O O . ASN A 1 348 ? 21.779 2.618 -32.397 1.00 89.06 348 ASN A O 1
ATOM 2713 N N . SER A 1 349 ? 23.486 3.705 -31.446 1.00 86.69 349 SER A N 1
ATOM 2714 C CA . SER A 1 349 ? 24.470 3.468 -32.512 1.00 86.69 349 SER A CA 1
ATOM 2715 C C . SER A 1 349 ? 25.213 2.135 -32.390 1.00 86.69 349 SER A C 1
ATOM 2717 O O . SER A 1 349 ? 26.014 1.815 -33.259 1.00 86.69 349 SER A O 1
ATOM 2719 N N . HIS A 1 350 ? 25.003 1.378 -31.311 1.00 88.88 350 HIS A N 1
ATOM 2720 C CA . HIS A 1 350 ? 25.645 0.082 -31.107 1.00 88.88 350 HIS A CA 1
ATOM 2721 C C . HIS A 1 350 ? 24.916 -1.029 -31.886 1.00 88.88 350 HIS A C 1
ATOM 2723 O O . HIS A 1 350 ? 23.695 -1.164 -31.786 1.00 88.88 350 HIS A O 1
ATOM 2729 N N . ASP A 1 351 ? 25.655 -1.882 -32.603 1.00 88.50 351 ASP A N 1
ATOM 2730 C CA . ASP A 1 351 ? 25.100 -2.891 -33.530 1.00 88.50 351 ASP A CA 1
ATOM 2731 C C . ASP A 1 351 ? 24.161 -3.932 -32.888 1.00 88.50 351 ASP A C 1
ATOM 2733 O O . ASP A 1 351 ? 23.416 -4.609 -33.597 1.00 88.50 351 ASP A O 1
ATOM 2737 N N . ALA A 1 352 ? 24.176 -4.055 -31.555 1.00 89.44 352 ALA A N 1
ATOM 2738 C CA . ALA A 1 352 ? 23.263 -4.921 -30.800 1.00 89.44 352 ALA A CA 1
ATOM 2739 C C . ALA A 1 352 ? 21.839 -4.347 -30.632 1.00 89.44 352 ALA A C 1
ATOM 2741 O O . ALA A 1 352 ? 20.915 -5.105 -30.346 1.00 89.44 352 ALA A O 1
ATOM 2742 N N . VAL A 1 353 ? 21.661 -3.027 -30.782 1.00 90.75 353 VAL A N 1
ATOM 2743 C CA . VAL A 1 353 ? 20.341 -2.359 -30.817 1.00 90.75 353 VAL A CA 1
ATOM 2744 C C . VAL A 1 353 ? 19.992 -1.831 -32.211 1.00 90.75 353 VAL A C 1
ATOM 2746 O O . VAL A 1 353 ? 18.818 -1.610 -32.509 1.00 90.75 353 VAL A O 1
ATOM 2749 N N . GLY A 1 354 ? 20.996 -1.647 -33.073 1.00 86.50 354 GLY A N 1
ATOM 2750 C CA . GLY A 1 354 ? 20.818 -1.341 -34.487 1.00 86.50 354 GLY A CA 1
ATOM 2751 C C . GLY A 1 354 ? 20.380 -2.546 -35.328 1.00 86.50 354 GLY A C 1
ATOM 2752 O O . GLY A 1 354 ? 20.237 -3.672 -34.855 1.00 86.50 354 GLY A O 1
ATOM 2753 N N . LEU A 1 355 ? 20.186 -2.307 -36.627 1.00 83.62 355 LEU A N 1
ATOM 2754 C CA . LEU A 1 355 ? 19.986 -3.380 -37.598 1.00 83.62 355 LEU A CA 1
ATOM 2755 C C . LEU A 1 355 ? 21.330 -4.055 -37.888 1.00 83.62 355 LEU A C 1
ATOM 2757 O O . LEU A 1 355 ? 22.077 -3.598 -38.753 1.00 83.62 355 LEU A O 1
ATOM 2761 N N . THR A 1 356 ? 21.625 -5.158 -37.198 1.00 85.75 356 THR A N 1
ATOM 2762 C CA . THR A 1 356 ? 22.776 -6.000 -37.536 1.00 85.75 356 THR A CA 1
ATOM 2763 C C . THR A 1 356 ? 22.655 -6.464 -38.990 1.00 85.75 356 THR A C 1
ATOM 2765 O O . THR A 1 356 ? 21.665 -7.099 -39.369 1.00 85.75 356 THR A O 1
ATOM 2768 N N . ALA A 1 357 ? 23.647 -6.140 -39.822 1.00 82.69 357 ALA A N 1
ATOM 2769 C CA . ALA A 1 357 ? 23.634 -6.509 -41.232 1.00 82.69 357 ALA A CA 1
ATOM 2770 C C . ALA A 1 357 ? 23.549 -8.037 -41.386 1.00 82.69 357 ALA A C 1
ATOM 2772 O O . ALA A 1 357 ? 24.364 -8.779 -40.834 1.00 82.69 357 ALA A O 1
ATOM 2773 N N . SER A 1 358 ? 22.556 -8.521 -42.136 1.00 73.12 358 SER A N 1
ATOM 2774 C CA . SER A 1 358 ? 22.372 -9.958 -42.332 1.00 73.12 358 SER A CA 1
ATOM 2775 C C . SER A 1 358 ? 23.486 -10.518 -43.216 1.00 73.12 358 SER A C 1
ATOM 2777 O O . SER A 1 358 ? 23.502 -10.303 -44.428 1.00 73.12 358 SER A O 1
ATOM 2779 N N . LEU A 1 359 ? 24.392 -11.282 -42.604 1.00 69.19 359 LEU A N 1
ATOM 2780 C CA . LEU A 1 359 ? 25.290 -12.197 -43.302 1.00 69.19 359 LEU A CA 1
ATOM 2781 C C . LEU A 1 359 ? 24.458 -13.361 -43.867 1.00 69.19 359 LEU A C 1
ATOM 2783 O O . LEU A 1 359 ? 24.381 -14.434 -43.270 1.00 69.19 359 LEU A O 1
ATOM 2787 N N . GLN A 1 360 ? 23.776 -13.136 -44.991 1.00 69.06 360 GLN A N 1
ATOM 2788 C CA . GLN A 1 360 ? 23.058 -14.204 -45.684 1.00 69.06 360 GLN A CA 1
ATOM 2789 C C . GLN A 1 360 ? 24.038 -15.253 -46.232 1.00 69.06 360 GLN A C 1
ATOM 2791 O O . GLN A 1 360 ? 25.123 -14.925 -46.714 1.00 69.06 360 GLN A O 1
ATOM 2796 N N . PRO A 1 361 ? 23.628 -16.528 -46.200 1.00 59.41 361 PRO A N 1
ATOM 2797 C CA . PRO A 1 361 ? 23.070 -17.090 -47.431 1.00 59.41 361 PRO A CA 1
ATOM 2798 C C . PRO A 1 361 ? 21.532 -17.074 -47.432 1.00 59.41 361 PRO A C 1
ATOM 2800 O O . PRO A 1 361 ? 20.930 -17.437 -46.424 1.00 59.41 361 PRO A O 1
ATOM 2803 N N . PRO A 1 362 ? 20.856 -16.731 -48.547 1.00 64.62 362 PRO A N 1
ATOM 2804 C CA . PRO A 1 362 ? 19.389 -16.683 -48.584 1.00 64.62 362 PRO A CA 1
ATOM 2805 C C . PRO A 1 362 ? 18.695 -18.057 -48.518 1.00 64.62 362 PRO A C 1
ATOM 2807 O O . PRO A 1 362 ? 17.467 -18.106 -48.528 1.00 64.62 362 PRO A O 1
ATOM 2810 N N . ALA A 1 363 ? 19.451 -19.163 -48.531 1.00 68.81 363 ALA A N 1
ATOM 2811 C CA . ALA A 1 363 ? 18.925 -20.502 -48.819 1.00 68.81 363 ALA A CA 1
ATOM 2812 C C . ALA A 1 363 ? 19.605 -21.676 -48.078 1.00 68.81 363 ALA A C 1
ATOM 2814 O O . ALA A 1 363 ? 19.222 -22.819 -48.318 1.00 68.81 363 ALA A O 1
ATOM 2815 N N . SER A 1 364 ? 20.593 -21.453 -47.200 1.00 72.31 364 SER A N 1
ATOM 2816 C CA . SER A 1 364 ? 21.310 -22.548 -46.516 1.00 72.31 364 SER A CA 1
ATOM 2817 C C . SER A 1 364 ? 21.512 -22.293 -45.016 1.00 72.31 364 SER A C 1
ATOM 2819 O O . SER A 1 364 ? 21.677 -21.138 -44.621 1.00 72.31 364 SER A O 1
ATOM 2821 N N . PRO A 1 365 ? 21.556 -23.344 -44.170 1.00 82.00 365 PRO A N 1
ATOM 2822 C CA . PRO A 1 365 ? 21.892 -23.207 -42.753 1.00 82.00 365 PRO A CA 1
ATOM 2823 C C . PRO A 1 365 ? 23.278 -22.584 -42.525 1.00 82.00 365 PRO A C 1
ATOM 2825 O O . PRO A 1 365 ? 24.178 -22.742 -43.348 1.00 82.00 365 PRO A O 1
ATOM 2828 N N . TYR A 1 366 ? 23.464 -21.925 -41.375 1.00 80.25 366 TYR A N 1
ATOM 2829 C CA . TYR A 1 366 ? 24.710 -21.220 -41.025 1.00 80.25 366 TYR A CA 1
ATOM 2830 C C . TYR A 1 366 ? 25.945 -22.141 -40.971 1.00 80.25 366 TYR A C 1
ATOM 2832 O O . TYR A 1 366 ? 27.049 -21.725 -41.312 1.00 80.25 366 TYR A O 1
ATOM 2840 N N . TYR A 1 367 ? 25.757 -23.406 -40.582 1.00 85.25 367 TYR A N 1
ATOM 2841 C CA . TYR A 1 367 ? 26.771 -24.453 -40.700 1.00 85.25 367 TYR A CA 1
ATOM 2842 C C . TYR A 1 367 ? 26.262 -25.580 -41.599 1.00 85.25 367 TYR A C 1
ATOM 2844 O O . TYR A 1 367 ? 25.109 -25.995 -41.490 1.00 85.25 367 TYR A O 1
ATOM 2852 N N . SER A 1 368 ? 27.143 -26.122 -42.442 1.00 81.75 368 SER A N 1
ATOM 2853 C CA . SER A 1 368 ? 26.823 -27.178 -43.415 1.00 81.75 368 SER A CA 1
ATOM 2854 C C . SER A 1 368 ? 26.205 -28.433 -42.789 1.00 81.75 368 SER A C 1
ATOM 2856 O O . SER A 1 368 ? 25.330 -29.051 -43.388 1.00 81.75 368 SER A O 1
ATOM 2858 N N . TRP A 1 369 ? 26.608 -28.782 -41.566 1.00 85.06 369 TRP A N 1
ATOM 2859 C CA . TRP A 1 369 ? 26.144 -29.975 -40.854 1.00 85.06 369 TRP A CA 1
ATOM 2860 C C . TRP A 1 369 ? 24.746 -29.848 -40.220 1.00 85.06 369 TRP A C 1
ATOM 2862 O O . TRP A 1 369 ? 24.249 -30.820 -39.659 1.00 85.06 369 TRP A O 1
ATOM 2872 N N . TYR A 1 370 ? 24.095 -28.682 -40.326 1.00 85.88 370 TYR A N 1
ATOM 2873 C CA . TYR A 1 370 ? 22.665 -28.525 -40.025 1.00 85.88 370 TYR A CA 1
ATOM 2874 C C . TYR A 1 370 ? 21.751 -28.853 -41.222 1.00 85.88 370 TYR A C 1
ATOM 2876 O O . TYR A 1 370 ? 20.533 -28.884 -41.057 1.00 85.88 370 TYR A O 1
ATOM 2884 N N . GLY A 1 371 ? 22.305 -29.051 -42.425 1.00 84.19 371 GLY A N 1
ATOM 2885 C CA . GLY A 1 371 ? 21.551 -29.534 -43.584 1.00 84.19 371 GLY A CA 1
ATOM 2886 C C . GLY A 1 371 ? 21.347 -31.052 -43.560 1.00 84.19 371 GLY A C 1
ATOM 2887 O O . GLY A 1 371 ? 21.907 -31.754 -42.718 1.00 84.19 371 GLY A O 1
ATOM 2888 N N . GLU A 1 372 ? 20.577 -31.577 -44.515 1.00 83.69 372 GLU A N 1
ATOM 2889 C CA . GLU A 1 372 ? 20.515 -33.025 -44.737 1.00 83.69 372 GLU A CA 1
ATOM 2890 C C . GLU A 1 372 ? 21.875 -33.532 -45.240 1.00 83.69 372 GLU A C 1
ATOM 2892 O O . GLU A 1 372 ? 22.302 -33.230 -46.354 1.00 83.69 372 GLU A O 1
ATOM 2897 N N . ILE A 1 373 ? 22.564 -34.308 -44.402 1.00 88.25 373 ILE A N 1
ATOM 2898 C CA . ILE A 1 373 ? 23.791 -35.014 -44.770 1.00 88.25 373 ILE A CA 1
ATOM 2899 C C . ILE A 1 373 ? 23.399 -36.435 -45.167 1.00 88.25 373 ILE A C 1
ATOM 2901 O O . ILE A 1 373 ? 22.836 -37.165 -44.352 1.00 88.25 373 ILE A O 1
ATOM 2905 N N . ILE A 1 374 ? 23.738 -36.851 -46.387 1.00 87.31 374 ILE A N 1
ATOM 2906 C CA . ILE A 1 374 ? 23.669 -38.260 -46.788 1.00 87.31 374 ILE A CA 1
ATOM 2907 C C . ILE A 1 374 ? 24.963 -38.928 -46.294 1.00 87.31 374 ILE A C 1
ATOM 2909 O O . ILE A 1 374 ? 26.036 -38.590 -46.799 1.00 87.31 374 ILE A O 1
ATOM 2913 N N . PRO A 1 375 ? 24.915 -39.815 -45.282 1.00 87.94 375 PRO A N 1
ATOM 2914 C CA . PRO A 1 375 ? 26.111 -40.472 -44.765 1.00 87.94 375 PRO A CA 1
ATOM 2915 C C . PRO A 1 375 ? 26.620 -41.538 -45.743 1.00 87.94 375 PRO A C 1
ATOM 2917 O O . PRO A 1 375 ? 25.828 -42.191 -46.422 1.00 87.94 375 PRO A O 1
ATOM 2920 N N . ASP A 1 376 ? 27.937 -41.752 -45.763 1.00 93.12 376 ASP A N 1
ATOM 2921 C CA . ASP A 1 376 ? 28.551 -42.807 -46.571 1.00 93.12 376 ASP A CA 1
ATOM 2922 C C . ASP A 1 376 ? 28.038 -44.203 -46.175 1.00 93.12 376 ASP A C 1
ATOM 2924 O O . ASP A 1 376 ? 27.964 -44.565 -44.994 1.00 93.12 376 ASP A O 1
ATOM 2928 N N . GLU A 1 377 ? 27.691 -45.005 -47.180 1.00 91.38 377 GLU A N 1
ATOM 2929 C CA . GLU A 1 377 ? 27.020 -46.286 -46.989 1.00 91.38 377 GLU A CA 1
ATOM 2930 C C . GLU A 1 377 ? 27.936 -47.329 -46.326 1.00 91.38 377 GLU A C 1
ATOM 2932 O O . GLU A 1 377 ? 27.448 -48.175 -45.570 1.00 91.38 377 GLU A O 1
ATOM 2937 N N . ALA A 1 378 ? 29.260 -47.234 -46.507 1.00 92.44 378 ALA A N 1
ATOM 2938 C CA . ALA A 1 378 ? 30.215 -48.126 -45.849 1.00 92.44 378 ALA A CA 1
ATOM 2939 C C . ALA A 1 378 ? 30.299 -47.871 -44.331 1.00 92.44 378 ALA A C 1
ATOM 2941 O O . ALA A 1 378 ? 30.234 -48.819 -43.537 1.00 92.44 378 ALA A O 1
ATOM 2942 N N . GLU A 1 379 ? 30.356 -46.608 -43.899 1.00 90.19 379 GLU A N 1
ATOM 2943 C CA . GLU A 1 379 ? 30.291 -46.262 -42.472 1.00 90.19 379 GLU A CA 1
ATOM 2944 C C . GLU A 1 379 ? 28.903 -46.565 -41.873 1.00 90.19 379 GLU A C 1
ATOM 2946 O O . GLU A 1 379 ? 28.814 -47.105 -40.766 1.00 90.19 379 GLU A O 1
ATOM 2951 N N . VAL A 1 380 ? 27.809 -46.362 -42.619 1.00 90.56 380 VAL A N 1
ATOM 2952 C CA . VAL A 1 380 ? 26.466 -46.812 -42.197 1.00 90.56 380 VAL A CA 1
ATOM 2953 C C . VAL A 1 380 ? 26.411 -48.335 -42.023 1.00 90.56 380 VAL A C 1
ATOM 2955 O O . VAL A 1 380 ? 25.845 -48.817 -41.040 1.00 90.56 380 VAL A O 1
ATOM 2958 N N . ALA A 1 381 ? 27.006 -49.117 -42.928 1.00 91.00 381 ALA A N 1
ATOM 2959 C CA . ALA A 1 381 ? 27.057 -50.577 -42.827 1.00 91.00 381 ALA A CA 1
ATOM 2960 C C . ALA A 1 381 ? 27.873 -51.045 -41.607 1.00 91.00 381 ALA A C 1
ATOM 2962 O O . ALA A 1 381 ? 27.460 -51.962 -40.891 1.00 91.00 381 ALA A O 1
ATOM 2963 N N . LYS A 1 382 ? 28.993 -50.376 -41.319 1.00 93.38 382 LYS A N 1
ATOM 2964 C CA . LYS A 1 382 ? 29.830 -50.593 -40.129 1.00 93.38 382 LYS A CA 1
ATOM 2965 C C . LYS A 1 382 ? 29.061 -50.298 -38.835 1.00 93.38 382 LYS A C 1
ATOM 2967 O O . LYS A 1 382 ? 29.042 -51.145 -37.943 1.00 93.38 382 LYS A O 1
ATOM 2972 N N . VAL A 1 383 ? 28.337 -49.178 -38.757 1.00 92.12 383 VAL A N 1
ATOM 2973 C CA . VAL A 1 383 ? 27.456 -48.848 -37.618 1.00 92.12 383 VAL A CA 1
ATOM 2974 C C . VAL A 1 383 ? 26.320 -49.873 -37.478 1.00 92.12 383 VAL A C 1
ATOM 2976 O O . VAL A 1 383 ? 26.098 -50.396 -36.384 1.00 92.12 383 VAL A O 1
ATOM 2979 N N . LYS A 1 384 ? 25.648 -50.248 -38.578 1.00 91.19 384 LYS A N 1
ATOM 2980 C CA . LYS A 1 384 ? 24.599 -51.289 -38.586 1.00 91.19 384 LYS A CA 1
ATOM 2981 C C . LYS A 1 384 ? 25.119 -52.651 -38.108 1.00 91.19 384 LYS A C 1
ATOM 2983 O O . LYS A 1 384 ? 24.395 -53.361 -37.412 1.00 91.19 384 LYS A O 1
ATOM 2988 N N . LYS A 1 385 ? 26.364 -53.018 -38.437 1.00 92.62 385 LYS A N 1
ATOM 2989 C CA . LYS A 1 385 ? 27.016 -54.247 -37.949 1.00 92.62 385 LYS A CA 1
ATOM 2990 C C . LYS A 1 385 ? 27.254 -54.194 -36.438 1.00 92.62 385 LYS A C 1
ATOM 2992 O O . LYS A 1 385 ? 26.914 -55.155 -35.752 1.00 92.62 385 LYS A O 1
ATOM 2997 N N . THR A 1 386 ? 27.788 -53.084 -35.927 1.00 93.56 386 THR A N 1
ATOM 2998 C CA . THR A 1 386 ? 28.092 -52.895 -34.497 1.00 93.56 386 THR A CA 1
ATOM 2999 C C . THR A 1 386 ? 26.836 -52.907 -33.625 1.00 93.56 386 THR A C 1
ATOM 3001 O O . THR A 1 386 ? 26.804 -53.586 -32.603 1.00 93.56 386 THR A O 1
ATOM 3004 N N . TYR A 1 387 ? 25.772 -52.212 -34.038 1.00 93.62 387 TYR A N 1
ATOM 3005 C CA . TYR A 1 387 ? 24.558 -52.040 -33.227 1.00 93.62 387 TYR A CA 1
ATOM 3006 C C . TYR A 1 387 ? 23.405 -52.984 -33.604 1.00 93.62 387 TYR A C 1
ATOM 3008 O O . TYR A 1 387 ? 22.274 -52.761 -33.178 1.00 93.62 387 TYR A O 1
ATOM 3016 N N . LYS A 1 388 ? 23.673 -54.057 -34.365 1.00 89.25 388 LYS A N 1
ATOM 3017 C CA . LYS A 1 388 ? 22.675 -54.956 -34.986 1.00 89.25 388 LYS A CA 1
ATOM 3018 C C . LYS A 1 388 ? 21.519 -55.396 -34.071 1.00 89.25 388 LYS A C 1
ATOM 3020 O O . LYS A 1 388 ? 20.393 -55.499 -34.544 1.00 89.25 388 LYS A O 1
ATOM 3025 N N . ALA A 1 389 ? 21.783 -55.662 -32.790 1.00 89.06 389 ALA A N 1
ATOM 3026 C CA . ALA A 1 389 ? 20.774 -56.114 -31.822 1.00 89.06 389 ALA A CA 1
ATOM 3027 C C . ALA A 1 389 ? 19.835 -55.001 -31.303 1.00 89.06 389 ALA A C 1
ATOM 3029 O O . ALA A 1 389 ? 18.813 -55.306 -30.697 1.00 89.06 389 ALA A O 1
ATOM 3030 N N . TYR A 1 390 ? 20.175 -53.730 -31.537 1.00 90.69 390 TYR A N 1
ATOM 3031 C CA . TYR A 1 390 ? 19.506 -52.550 -30.971 1.00 90.69 390 TYR A CA 1
ATOM 3032 C C . TYR A 1 390 ? 19.017 -51.555 -32.038 1.00 90.69 390 TYR A C 1
ATOM 3034 O O . TYR A 1 390 ? 18.538 -50.471 -31.700 1.00 90.69 390 TYR A O 1
ATOM 3042 N N . LEU A 1 391 ? 19.137 -51.896 -33.326 1.00 90.25 391 LEU A N 1
ATOM 3043 C CA . LEU A 1 391 ? 18.616 -51.067 -34.412 1.00 90.25 391 LEU A CA 1
ATOM 3044 C C . LEU A 1 391 ? 17.086 -51.005 -34.341 1.00 90.25 391 LEU A C 1
ATOM 3046 O O . LEU A 1 391 ? 16.408 -52.033 -34.308 1.00 90.25 391 LEU A O 1
ATOM 3050 N N . LYS A 1 392 ? 16.541 -49.787 -34.367 1.00 85.19 392 LYS A N 1
ATOM 3051 C CA . LYS A 1 392 ? 15.114 -49.566 -34.624 1.00 85.19 392 LYS A CA 1
ATOM 3052 C C . LYS A 1 392 ? 14.819 -49.883 -36.097 1.00 85.19 392 LYS A C 1
ATOM 3054 O O . LYS A 1 392 ? 15.685 -49.670 -36.946 1.00 85.19 392 LYS A O 1
ATOM 3059 N N . ARG A 1 393 ? 13.626 -50.423 -36.365 1.00 68.75 393 ARG A N 1
ATOM 3060 C CA . ARG A 1 393 ? 13.091 -50.581 -37.727 1.00 68.75 393 ARG A CA 1
ATOM 3061 C C . ARG A 1 393 ? 12.646 -49.2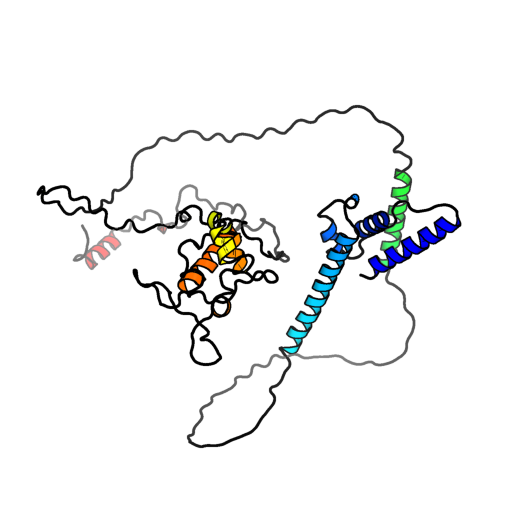41 -38.294 1.00 68.75 393 ARG A C 1
ATOM 3063 O O . ARG A 1 393 ? 12.154 -48.428 -37.482 1.00 68.75 393 ARG A O 1
#

InterPro domains:
  IPR001648 Small ribosomal subunit protein bS18 [PF01084] (281-332)
  IPR036870 Small ribosomal subunit protein bS18 superfamily [G3DSA:4.10.640.10] (272-335)
  IPR036870 Small ribosomal subunit protein bS18 superfamily [SSF46911] (260-340)
  IPR040054 Small ribosomal subunit protein mS40 [PTHR13329] (206-358)

Secondary structure (DSSP, 8-state):
-HHHHHHHHHHHHHHHHHHTTT---S-HHHHHHHHHHHT-S-HHHHHHHTTS-GGG--HHHHHHHHHHHHHHHHHHHHHHHHHHHTTS-PPPP-------------------------------------------HHHHHHHHHHHHHHHHHHHHTTS-SS------PPPPPPPPPPP---------PPP-----PPP-------------------TTSS-TTGGGGSHHHHHHHTTS-TTTT-----SSSSPPSS--S-SEETTEEPSS--TTTS-SS----TT-HHHHGGGB-TTT-PBPPHHHH---HHHHHHHHHHHHHHHHTT-S---------TT----TTSTTTS-------SSS-SSGGGS-----HHHHHHHHHHTTTT---

Sequence (393 aa):
MDYWIRLNKSIDAVDECLRRRGKHVDDPTAEVVMMFISHCPDPALSLSFQIKPPEEWTAAEVQRRLDSHVGQMKGVAANTHLVTNALSAQAPVYSCDLQDSAELIPFCPPKANYESPQPLSGSGGQPHTSASATPEPVTQQMVAMFDKVLSLCTASVTNSRQRAGRGQFPQRPQGRACQLGPRRLHTGCPRWAPIIPPNKGSDNAASVQDEGGAAVLSPYKDRPWDYLTSEEYIERYGAMPVWTSYRRNHKGGIPPQKTRKTCIRGDKICGNPCPICRDRNIVIHHQNVKLLQQFISPQSGIVYDPTRTGVCMKQQKKLTEAISTARNHGLLLFHIPFVEFSGEDYSNSHDAVGLTASLQPPASPYYSWYGEIIPDEAEVAKVKKTYKAYLKR

Organism: Takifugu rubripes (NCBI:txid31033)

pLDDT: mean 70.93, std 26.48, range [23.56, 98.31]

Foldseek 3Di:
DVVLVVLLVVLVVVQVVQVVVVHGDPDSQLVSQLCCQVPPPDPVLNVVSVVDHSNPDGPVNNVVSVVVVVVVVVVVVVVVVVVVVVPDDDDDDDDDDDDDDDDDDDDDDDDDDDDDDDDDDDDDDDDDDDDDDDDDCVVVVVVVVVVVVVVVVVVVPPPPPDDDDDDDDDDDDDDDDDDDDDDDDDDDDDDDDDDDDDDDDDDDDDDDDCPPDDPDQQPCPVPLLVVCVDPVVCVVQNPHQLQPPADDDDPDPDDDQAAAQAQQDPNDGHPRAFSQRVDNSNDQALLNQVNLVSQADPVQRDGDRCVVSVHHPNVVVSSVVSPVVNVVVVNDDDDDDDDDPPPDDPDCPDCVNDPNDDPDDPDDDPDPVVDDDDDDVVVVVVVCVVCVVPDDD